Protein AF-A0A7S0B607-F1 (afdb_monomer_lite)

Structure (mmCIF, N/CA/C/O backbone):
data_AF-A0A7S0B607-F1
#
_entry.id   AF-A0A7S0B607-F1
#
loop_
_atom_site.group_PDB
_atom_site.id
_atom_site.type_symbol
_atom_site.label_atom_id
_atom_site.label_alt_id
_atom_site.label_comp_id
_atom_site.label_asym_id
_atom_site.label_entity_id
_atom_site.label_seq_id
_atom_site.pdbx_PDB_ins_code
_atom_site.Cartn_x
_atom_site.Cartn_y
_atom_site.Cartn_z
_atom_site.occupancy
_atom_site.B_iso_or_equiv
_atom_site.auth_seq_id
_atom_site.auth_comp_id
_atom_site.auth_asym_id
_atom_site.auth_atom_id
_atom_site.pdbx_PDB_model_num
ATOM 1 N N . GLN A 1 1 ? -46.469 -16.555 60.564 1.00 89.12 1 GLN A N 1
ATOM 2 C CA . GLN A 1 1 ? -46.049 -15.272 59.977 1.00 89.12 1 GLN A CA 1
ATOM 3 C C . GLN A 1 1 ? -46.563 -15.194 58.542 1.00 89.12 1 GLN A C 1
ATOM 5 O O . GLN A 1 1 ? -46.408 -16.164 57.812 1.00 89.12 1 GLN A O 1
ATOM 10 N N . THR A 1 2 ? -47.218 -14.109 58.145 1.00 89.12 2 THR A N 1
ATOM 11 C CA . THR A 1 2 ? -47.546 -13.812 56.740 1.00 89.12 2 THR A CA 1
ATOM 12 C C . THR A 1 2 ? -46.283 -13.383 55.985 1.00 89.12 2 THR A C 1
ATOM 14 O O . THR A 1 2 ? -45.281 -13.006 56.598 1.00 89.12 2 THR A O 1
ATOM 17 N N . PHE A 1 3 ? -46.299 -13.426 54.652 1.00 87.69 3 PHE A N 1
ATOM 18 C CA . PHE A 1 3 ? -45.130 -13.012 53.861 1.00 87.69 3 PHE A CA 1
ATOM 19 C C . PHE A 1 3 ? -44.873 -11.500 53.860 1.00 87.69 3 PHE A C 1
ATOM 21 O O . PHE A 1 3 ? -43.755 -11.085 53.578 1.00 87.69 3 PHE A O 1
ATOM 28 N N . ASP A 1 4 ? -45.856 -10.684 54.233 1.00 85.62 4 ASP A N 1
ATOM 29 C CA . ASP A 1 4 ? -45.731 -9.232 54.424 1.00 85.62 4 ASP A CA 1
ATOM 30 C C . ASP A 1 4 ? -45.381 -8.829 55.870 1.00 85.62 4 ASP A C 1
ATOM 32 O O . ASP A 1 4 ? -45.362 -7.650 56.200 1.00 85.62 4 ASP A O 1
ATOM 36 N N . GLY A 1 5 ? -45.040 -9.794 56.732 1.00 87.88 5 GLY A N 1
ATOM 37 C CA . GLY A 1 5 ? -44.368 -9.512 58.006 1.00 87.88 5 GLY A CA 1
ATOM 38 C C . GLY A 1 5 ? -45.253 -9.514 59.243 1.00 87.88 5 GLY A C 1
ATOM 39 O O . GLY A 1 5 ? -44.748 -9.285 60.341 1.00 87.88 5 GLY A O 1
ATOM 40 N N . PHE A 1 6 ? -46.534 -9.842 59.119 1.00 90.62 6 PHE A N 1
ATOM 41 C CA . PHE A 1 6 ? -47.418 -9.984 60.267 1.00 90.62 6 PHE A CA 1
ATOM 42 C C . PHE A 1 6 ? -47.255 -11.348 60.948 1.00 90.62 6 PHE A C 1
ATOM 44 O O . PHE A 1 6 ? -47.155 -12.402 60.316 1.00 90.62 6 PHE A O 1
ATOM 51 N N . VAL A 1 7 ? -47.255 -11.360 62.273 1.00 91.44 7 VAL A N 1
ATOM 52 C CA . VAL A 1 7 ? -47.179 -12.557 63.112 1.00 91.44 7 VAL A CA 1
ATOM 53 C C . VAL A 1 7 ? -48.533 -12.753 63.778 1.00 91.44 7 VAL A C 1
ATOM 55 O O . VAL A 1 7 ? -49.093 -11.823 64.350 1.00 91.44 7 VAL A O 1
ATOM 58 N N . LYS A 1 8 ? -49.074 -13.969 63.678 1.00 91.94 8 LYS A N 1
ATOM 59 C CA . LYS A 1 8 ? -50.283 -14.361 64.403 1.00 91.94 8 LYS A CA 1
ATOM 60 C C . LYS A 1 8 ? -49.882 -14.751 65.823 1.00 91.94 8 LYS A C 1
ATOM 62 O O . LYS A 1 8 ? -48.969 -15.563 65.978 1.00 91.94 8 LYS A O 1
ATOM 67 N N . LEU A 1 9 ? -50.558 -14.188 66.815 1.00 88.62 9 LEU A N 1
ATOM 68 C CA . LEU A 1 9 ? -50.354 -14.536 68.217 1.00 88.62 9 LEU A CA 1
ATOM 69 C C . LEU A 1 9 ? -51.003 -15.896 68.518 1.00 88.62 9 LEU A C 1
ATOM 71 O O . LEU A 1 9 ? -52.023 -16.257 67.923 1.00 88.62 9 LEU A O 1
ATOM 75 N N . LEU A 1 10 ? -50.366 -16.687 69.383 1.00 87.00 10 LEU A N 1
ATOM 76 C CA . LEU A 1 10 ? -50.916 -17.970 69.817 1.00 87.00 10 LEU A CA 1
ATOM 77 C C . LEU A 1 10 ? -52.103 -17.700 70.748 1.00 87.00 10 LEU A C 1
ATOM 79 O O . LEU A 1 10 ? -51.992 -16.859 71.629 1.00 87.00 10 LEU A O 1
ATOM 83 N N . ASP A 1 11 ? -53.224 -18.386 70.525 1.00 87.81 11 ASP A N 1
ATOM 84 C CA . ASP A 1 11 ? -54.460 -18.295 71.324 1.00 87.81 11 ASP A CA 1
ATOM 85 C C . ASP A 1 11 ? -55.116 -16.904 71.435 1.00 87.81 11 ASP A C 1
ATOM 87 O O . ASP A 1 11 ? -56.154 -16.757 72.080 1.00 87.81 11 ASP A O 1
ATOM 91 N N . GLU A 1 12 ? -54.592 -15.902 70.730 1.00 88.62 12 GLU A N 1
ATOM 92 C CA . GLU A 1 12 ? -55.145 -14.552 70.690 1.00 88.62 12 GLU A CA 1
ATOM 93 C C . GLU A 1 12 ? -55.676 -14.196 69.291 1.00 88.62 12 GLU A C 1
ATOM 95 O O . GLU A 1 12 ? -55.090 -14.568 68.263 1.00 88.62 12 GLU A O 1
ATOM 100 N N . PRO A 1 13 ? -56.802 -13.467 69.205 1.00 87.94 13 PRO A N 1
ATOM 101 C CA . PRO A 1 13 ? -57.267 -12.930 67.939 1.00 87.94 13 PRO A CA 1
ATOM 102 C C . PRO A 1 13 ? -56.349 -11.792 67.471 1.00 87.94 13 PRO A C 1
ATOM 104 O O . PRO A 1 13 ? -56.059 -10.864 68.219 1.00 87.94 13 PRO A O 1
ATOM 107 N N . GLY A 1 14 ? -55.962 -11.817 66.194 1.00 90.00 14 GLY A N 1
ATOM 108 C CA . GLY A 1 14 ? -55.271 -10.706 65.539 1.00 90.00 14 GLY A CA 1
ATOM 109 C C . GLY A 1 14 ? -53.873 -11.032 65.019 1.00 90.00 14 GLY A C 1
ATOM 110 O O . GLY A 1 14 ? -53.419 -12.178 65.012 1.00 90.00 14 GLY A O 1
ATOM 111 N N . PHE A 1 15 ? -53.224 -9.985 64.519 1.00 91.69 15 PHE A N 1
ATOM 112 C CA . PHE A 1 15 ? -51.904 -10.018 63.907 1.00 91.69 15 PHE A CA 1
ATOM 113 C C . PHE A 1 15 ? -51.100 -8.806 64.378 1.00 91.69 15 PHE A C 1
ATOM 115 O O . PHE A 1 15 ? -51.637 -7.704 64.459 1.00 91.69 15 PHE A O 1
ATOM 122 N N . ILE A 1 16 ? -49.811 -9.003 64.641 1.00 91.75 16 ILE A N 1
ATOM 123 C CA . ILE A 1 16 ? -48.869 -7.937 64.993 1.00 91.75 16 ILE A CA 1
ATOM 124 C C . ILE A 1 16 ? -47.771 -7.858 63.935 1.00 91.75 16 ILE A C 1
ATOM 126 O O . ILE A 1 16 ? -47.270 -8.882 63.471 1.00 91.75 16 ILE A O 1
ATOM 130 N N . LEU A 1 17 ? -47.412 -6.650 63.511 1.00 89.50 17 LEU A N 1
ATOM 131 C CA . LEU A 1 17 ? -46.334 -6.450 62.550 1.00 89.50 17 LEU A CA 1
ATOM 132 C C . LEU A 1 17 ? -44.997 -6.767 63.228 1.00 89.50 17 LEU A C 1
ATOM 134 O O . LEU A 1 17 ? -44.722 -6.240 64.299 1.00 89.50 17 LEU A O 1
ATOM 138 N N . ARG A 1 18 ? -44.182 -7.647 62.638 1.00 87.50 18 ARG A N 1
ATOM 139 C CA . ARG A 1 18 ? -42.880 -8.040 63.205 1.00 87.50 18 ARG A CA 1
ATOM 140 C C . ARG A 1 18 ? -41.867 -6.899 63.159 1.00 87.50 18 ARG A C 1
ATOM 142 O O . ARG A 1 18 ? -41.116 -6.697 64.110 1.00 87.50 18 ARG A O 1
ATOM 149 N N . ASP A 1 19 ? -41.839 -6.206 62.032 1.00 84.81 19 ASP A N 1
ATOM 150 C CA . ASP A 1 19 ? -40.890 -5.152 61.701 1.00 84.81 19 ASP A CA 1
ATOM 151 C C . ASP A 1 19 ? -41.634 -4.125 60.844 1.00 84.81 19 ASP A C 1
ATOM 153 O O . ASP A 1 19 ? -42.249 -4.512 59.845 1.00 84.81 19 ASP A O 1
ATOM 157 N N . ALA A 1 20 ? -41.652 -2.854 61.256 1.00 77.88 20 ALA A N 1
ATOM 158 C CA . ALA A 1 20 ? -42.339 -1.812 60.494 1.00 77.88 20 ALA A CA 1
ATOM 159 C C . ALA A 1 20 ? -41.527 -1.311 59.292 1.00 77.88 20 ALA A C 1
ATOM 161 O O . ALA A 1 20 ? -42.047 -0.521 58.503 1.00 77.88 20 ALA A O 1
ATOM 162 N N . GLY A 1 21 ? -40.311 -1.836 59.101 1.00 66.81 21 GLY A N 1
ATOM 163 C CA . GLY A 1 21 ? -39.573 -1.714 57.852 1.00 66.81 21 GLY A CA 1
ATOM 164 C C . GLY A 1 21 ? -39.115 -0.295 57.542 1.00 66.81 21 GLY A C 1
ATOM 165 O O . GLY A 1 21 ? -38.972 0.044 56.370 1.00 66.81 21 GLY A O 1
ATOM 166 N N . ASP A 1 22 ? -38.885 0.542 58.555 1.00 65.31 22 ASP A N 1
ATOM 167 C CA . ASP A 1 22 ? -38.118 1.759 58.326 1.00 65.31 22 ASP A CA 1
ATOM 168 C C . ASP A 1 22 ? -36.685 1.390 57.907 1.00 65.31 22 ASP A C 1
ATOM 170 O O . ASP A 1 22 ? -36.015 0.580 58.545 1.00 65.31 22 ASP A O 1
ATOM 174 N N . ASP A 1 23 ? -36.186 1.997 56.825 1.00 55.03 23 ASP A N 1
ATOM 175 C CA . ASP A 1 23 ? -34.826 1.762 56.298 1.00 55.03 23 ASP A CA 1
ATOM 176 C C . ASP A 1 23 ? -33.715 2.048 57.337 1.00 55.03 23 ASP A C 1
ATOM 178 O O . ASP A 1 23 ? -32.545 1.734 57.122 1.00 55.03 23 ASP A O 1
ATOM 182 N N . GLN A 1 24 ? -34.074 2.636 58.483 1.00 56.53 24 GLN A N 1
ATOM 183 C CA . GLN A 1 24 ? -33.192 2.916 59.615 1.00 56.53 24 GLN A CA 1
ATOM 184 C C . GLN A 1 24 ? -33.162 1.802 60.676 1.00 56.53 24 GLN A C 1
ATOM 186 O O . GLN A 1 24 ? -32.383 1.901 61.623 1.00 56.53 24 GLN A O 1
ATOM 191 N N . GLY A 1 25 ? -33.967 0.741 60.539 1.00 57.03 25 GLY A N 1
ATOM 192 C CA . GLY A 1 25 ? -33.982 -0.401 61.461 1.00 57.03 25 GLY A CA 1
ATOM 193 C C . GLY A 1 25 ? -34.466 -0.064 62.877 1.00 57.03 25 GLY A C 1
ATOM 194 O O . GLY A 1 25 ? -34.189 -0.818 63.812 1.00 57.03 25 GLY A O 1
ATOM 195 N N . LEU A 1 26 ? -35.163 1.064 63.044 1.00 55.94 26 LEU A N 1
ATOM 196 C CA . LEU A 1 26 ? -35.642 1.580 64.329 1.00 55.94 26 LEU A CA 1
ATOM 197 C C . LEU A 1 26 ? -37.030 1.039 64.706 1.00 55.94 26 LEU A C 1
ATOM 199 O O . LEU A 1 26 ? -37.508 1.304 65.808 1.00 55.94 26 LEU A O 1
ATOM 203 N N . SER A 1 27 ? -37.651 0.230 63.847 1.00 66.69 27 SER A N 1
ATOM 204 C CA . SER A 1 27 ? -39.016 -0.267 64.034 1.00 66.69 27 SER A CA 1
ATOM 205 C C . SER A 1 27 ? -39.149 -1.794 64.138 1.00 66.69 27 SER A C 1
ATOM 207 O O . SER A 1 27 ? -40.172 -2.368 63.757 1.00 66.69 27 SER A O 1
ATOM 209 N N . ARG A 1 28 ? -38.160 -2.481 64.729 1.00 81.31 28 ARG A N 1
ATOM 210 C CA . ARG A 1 28 ? -38.342 -3.880 65.158 1.00 81.31 28 ARG A CA 1
ATOM 211 C C . ARG A 1 28 ? -39.312 -3.941 66.335 1.00 81.31 28 ARG A C 1
ATOM 213 O O . ARG A 1 28 ? -38.964 -3.586 67.456 1.00 81.31 28 ARG A O 1
ATOM 220 N N . VAL A 1 29 ? -40.529 -4.409 66.075 1.00 85.94 29 VAL A N 1
ATOM 221 C CA . VAL A 1 29 ? -41.582 -4.568 67.091 1.00 85.94 29 VAL A CA 1
ATOM 222 C C . VAL A 1 29 ? -41.407 -5.883 67.849 1.00 85.94 29 VAL A C 1
ATOM 224 O O . VAL A 1 29 ? -41.672 -5.945 69.046 1.00 85.94 29 VAL A O 1
ATOM 227 N N . LEU A 1 30 ? -40.953 -6.936 67.158 1.00 88.06 30 LEU A N 1
ATOM 228 C CA . LEU A 1 30 ? -40.752 -8.267 67.727 1.00 88.06 30 LEU A CA 1
ATOM 229 C C . LEU A 1 30 ? -39.363 -8.819 67.407 1.00 88.06 30 LEU A C 1
ATOM 231 O O . LEU A 1 30 ? -38.953 -8.884 66.246 1.00 88.06 30 LEU A O 1
ATOM 235 N N . GLU A 1 31 ? -38.690 -9.323 68.437 1.00 86.25 31 GLU A N 1
ATOM 236 C CA . GLU A 1 31 ? -37.429 -10.048 68.325 1.00 86.25 31 GLU A CA 1
ATOM 237 C C . GLU A 1 31 ? -37.598 -11.472 68.882 1.00 86.25 31 GLU A C 1
ATOM 239 O O . GLU A 1 31 ? -38.230 -11.650 69.927 1.00 86.25 31 GLU A O 1
ATOM 244 N N . PRO A 1 32 ? -37.103 -12.512 68.186 1.00 85.81 32 PRO A N 1
ATOM 245 C CA . PRO A 1 32 ? -37.140 -13.866 68.716 1.00 85.81 32 PRO A CA 1
ATOM 246 C C . PRO A 1 32 ? -36.261 -13.968 69.963 1.00 85.81 32 PRO A C 1
ATOM 248 O O . PRO A 1 32 ? -35.116 -13.524 69.977 1.00 85.81 32 PRO A O 1
ATOM 251 N N . VAL A 1 33 ? -36.788 -14.605 71.005 1.00 88.12 33 VAL A N 1
ATOM 252 C CA . VAL A 1 33 ? -35.994 -14.960 72.180 1.00 88.12 33 VAL A CA 1
ATOM 253 C C . VAL A 1 33 ? -35.219 -16.237 71.856 1.00 88.12 33 VAL A C 1
ATOM 255 O O . VAL A 1 33 ? -35.805 -17.316 71.788 1.00 88.12 33 VAL A O 1
ATOM 258 N N . GLY A 1 34 ? -33.908 -16.107 71.641 1.00 88.31 34 GLY A N 1
ATOM 259 C CA . GLY A 1 34 ? -33.005 -17.215 71.311 1.00 88.31 34 GLY A CA 1
ATOM 260 C C . GLY A 1 34 ? -32.551 -17.220 69.850 1.00 88.31 34 GLY A C 1
ATOM 261 O O . GLY A 1 34 ? -32.613 -16.203 69.161 1.00 88.31 34 GLY A O 1
ATOM 262 N N . GLU A 1 35 ? -32.054 -18.367 69.383 1.00 82.56 35 GLU A N 1
ATOM 263 C CA . GLU A 1 35 ? -31.622 -18.514 67.993 1.00 82.56 35 GLU A CA 1
ATOM 264 C C . GLU A 1 35 ? -32.851 -18.491 67.065 1.00 82.56 35 GLU A C 1
ATOM 266 O O . GLU A 1 35 ? -33.778 -19.289 67.247 1.00 82.56 35 GLU A O 1
ATOM 271 N N . PRO A 1 36 ? -32.917 -17.564 66.092 1.00 81.88 36 PRO A N 1
ATOM 272 C CA . PRO A 1 36 ? -34.055 -17.473 65.193 1.00 81.88 36 PRO A CA 1
ATOM 273 C C . PRO A 1 36 ? -34.159 -18.745 64.353 1.00 81.88 36 PRO A C 1
ATOM 275 O O . PRO A 1 36 ? -33.242 -19.083 63.606 1.00 81.88 36 PRO A O 1
ATOM 278 N N . LEU A 1 37 ? -35.307 -19.421 64.428 1.00 80.69 37 LEU A N 1
ATOM 279 C CA . LEU A 1 37 ? -35.578 -20.560 63.559 1.00 80.69 37 LEU A CA 1
ATOM 280 C C . LEU A 1 37 ? -35.572 -20.109 62.089 1.00 80.69 37 LEU A C 1
ATOM 282 O O . LEU A 1 37 ? -36.158 -19.064 61.768 1.00 80.69 37 LEU A O 1
ATOM 286 N N . PRO A 1 38 ? -34.928 -20.872 61.188 1.00 76.94 38 PRO A N 1
ATOM 287 C CA . PRO A 1 38 ? -34.851 -20.518 59.783 1.00 76.94 38 PRO A CA 1
ATOM 288 C C . PRO A 1 38 ? -36.254 -20.530 59.178 1.00 76.94 38 PRO A C 1
ATOM 290 O O . PRO A 1 38 ? -36.921 -21.559 59.093 1.00 76.94 38 PRO A O 1
ATOM 293 N N . LEU A 1 39 ? -36.708 -19.354 58.754 1.00 85.88 39 LEU A N 1
ATOM 294 C CA . LEU A 1 39 ? -37.920 -19.230 57.963 1.00 85.88 39 LEU A CA 1
ATOM 295 C C . LEU A 1 39 ? -37.619 -19.609 56.521 1.00 85.88 39 LEU A C 1
ATOM 297 O O . LEU A 1 39 ? -36.578 -19.253 55.973 1.00 85.88 39 LEU A O 1
ATOM 301 N N . VAL A 1 40 ? -38.587 -20.265 55.896 1.00 85.19 40 VAL A N 1
ATOM 302 C CA . VAL A 1 40 ? -38.533 -20.650 54.483 1.00 85.19 40 VAL A CA 1
ATOM 303 C C . VAL A 1 40 ? -38.415 -19.403 53.614 1.00 85.19 40 VAL A C 1
ATOM 305 O O . VAL A 1 40 ? -37.626 -19.355 52.675 1.00 85.19 40 VAL A O 1
ATOM 308 N N . ILE A 1 41 ? -39.192 -18.378 53.963 1.00 86.94 41 ILE A N 1
ATOM 309 C CA . ILE A 1 41 ? -39.094 -17.038 53.407 1.00 86.94 41 ILE A CA 1
ATOM 310 C C . ILE A 1 41 ? -38.641 -16.099 54.521 1.00 86.94 41 ILE A C 1
ATOM 312 O O . ILE A 1 41 ? -39.428 -15.717 55.386 1.00 86.94 41 ILE A O 1
ATOM 316 N N . SER A 1 42 ? -37.363 -15.736 54.518 1.00 84.50 42 SER A N 1
ATOM 317 C CA . SER A 1 42 ? -36.801 -14.772 55.470 1.00 84.50 42 SER A CA 1
ATOM 318 C C . SER A 1 42 ? -37.041 -13.318 55.054 1.00 84.50 42 SER A C 1
ATOM 320 O O . SER A 1 42 ? -37.121 -12.443 55.914 1.00 84.50 42 SER A O 1
ATOM 322 N N . GLU A 1 43 ? -37.182 -13.051 53.753 1.00 85.69 43 GLU A N 1
ATOM 323 C CA . GLU A 1 43 ? -37.395 -11.706 53.221 1.00 85.69 43 GLU A CA 1
ATOM 324 C C . GLU A 1 43 ? -38.882 -11.359 53.115 1.00 85.69 43 GLU A C 1
ATOM 326 O O . GLU A 1 43 ? -39.670 -12.129 52.569 1.00 85.69 43 GLU A O 1
ATOM 331 N N . LEU A 1 44 ? -39.259 -10.164 53.574 1.00 85.81 44 LEU A N 1
ATOM 332 C CA . LEU A 1 44 ? -40.627 -9.666 53.439 1.00 85.81 44 LEU A CA 1
ATOM 333 C C . LEU A 1 44 ? -40.986 -9.442 51.967 1.00 85.81 44 LEU A C 1
ATOM 335 O O . LEU A 1 44 ? -40.208 -8.848 51.213 1.00 85.81 44 LEU A O 1
ATOM 339 N N . ALA A 1 45 ? -42.170 -9.895 51.564 1.00 85.38 45 ALA A N 1
ATOM 340 C CA . ALA A 1 45 ? -42.726 -9.629 50.249 1.00 85.38 45 ALA A CA 1
ATOM 341 C C . ALA A 1 45 ? -42.998 -8.127 50.072 1.00 85.38 45 ALA A C 1
ATOM 343 O O . ALA A 1 45 ? -43.464 -7.450 50.982 1.00 85.38 45 ALA A O 1
ATOM 344 N N . THR A 1 46 ? -42.735 -7.604 48.873 1.00 82.69 46 THR A N 1
ATOM 345 C CA . THR A 1 46 ? -42.993 -6.192 48.529 1.00 82.69 46 THR A CA 1
ATOM 346 C C . THR A 1 46 ? -44.468 -5.900 48.267 1.00 82.69 46 THR A C 1
ATOM 348 O O . THR A 1 46 ? -44.876 -4.743 48.238 1.00 82.69 46 THR A O 1
ATOM 351 N N . ARG A 1 47 ? -45.269 -6.944 48.037 1.00 84.19 47 ARG A N 1
ATOM 352 C CA . ARG A 1 47 ? -46.711 -6.862 47.812 1.00 84.19 47 ARG A CA 1
ATOM 353 C C . ARG A 1 47 ? -47.409 -7.741 48.834 1.00 84.19 47 ARG A C 1
ATOM 355 O O . ARG A 1 47 ? -47.055 -8.913 48.966 1.00 84.19 47 ARG A O 1
ATOM 362 N N . SER A 1 48 ? -48.406 -7.184 49.511 1.00 86.12 48 SER A N 1
ATOM 363 C CA . SER A 1 48 ? -49.300 -7.956 50.370 1.00 86.12 48 SER A CA 1
ATOM 364 C C . SER A 1 48 ? -50.060 -9.012 49.567 1.00 86.12 48 SER A C 1
ATOM 366 O O . SER A 1 48 ? -50.379 -8.812 48.392 1.00 86.12 48 SER A O 1
ATOM 368 N N . GLY A 1 49 ? -50.370 -10.123 50.233 1.00 89.75 49 GLY A N 1
ATOM 369 C CA . GLY A 1 49 ? -51.152 -11.224 49.677 1.00 89.75 49 GLY A CA 1
ATOM 370 C C . GLY A 1 49 ? -50.348 -12.496 49.371 1.00 89.75 49 GLY A C 1
ATOM 371 O O . GLY A 1 49 ? -49.155 -12.587 49.697 1.00 89.75 49 GLY A O 1
ATOM 372 N N . PRO A 1 50 ? -51.015 -13.500 48.770 1.00 92.62 50 PRO A N 1
ATOM 373 C CA . PRO A 1 50 ? -50.424 -14.807 48.526 1.00 92.62 50 PRO A CA 1
ATOM 374 C C . PRO A 1 50 ? -49.201 -14.745 47.601 1.00 92.62 50 PRO A C 1
ATOM 376 O O . PRO A 1 50 ? -49.220 -14.094 46.556 1.00 92.62 50 PRO A O 1
ATOM 379 N N . GLN A 1 51 ? -48.141 -15.471 47.954 1.00 94.25 51 GLN A N 1
ATOM 380 C CA . GLN A 1 51 ? -46.934 -15.617 47.143 1.00 94.25 51 GLN A CA 1
ATOM 381 C C . GLN A 1 51 ? -47.027 -16.859 46.263 1.00 94.25 51 GLN A C 1
ATOM 383 O O . GLN A 1 51 ? -47.506 -17.909 46.694 1.00 94.25 51 GLN A O 1
ATOM 388 N N . LYS A 1 52 ? -46.553 -16.740 45.022 1.00 94.81 52 LYS A N 1
ATOM 389 C CA . LYS A 1 52 ? -46.594 -17.815 44.031 1.00 94.81 52 LYS A CA 1
ATOM 390 C C . LYS A 1 52 ? -45.359 -18.709 44.143 1.00 94.81 52 LYS A C 1
ATOM 392 O O . LYS A 1 52 ? -44.226 -18.244 44.009 1.00 94.81 52 LYS A O 1
ATOM 397 N N . PHE A 1 53 ? -45.594 -20.003 44.300 1.00 95.88 53 PHE A N 1
ATOM 398 C CA . PHE A 1 53 ? -44.576 -21.045 44.307 1.00 95.88 53 PHE A CA 1
ATOM 399 C C . PHE A 1 53 ? -44.796 -22.027 43.158 1.00 95.88 53 PHE A C 1
ATOM 401 O O . PHE A 1 53 ? -45.912 -22.186 42.663 1.00 95.88 53 PHE A O 1
ATOM 408 N N . VAL A 1 54 ? -43.718 -22.697 42.758 1.00 95.81 54 VAL A N 1
ATOM 409 C CA . VAL A 1 54 ? -43.732 -23.832 41.830 1.00 95.81 54 VAL A CA 1
ATOM 410 C C . VAL A 1 54 ? -43.269 -25.069 42.574 1.00 95.81 54 VAL A C 1
ATOM 412 O O . VAL A 1 54 ? -42.275 -25.020 43.302 1.00 95.81 54 VAL A O 1
ATOM 415 N N . VAL A 1 55 ? -43.968 -26.177 42.363 1.00 95.50 55 VAL A N 1
ATOM 416 C CA . VAL A 1 55 ? -43.515 -27.491 42.817 1.00 95.50 55 VAL A CA 1
ATOM 417 C C . VAL A 1 55 ? -42.385 -27.961 41.901 1.00 95.50 55 VAL A C 1
ATOM 419 O O . VAL A 1 55 ? -42.598 -28.204 40.716 1.00 95.50 55 VAL A O 1
ATOM 422 N N . THR A 1 56 ? -41.162 -28.053 42.416 1.00 92.31 56 THR A N 1
ATOM 423 C CA . THR A 1 56 ? -39.960 -28.358 41.612 1.00 92.31 56 THR A CA 1
ATOM 424 C C . THR A 1 56 ? -39.710 -29.842 41.422 1.00 92.31 56 THR A C 1
ATOM 426 O O . THR A 1 56 ? -39.100 -30.256 40.436 1.00 92.31 56 THR A O 1
ATOM 429 N N . ARG A 1 57 ? -40.141 -30.653 42.384 1.00 83.12 57 ARG A N 1
ATOM 430 C CA . ARG A 1 57 ? -39.803 -32.073 42.443 1.00 83.12 57 ARG A CA 1
ATOM 431 C C . ARG A 1 57 ? -40.638 -32.877 41.447 1.00 83.12 57 ARG A C 1
ATOM 433 O O . ARG A 1 57 ? -41.842 -32.685 41.379 1.00 83.12 57 ARG A O 1
ATOM 440 N N . GLN A 1 58 ? -40.029 -33.876 40.797 1.00 75.88 58 GLN A N 1
ATOM 441 C CA . GLN A 1 58 ? -40.730 -34.916 40.013 1.00 75.88 58 GLN A CA 1
ATOM 442 C C . GLN A 1 58 ? -41.634 -35.846 40.862 1.00 75.88 58 GLN A C 1
ATOM 444 O O . GLN A 1 58 ? -42.301 -36.727 40.324 1.00 75.88 58 GLN A O 1
ATOM 449 N N . GLY A 1 59 ? -41.664 -35.652 42.185 1.00 70.81 59 GLY A N 1
ATOM 450 C CA . GLY A 1 59 ? -42.535 -36.339 43.139 1.00 70.81 59 GLY A CA 1
ATOM 451 C C . GLY A 1 59 ? -43.851 -35.595 43.388 1.00 70.81 59 GLY A C 1
ATOM 452 O O . GLY A 1 59 ? -44.145 -34.580 42.759 1.00 70.81 59 GLY A O 1
ATOM 453 N N . ARG A 1 60 ? -44.665 -36.114 44.314 1.00 85.94 60 ARG A N 1
ATOM 454 C CA . ARG A 1 60 ? -45.942 -35.497 44.705 1.00 85.94 60 ARG A CA 1
ATOM 455 C C . ARG A 1 60 ? -45.747 -34.647 45.957 1.00 85.94 60 ARG A C 1
ATOM 457 O O . ARG A 1 60 ? -45.452 -35.189 47.016 1.00 85.94 60 ARG A O 1
ATOM 464 N N . GLY A 1 61 ? -45.950 -33.338 45.847 1.00 92.69 61 GLY A N 1
ATOM 465 C CA . GLY A 1 61 ? -46.084 -32.466 47.010 1.00 92.69 61 GLY A CA 1
ATOM 466 C C . GLY A 1 61 ? -47.376 -32.792 47.757 1.00 92.69 61 GLY A C 1
ATOM 467 O O . GLY A 1 61 ? -48.427 -32.892 47.128 1.00 92.69 61 GLY A O 1
ATOM 468 N N . VAL A 1 62 ? -47.314 -32.985 49.074 1.00 95.56 62 VAL A N 1
ATOM 469 C CA . VAL A 1 62 ? -48.492 -33.326 49.886 1.00 95.56 62 VAL A CA 1
ATOM 470 C C . VAL A 1 62 ? -49.001 -32.079 50.595 1.00 95.56 62 VAL A C 1
ATOM 472 O O . VAL A 1 62 ? -48.284 -31.472 51.388 1.00 95.56 62 VAL A O 1
ATOM 475 N N . VAL A 1 63 ? -50.256 -31.723 50.333 1.00 96.75 63 VAL A N 1
ATOM 476 C CA . VAL A 1 63 ? -50.989 -30.707 51.092 1.00 96.75 63 VAL A CA 1
ATOM 477 C C . VAL A 1 63 ? -51.711 -31.421 52.226 1.00 96.75 63 VAL A C 1
ATOM 479 O O . VAL A 1 63 ? -52.430 -32.383 51.973 1.00 96.75 63 VAL A O 1
ATOM 482 N N . ARG A 1 64 ? -51.530 -30.981 53.469 1.00 97.44 64 ARG A N 1
ATOM 483 C CA . ARG A 1 64 ? -52.084 -31.596 54.683 1.00 97.44 64 ARG A CA 1
ATOM 484 C C . ARG A 1 64 ? -53.065 -30.676 55.395 1.00 97.44 64 ARG A C 1
ATOM 486 O O . ARG A 1 64 ? -53.039 -29.462 55.220 1.00 97.44 64 ARG A O 1
ATOM 493 N N . VAL A 1 65 ? -53.930 -31.255 56.222 1.00 96.69 65 VAL A N 1
ATOM 494 C CA . VAL A 1 65 ? -54.945 -30.494 56.976 1.00 96.69 65 VAL A CA 1
ATOM 495 C C . VAL A 1 65 ? -54.320 -29.626 58.082 1.00 96.69 65 VAL A C 1
ATOM 497 O O . VAL A 1 65 ? -54.789 -28.517 58.330 1.00 96.69 65 VAL A O 1
ATOM 500 N N . LEU A 1 66 ? -53.244 -30.098 58.719 1.00 95.88 66 LEU A N 1
ATOM 501 C CA . LEU A 1 66 ? -52.511 -29.412 59.793 1.00 95.88 66 LEU A CA 1
ATOM 502 C C . LEU A 1 66 ? -51.012 -29.317 59.441 1.00 95.88 66 LEU A C 1
ATOM 504 O O . LEU A 1 66 ? -50.550 -30.121 58.628 1.00 95.88 66 LEU A O 1
ATOM 508 N N . PRO A 1 67 ? -50.251 -28.366 60.026 1.00 95.56 67 PRO A N 1
ATOM 509 C CA . PRO A 1 67 ? -48.808 -28.216 59.804 1.00 95.56 67 PRO A CA 1
ATOM 510 C C . PRO A 1 67 ? -48.006 -29.268 60.593 1.00 95.56 67 PRO A C 1
ATOM 512 O O . PRO A 1 67 ? -47.198 -28.939 61.463 1.00 95.56 67 PRO A O 1
ATOM 515 N N . ASP A 1 68 ? -48.298 -30.535 60.310 1.00 94.94 68 ASP A N 1
ATOM 516 C CA . ASP A 1 68 ? -47.752 -31.727 60.954 1.00 94.94 68 ASP A CA 1
ATOM 517 C C . ASP A 1 68 ? -47.599 -32.837 59.899 1.00 94.94 68 ASP A C 1
ATOM 519 O O . ASP A 1 68 ? -48.501 -33.073 59.089 1.00 94.94 68 ASP A O 1
ATOM 523 N N . GLU A 1 69 ? -46.459 -33.527 59.895 1.00 92.69 69 GLU A N 1
ATOM 524 C CA . GLU A 1 69 ? -46.168 -34.619 58.960 1.00 92.69 69 GLU A CA 1
ATOM 525 C C . GLU A 1 69 ? -47.117 -35.807 59.149 1.00 92.69 69 GLU A C 1
ATOM 527 O O . GLU A 1 69 ? -47.428 -36.506 58.182 1.00 92.69 69 GLU A O 1
ATOM 532 N N . ALA A 1 70 ? -47.634 -36.007 60.365 1.00 95.38 70 ALA A N 1
ATOM 533 C CA . ALA A 1 70 ? -48.599 -37.060 60.671 1.00 95.38 70 ALA A CA 1
ATOM 534 C C . ALA A 1 70 ? -50.041 -36.708 60.253 1.00 95.38 70 ALA A C 1
ATOM 536 O O . ALA A 1 70 ? -50.911 -37.582 60.237 1.00 95.38 70 ALA A O 1
ATOM 537 N N . ALA A 1 71 ? -50.325 -35.448 59.905 1.00 96.56 71 ALA A N 1
ATOM 538 C CA . ALA A 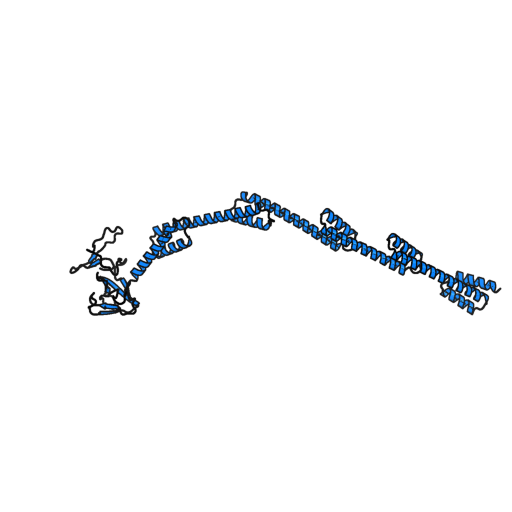1 71 ? -51.677 -35.017 59.562 1.00 96.56 71 ALA A CA 1
ATOM 539 C C . ALA A 1 71 ? -52.170 -35.626 58.241 1.00 96.56 71 ALA A C 1
ATOM 541 O O . ALA A 1 71 ? -51.395 -35.853 57.309 1.00 96.56 71 ALA A O 1
ATOM 542 N N . ALA A 1 72 ? -53.484 -35.837 58.126 1.00 96.69 72 ALA A N 1
ATOM 543 C CA . ALA A 1 72 ? -54.098 -36.381 56.917 1.00 96.69 72 ALA A CA 1
ATOM 544 C C . ALA A 1 72 ? -53.776 -35.535 55.669 1.00 96.69 72 ALA A C 1
ATOM 546 O O . ALA A 1 72 ? -53.798 -34.300 55.713 1.00 96.69 72 ALA A O 1
ATOM 547 N N . ALA A 1 73 ? -53.499 -36.214 54.551 1.00 96.56 73 ALA A N 1
ATOM 548 C CA . ALA A 1 73 ? -53.316 -35.580 53.251 1.00 96.56 73 ALA A CA 1
ATOM 549 C C . ALA A 1 73 ? -54.665 -35.074 52.713 1.00 96.56 73 ALA A C 1
ATOM 551 O O . ALA A 1 73 ? -55.631 -35.828 52.627 1.00 96.56 73 ALA A O 1
ATOM 552 N N . LEU A 1 74 ? -54.708 -33.795 52.353 1.00 96.44 74 LEU A N 1
ATOM 553 C CA . LEU A 1 74 ? -55.839 -33.099 51.749 1.00 96.44 74 LEU A CA 1
ATOM 554 C C . LEU A 1 74 ? -55.786 -33.170 50.217 1.00 96.44 74 LEU A C 1
ATOM 556 O O . LEU A 1 74 ? -56.791 -33.454 49.574 1.00 96.44 74 LEU A O 1
ATOM 560 N N . ALA A 1 75 ? -54.610 -32.924 49.635 1.00 96.25 75 ALA A N 1
ATOM 561 C CA . ALA A 1 75 ? -54.396 -32.920 48.190 1.00 96.25 75 ALA A CA 1
ATOM 562 C C . ALA A 1 75 ? -52.946 -33.281 47.837 1.00 96.25 75 ALA A C 1
ATOM 564 O O . ALA A 1 75 ? -52.049 -33.223 48.680 1.00 96.25 75 ALA A O 1
ATOM 565 N N . PHE A 1 76 ? -52.715 -33.623 46.569 1.00 95.12 76 PHE A N 1
ATOM 566 C CA . PHE A 1 76 ? -51.381 -33.835 46.011 1.00 95.12 76 PHE A CA 1
ATOM 567 C C . PHE A 1 76 ? -51.130 -32.833 44.885 1.00 95.12 76 PHE A C 1
ATOM 569 O O . PHE A 1 76 ? -52.022 -32.577 44.078 1.00 95.12 76 PHE A O 1
ATOM 576 N N . LYS A 1 77 ? -49.917 -32.287 44.827 1.00 95.62 77 LYS A N 1
ATOM 577 C CA . LYS A 1 77 ? -49.450 -31.376 43.779 1.00 95.62 77 LYS A CA 1
ATOM 578 C C . LYS A 1 77 ? -48.318 -32.020 42.994 1.00 95.62 77 LYS A C 1
ATOM 580 O O . LYS A 1 77 ? -47.473 -32.710 43.567 1.00 95.62 77 LYS A O 1
ATOM 585 N N . HIS A 1 78 ? -48.313 -31.811 41.690 1.00 94.75 78 HIS A N 1
ATOM 586 C CA . HIS A 1 78 ? -47.347 -32.384 40.766 1.00 94.75 78 HIS A CA 1
ATOM 587 C C . HIS A 1 78 ? -46.249 -31.384 40.403 1.00 94.75 78 HIS A C 1
ATOM 589 O O . HIS A 1 78 ? -46.409 -30.176 40.558 1.00 94.75 78 HIS A O 1
ATOM 595 N N . ALA A 1 79 ? -45.127 -31.897 39.898 1.00 95.19 79 ALA A N 1
ATOM 596 C CA . ALA A 1 79 ? -44.045 -31.084 39.354 1.00 95.19 79 ALA A CA 1
ATOM 597 C C . ALA A 1 79 ? -44.572 -30.070 38.325 1.00 95.19 79 ALA A C 1
ATOM 599 O O . ALA A 1 79 ? -45.273 -30.444 37.387 1.00 95.19 79 ALA A O 1
ATOM 600 N N . GLY A 1 80 ? -44.198 -28.802 38.477 1.00 94.69 80 GLY A N 1
ATOM 601 C CA . GLY A 1 80 ? -44.643 -27.706 37.617 1.00 94.69 80 GLY A CA 1
ATOM 602 C C . GLY A 1 80 ? -45.967 -27.064 38.036 1.00 94.69 80 GLY A C 1
ATOM 603 O O . GLY A 1 80 ? -46.291 -25.995 37.515 1.00 94.69 80 GLY A O 1
ATOM 604 N N . ASP A 1 81 ? -46.698 -27.642 38.997 1.00 95.81 81 ASP A N 1
ATOM 605 C CA . ASP A 1 81 ? -47.899 -27.007 39.533 1.00 95.81 81 ASP A CA 1
ATOM 606 C C . ASP A 1 81 ? -47.542 -25.697 40.235 1.00 95.81 81 ASP A C 1
ATOM 608 O O . ASP A 1 81 ? -46.558 -25.592 40.977 1.00 95.81 81 ASP A O 1
ATOM 612 N N . HIS A 1 82 ? -48.394 -24.700 40.019 1.00 95.81 82 HIS A N 1
ATOM 613 C CA . HIS A 1 82 ? -48.341 -23.442 40.739 1.00 95.81 82 HIS A CA 1
ATOM 614 C C . HIS A 1 82 ? -49.220 -23.525 41.980 1.00 95.81 82 HIS A C 1
ATOM 616 O O . HIS A 1 82 ? -50.375 -23.942 41.898 1.00 95.81 82 HIS A O 1
ATOM 622 N N . VAL A 1 83 ? -48.683 -23.087 43.114 1.00 95.88 83 VAL A N 1
ATOM 623 C CA . VAL A 1 83 ? -49.421 -22.989 44.374 1.00 95.88 83 VAL A CA 1
ATOM 624 C C . VAL A 1 83 ? -49.231 -21.607 44.974 1.00 95.88 83 VAL A C 1
ATOM 626 O O . VAL A 1 83 ? -48.136 -21.041 44.934 1.00 95.88 83 VAL A O 1
ATOM 629 N N . TYR A 1 84 ? -50.309 -21.049 45.510 1.00 95.62 84 TYR A N 1
ATOM 630 C CA . TYR A 1 84 ? -50.293 -19.753 46.176 1.00 95.62 84 TYR A CA 1
ATOM 631 C C . TYR A 1 84 ? -50.285 -19.979 47.678 1.00 95.62 84 TYR A C 1
ATOM 633 O O . TYR A 1 84 ? -51.120 -20.715 48.194 1.00 95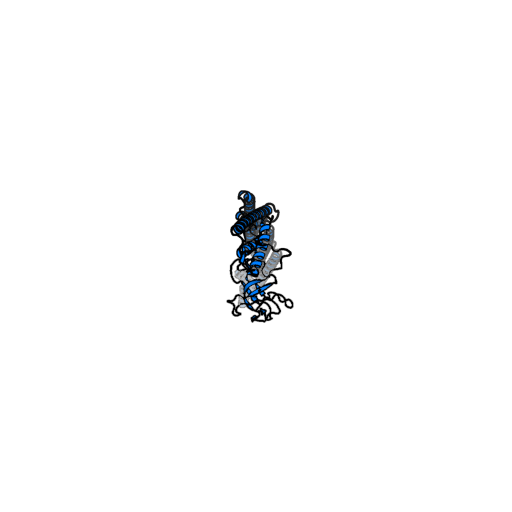.62 84 TYR A O 1
ATOM 641 N N . MET A 1 85 ? -49.333 -19.372 48.375 1.00 96.00 85 MET A N 1
ATOM 642 C CA . MET A 1 85 ? -49.162 -19.532 49.816 1.00 96.00 85 MET A CA 1
ATOM 643 C C . MET A 1 85 ? -49.384 -18.191 50.504 1.00 96.00 85 MET A C 1
ATOM 645 O O . MET A 1 85 ? -48.950 -17.167 49.988 1.00 96.00 85 MET A O 1
ATOM 649 N N . GLU A 1 86 ? -49.966 -18.176 51.698 1.00 93.94 86 GLU A N 1
ATOM 650 C CA . GLU A 1 86 ? -50.259 -16.925 52.426 1.00 93.94 86 GLU A CA 1
ATOM 651 C C . GLU A 1 86 ? -49.393 -16.715 53.663 1.00 93.94 86 GLU A C 1
ATOM 653 O O . GLU A 1 86 ? -48.931 -15.609 53.952 1.00 93.94 86 GLU A O 1
ATOM 658 N N . THR A 1 87 ? -49.189 -17.790 54.419 1.00 94.06 87 THR A N 1
ATOM 659 C CA . THR A 1 87 ? -48.504 -17.744 55.709 1.00 94.06 87 THR A CA 1
ATOM 660 C C . THR A 1 87 ? -47.527 -18.888 55.839 1.00 94.06 87 THR A C 1
ATOM 662 O O . THR A 1 87 ? -47.759 -19.963 55.301 1.00 94.06 87 THR A O 1
ATOM 665 N N . GLN A 1 88 ? -46.493 -18.688 56.639 1.00 95.00 88 GLN A N 1
ATOM 666 C CA . GLN A 1 88 ? -45.578 -19.727 57.081 1.00 95.00 88 GLN A CA 1
ATOM 667 C C . GLN A 1 88 ? -45.585 -19.866 58.605 1.00 95.00 88 GLN A C 1
ATOM 669 O O . GLN A 1 88 ? -45.844 -18.900 59.332 1.00 95.00 88 GLN A O 1
ATOM 674 N N . THR A 1 89 ? -45.282 -21.052 59.106 1.00 93.06 89 THR A N 1
ATOM 675 C CA . THR A 1 89 ? -45.008 -21.309 60.525 1.00 93.06 89 THR A CA 1
ATOM 676 C C . THR A 1 89 ? -43.500 -21.291 60.796 1.00 93.06 89 THR A C 1
ATOM 678 O O . THR A 1 89 ? -42.687 -21.389 59.879 1.00 93.06 89 THR A O 1
ATOM 681 N N . TYR A 1 90 ? -43.105 -21.183 62.068 1.00 88.44 90 TYR A N 1
ATOM 682 C CA . TYR A 1 90 ? -41.689 -21.227 62.467 1.00 88.44 90 TYR A CA 1
ATOM 683 C C . TYR A 1 90 ? -41.067 -22.628 62.366 1.00 88.44 90 TYR A C 1
ATOM 685 O O . TYR A 1 90 ? -39.849 -22.743 62.333 1.00 88.44 90 TYR A O 1
ATOM 693 N N . ASN A 1 91 ? -41.888 -23.681 62.263 1.00 88.56 91 ASN A N 1
ATOM 694 C CA . ASN A 1 91 ? -41.447 -25.038 61.922 1.00 88.56 91 ASN A CA 1
ATOM 695 C C . ASN A 1 91 ? -41.422 -25.294 60.400 1.00 88.56 91 ASN A C 1
ATOM 697 O O . ASN A 1 91 ? -41.372 -26.442 59.975 1.00 88.56 91 ASN A O 1
ATOM 701 N N . GLY A 1 92 ? -41.489 -24.242 59.575 1.00 91.94 92 GLY A N 1
ATOM 702 C CA . GLY A 1 92 ? -41.233 -24.323 58.136 1.00 91.94 92 GLY A CA 1
ATOM 703 C C . GLY A 1 92 ? -42.412 -24.747 57.257 1.00 91.94 92 GLY A C 1
ATOM 704 O O . GLY A 1 92 ? -42.216 -24.937 56.061 1.00 91.94 92 GLY A O 1
ATOM 705 N N . TRP A 1 93 ? -43.633 -24.864 57.784 1.00 95.44 93 TRP A N 1
ATOM 706 C CA . TRP A 1 93 ? -44.809 -25.183 56.968 1.00 95.44 93 TRP A CA 1
ATOM 707 C C . TRP A 1 93 ? -45.365 -23.942 56.289 1.00 95.44 93 TRP A C 1
ATOM 709 O O . TRP A 1 93 ? -45.461 -22.881 56.903 1.00 95.44 93 TRP A O 1
ATOM 719 N N . LEU A 1 94 ? -45.795 -24.090 55.038 1.00 96.56 94 LEU A N 1
ATOM 720 C CA . LEU A 1 94 ? -46.455 -23.046 54.262 1.00 96.56 94 LEU A CA 1
ATOM 721 C C . LEU A 1 94 ? -47.945 -23.349 54.137 1.00 96.56 94 LEU A C 1
ATOM 723 O O . LEU A 1 94 ? -48.332 -24.470 53.820 1.00 96.56 94 LEU A O 1
ATOM 727 N N . ARG A 1 95 ? -48.790 -22.350 54.375 1.00 96.69 95 ARG A N 1
ATOM 728 C CA . ARG A 1 95 ? -50.238 -22.461 54.228 1.00 96.69 95 ARG A CA 1
ATOM 729 C C . ARG A 1 95 ? -50.640 -22.121 52.804 1.00 96.69 95 ARG A C 1
ATOM 731 O O . ARG A 1 95 ? -50.406 -20.992 52.369 1.00 96.69 95 ARG A O 1
ATOM 738 N N . VAL A 1 96 ? -51.289 -23.067 52.135 1.00 96.81 96 VAL A N 1
ATOM 739 C CA . VAL A 1 96 ? -51.896 -22.864 50.818 1.00 96.81 96 VAL A CA 1
ATOM 740 C C . VAL A 1 96 ? -53.069 -21.888 50.966 1.00 96.81 96 VAL A C 1
ATOM 742 O O . VAL A 1 96 ? -53.829 -21.972 51.934 1.00 96.81 96 VAL A O 1
ATOM 745 N N . SER A 1 97 ? -53.198 -20.946 50.034 1.00 96.00 97 SER A N 1
ATOM 746 C CA . SER A 1 97 ? -54.303 -19.986 49.985 1.00 96.00 97 SER A CA 1
ATOM 747 C C . SER A 1 97 ? -55.644 -20.726 49.848 1.00 96.00 97 SER A C 1
ATOM 749 O O . SER A 1 97 ? -55.708 -21.729 49.131 1.00 96.00 97 SER A O 1
ATOM 751 N N . PRO A 1 98 ? -56.721 -20.276 50.517 1.00 93.88 98 PRO A N 1
ATOM 752 C CA . PRO A 1 98 ? -58.045 -20.874 50.365 1.00 93.88 98 PRO A CA 1
ATOM 753 C C . PRO A 1 98 ? -58.584 -20.757 48.933 1.00 93.88 98 PRO A C 1
ATOM 755 O O . PRO A 1 98 ? -59.407 -21.576 48.541 1.00 93.88 98 PRO A O 1
ATOM 758 N N . ASP 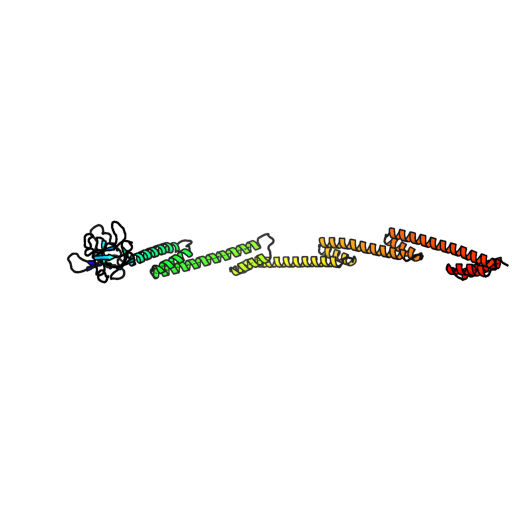A 1 99 ? -58.084 -19.799 48.147 1.00 92.50 99 ASP A N 1
ATOM 759 C CA . ASP A 1 99 ? -58.462 -19.614 46.742 1.00 92.50 99 ASP A CA 1
ATOM 760 C C . ASP A 1 99 ? -57.788 -20.633 45.796 1.00 92.50 99 ASP A C 1
ATOM 762 O O . ASP A 1 99 ? -58.138 -20.723 44.617 1.00 92.50 99 ASP A O 1
ATOM 766 N N . ASP A 1 100 ? -56.817 -21.418 46.283 1.00 92.12 100 ASP A N 1
ATOM 767 C CA . ASP A 1 100 ? -56.251 -22.540 45.528 1.00 92.12 100 ASP A CA 1
ATOM 768 C C . ASP A 1 100 ? -57.286 -23.679 45.414 1.00 92.12 100 ASP A C 1
ATOM 770 O O . ASP A 1 100 ? -58.007 -23.940 46.377 1.00 92.12 100 ASP A O 1
ATOM 774 N N . PRO A 1 101 ? -57.329 -24.447 44.305 1.00 88.81 101 PRO A N 1
ATOM 775 C CA . PRO A 1 101 ? -58.246 -25.584 44.151 1.00 88.81 101 PRO A CA 1
ATOM 776 C C . PRO A 1 101 ? -58.187 -26.637 45.271 1.00 88.81 101 PRO A C 1
ATOM 778 O O . PRO A 1 101 ? -59.121 -27.420 45.427 1.00 88.81 101 PRO A O 1
ATOM 781 N N . SER A 1 102 ? -57.102 -26.668 46.052 1.00 86.50 102 SER A N 1
ATOM 782 C CA . SER A 1 102 ? -56.956 -27.535 47.232 1.00 86.50 102 SER A CA 1
ATOM 783 C C . SER A 1 102 ? -57.760 -27.055 48.448 1.00 86.50 102 SER A C 1
ATOM 785 O O . SER A 1 102 ? -57.811 -27.766 49.447 1.00 86.50 102 SER A O 1
ATOM 787 N N . ASN A 1 103 ? -58.381 -25.871 48.372 1.00 88.62 103 ASN A N 1
ATOM 788 C CA . ASN A 1 103 ? -59.153 -25.225 49.433 1.00 88.62 103 ASN A CA 1
ATOM 789 C C . ASN A 1 103 ? -58.343 -25.038 50.733 1.00 88.62 103 ASN A C 1
ATOM 791 O O . ASN A 1 103 ? -58.802 -25.327 51.841 1.00 88.62 103 ASN A O 1
ATOM 795 N N . GLY A 1 104 ? -57.098 -24.577 50.588 1.00 93.50 104 GLY A N 1
ATOM 796 C CA . GLY A 1 104 ? -56.159 -24.369 51.686 1.00 93.50 104 GLY A CA 1
ATOM 797 C C . GLY A 1 104 ? -55.332 -25.603 52.067 1.00 93.50 104 GLY A C 1
ATOM 798 O O . GLY A 1 104 ? -54.994 -26.434 51.227 1.00 93.50 104 GLY A O 1
ATOM 799 N N . GLY A 1 105 ? -54.942 -25.678 53.343 1.00 96.50 105 GLY A N 1
ATOM 800 C CA . GLY A 1 105 ? -54.050 -26.707 53.890 1.00 96.50 105 GLY A CA 1
ATOM 801 C C . GLY A 1 105 ? -52.610 -26.228 54.093 1.00 96.50 105 GLY A C 1
ATOM 802 O O . GLY A 1 105 ? -52.313 -25.037 53.993 1.00 96.50 105 GLY A O 1
ATOM 803 N N . TRP A 1 106 ? -51.721 -27.163 54.416 1.00 97.38 106 TRP A N 1
ATOM 804 C CA . TRP A 1 106 ? -50.328 -26.921 54.787 1.00 97.38 106 TRP A CA 1
ATOM 805 C C . TRP A 1 106 ? -49.384 -27.804 53.983 1.00 97.38 106 TRP A C 1
ATOM 807 O O . TRP A 1 106 ? -49.653 -28.984 53.784 1.00 97.38 106 TRP A O 1
ATOM 817 N N . MET A 1 107 ? -48.266 -27.250 53.537 1.00 96.50 107 MET A N 1
ATOM 818 C CA . MET A 1 107 ? -47.288 -27.953 52.719 1.00 96.50 107 MET A CA 1
ATOM 819 C C . MET A 1 107 ? -45.870 -27.626 53.183 1.00 96.50 107 MET A C 1
ATOM 821 O O . MET A 1 107 ? -45.560 -26.473 53.490 1.00 96.50 107 MET A O 1
ATOM 825 N N . LEU A 1 108 ? -45.005 -28.639 53.219 1.00 95.00 108 LEU A N 1
ATOM 826 C CA . LEU A 1 108 ? -43.582 -28.448 53.475 1.00 95.00 108 LEU A CA 1
ATOM 827 C C . LEU A 1 108 ? -42.866 -27.997 52.189 1.00 95.00 108 LEU A C 1
ATOM 829 O O . LEU A 1 108 ? -43.093 -28.567 51.120 1.00 95.00 108 LEU A O 1
ATOM 833 N N . PRO A 1 109 ? -41.994 -26.984 52.264 1.00 94.19 109 PRO A N 1
ATOM 834 C CA . PRO A 1 109 ? -41.207 -26.518 51.128 1.00 94.19 109 PRO A CA 1
ATOM 835 C C . PRO A 1 109 ? -39.953 -27.351 50.892 1.00 94.19 109 PRO A C 1
ATOM 837 O O . PRO A 1 109 ? -39.395 -27.292 49.798 1.00 94.19 109 PRO A O 1
ATOM 840 N N . HIS A 1 110 ? -39.524 -28.114 51.895 1.00 92.06 110 HIS A N 1
ATOM 841 C CA . HIS A 1 110 ? -38.436 -29.074 51.817 1.00 92.06 110 HIS A CA 1
ATOM 842 C C . HIS A 1 110 ? -38.928 -30.403 52.370 1.00 92.06 110 HIS A C 1
ATOM 844 O O . HIS A 1 110 ? -39.524 -30.450 53.442 1.00 92.06 110 HIS A O 1
ATOM 850 N N . ASP A 1 111 ? -38.684 -31.456 51.613 1.00 88.81 111 ASP A N 1
ATOM 851 C CA . ASP A 1 111 ? -38.832 -32.828 52.051 1.00 88.81 111 ASP A CA 1
ATOM 852 C C . ASP A 1 111 ? -37.521 -33.266 52.725 1.00 88.81 111 ASP A C 1
ATOM 854 O O . ASP A 1 111 ? -36.450 -33.010 52.161 1.00 88.81 111 ASP A O 1
ATOM 858 N N . PRO A 1 112 ? -37.560 -33.889 53.913 1.00 84.81 112 PRO A N 1
ATOM 859 C CA . PRO A 1 112 ? -36.348 -34.342 54.588 1.00 84.81 112 PRO A CA 1
ATOM 860 C C . PRO A 1 112 ? -35.597 -35.439 53.818 1.00 84.81 112 PRO A C 1
ATOM 862 O O . PRO A 1 112 ? -34.374 -35.511 53.930 1.00 84.81 112 PRO A O 1
ATOM 865 N N . GLU A 1 113 ? -36.287 -36.267 53.028 1.00 88.00 113 GLU A N 1
ATOM 866 C CA . GLU A 1 113 ? -35.662 -37.333 52.236 1.00 88.00 113 GLU A CA 1
ATOM 867 C C . GLU A 1 113 ? -35.223 -36.825 50.858 1.00 88.00 113 GLU A C 1
ATOM 869 O O . GLU A 1 113 ? -34.170 -37.210 50.348 1.00 88.00 113 GLU A O 1
ATOM 874 N N . ASP A 1 114 ? -36.011 -35.929 50.261 1.00 83.56 114 ASP A N 1
ATOM 875 C CA . ASP A 1 114 ? -35.894 -35.601 48.837 1.00 83.56 114 ASP A CA 1
ATOM 876 C C . ASP A 1 114 ? -35.491 -34.152 48.513 1.00 83.56 114 ASP A C 1
ATOM 878 O O . ASP A 1 114 ? -35.355 -33.789 47.341 1.00 83.56 114 ASP A O 1
ATOM 882 N N . GLY A 1 115 ? -35.286 -33.304 49.521 1.00 89.75 115 GLY A N 1
ATOM 883 C CA . GLY A 1 115 ? -34.798 -31.935 49.349 1.00 89.75 115 GLY A CA 1
ATOM 884 C C . GLY A 1 115 ? -35.882 -30.920 48.963 1.00 89.75 115 GLY A C 1
ATOM 885 O O . GLY A 1 115 ? -37.018 -30.980 49.425 1.00 89.75 115 GLY A O 1
ATOM 886 N N . GLN A 1 116 ? -35.530 -29.908 48.163 1.00 92.19 116 GLN A N 1
ATOM 887 C CA . GLN A 1 116 ? -36.405 -28.756 47.901 1.00 92.19 116 GLN A CA 1
ATOM 888 C C . GLN A 1 116 ? -37.644 -29.129 47.060 1.00 92.19 116 GLN A C 1
ATOM 890 O O . GLN A 1 116 ? -37.541 -29.464 45.876 1.00 92.19 116 GLN A O 1
ATOM 895 N N . LEU A 1 117 ? -38.830 -29.011 47.665 1.00 93.94 117 LEU A N 1
ATOM 896 C CA . LEU A 1 117 ? -40.135 -29.261 47.040 1.00 93.94 117 LEU A CA 1
ATOM 897 C C . LEU A 1 117 ? -40.735 -28.017 46.393 1.00 93.94 117 LEU A C 1
ATOM 899 O O . LEU A 1 117 ? -41.402 -28.125 45.363 1.00 93.94 117 LEU A O 1
ATOM 903 N N . LEU A 1 118 ? -40.551 -26.859 47.028 1.00 94.38 118 LEU A N 1
ATOM 904 C CA . LEU A 1 118 ? -41.174 -25.606 46.624 1.00 94.38 118 LEU A CA 1
ATOM 905 C C . LEU A 1 118 ? -40.131 -24.541 46.321 1.00 94.38 118 LEU A C 1
ATOM 907 O O . LEU A 1 118 ? -39.188 -24.306 47.080 1.00 94.38 118 LEU A O 1
ATOM 911 N N . ARG A 1 119 ? -40.375 -23.832 45.223 1.00 94.19 119 ARG A N 1
ATOM 912 C CA . ARG A 1 119 ? -39.547 -22.725 44.761 1.00 94.19 119 ARG A CA 1
ATOM 913 C C . ARG A 1 119 ? -40.387 -21.470 44.628 1.00 94.19 119 ARG A C 1
ATOM 915 O O . ARG A 1 119 ? -41.362 -21.449 43.877 1.00 94.19 119 ARG A O 1
ATOM 922 N N . CYS A 1 120 ? -40.040 -20.440 45.389 1.00 93.50 120 CYS A N 1
ATOM 923 C CA . CYS A 1 120 ? -40.744 -19.163 45.348 1.00 93.50 120 CYS A CA 1
ATOM 924 C C . CYS A 1 120 ? -40.198 -18.318 44.197 1.00 93.50 120 CYS A C 1
ATOM 926 O O . CYS A 1 120 ? -39.091 -17.795 44.301 1.00 93.50 120 CYS A O 1
ATOM 928 N N . ILE A 1 121 ? -40.981 -18.155 43.126 1.00 91.00 121 ILE A N 1
ATOM 929 C CA . ILE A 1 121 ? -40.552 -17.404 41.932 1.00 91.00 121 ILE A CA 1
ATOM 930 C C . ILE A 1 121 ? -40.159 -15.970 42.317 1.00 91.00 121 ILE A C 1
ATOM 932 O O . ILE A 1 121 ? -39.104 -15.486 41.925 1.00 91.00 121 ILE A O 1
ATOM 936 N N . VAL A 1 122 ? -40.977 -15.318 43.147 1.00 88.94 122 VAL A N 1
ATOM 937 C CA . VAL A 1 122 ? -40.789 -13.911 43.537 1.00 88.94 122 VAL A CA 1
ATOM 938 C C . VAL A 1 122 ? -39.488 -13.707 44.320 1.00 88.94 122 VAL A C 1
ATOM 940 O O . VAL A 1 122 ? -38.793 -12.709 44.132 1.00 88.94 122 VAL A O 1
ATOM 943 N N . LEU A 1 123 ? -39.135 -14.647 45.203 1.00 87.19 123 LEU A N 1
ATOM 944 C CA . LEU A 1 123 ? -37.886 -14.559 45.959 1.00 87.19 123 LEU A CA 1
ATOM 945 C C . LEU A 1 123 ? -36.668 -14.836 45.093 1.00 87.19 123 LEU A C 1
ATOM 947 O O . LEU A 1 123 ? -35.658 -14.164 45.271 1.00 87.19 123 LEU A O 1
ATOM 951 N N . GLU A 1 124 ? -36.749 -15.796 44.175 1.00 89.94 124 GLU A N 1
ATOM 952 C CA . GLU A 1 124 ? -35.647 -16.078 43.256 1.00 89.94 124 GLU A CA 1
ATOM 953 C C . GLU A 1 124 ? -35.368 -14.893 42.340 1.00 89.94 124 GLU A C 1
ATOM 955 O O . GLU A 1 124 ? -34.220 -14.472 42.242 1.00 89.94 124 GLU A O 1
ATOM 960 N N . GLU A 1 125 ? -36.409 -14.297 41.751 1.00 90.81 125 GLU A N 1
ATOM 961 C CA . GLU A 1 125 ? -36.286 -13.077 40.948 1.00 90.81 125 GLU A CA 1
ATOM 962 C C . GLU A 1 125 ? -35.625 -11.954 41.757 1.00 90.81 125 GLU A C 1
ATOM 964 O O . GLU A 1 125 ? -34.711 -11.288 41.269 1.00 90.81 125 GLU A O 1
ATOM 969 N N . ARG A 1 126 ? -36.009 -11.785 43.030 1.00 88.50 126 ARG A N 1
ATOM 970 C CA . ARG A 1 126 ? -35.410 -10.781 43.920 1.00 88.50 126 ARG A CA 1
ATOM 971 C C . ARG A 1 126 ? -33.961 -11.099 44.293 1.00 88.50 126 ARG A C 1
ATOM 973 O O . ARG A 1 126 ? -33.133 -10.189 44.345 1.00 88.50 126 ARG A O 1
ATOM 980 N N . GLN A 1 127 ? -33.630 -12.356 44.578 1.00 88.88 127 GLN A N 1
ATOM 981 C CA . GLN A 1 127 ? -32.258 -12.778 44.879 1.00 88.88 127 GLN A CA 1
ATOM 982 C C . GLN A 1 127 ? -31.357 -12.627 43.654 1.00 88.88 127 GLN A C 1
ATOM 984 O O . GLN A 1 127 ? -30.234 -12.131 43.771 1.00 88.88 127 GLN A O 1
ATOM 989 N N . GLU A 1 128 ? -31.858 -12.992 42.476 1.00 91.00 128 GLU A N 1
ATOM 990 C CA . GLU A 1 128 ? -31.175 -12.773 41.211 1.00 91.00 128 GLU A CA 1
ATOM 991 C C . GLU A 1 128 ? -30.970 -11.278 40.965 1.00 91.00 128 GLU A C 1
ATOM 993 O O . GLU A 1 128 ? -29.852 -10.863 40.672 1.00 91.00 128 GLU A O 1
ATOM 998 N N . GLN A 1 129 ? -31.992 -10.449 41.187 1.00 92.06 129 GLN A N 1
ATOM 999 C CA . GLN A 1 129 ? -31.892 -8.994 41.102 1.00 92.06 129 GLN A CA 1
ATOM 1000 C C . GLN A 1 129 ? -30.827 -8.437 42.059 1.00 92.06 129 GLN A C 1
ATOM 1002 O O . GLN A 1 129 ? -29.958 -7.678 41.633 1.00 92.06 129 GLN A O 1
ATOM 1007 N N . LYS A 1 130 ? -30.810 -8.859 43.331 1.00 90.81 130 LYS A N 1
ATOM 1008 C CA . LYS A 1 130 ? -29.771 -8.464 44.303 1.00 90.81 130 LYS A CA 1
ATOM 1009 C C . LYS A 1 130 ? -28.375 -8.903 43.865 1.00 90.81 130 LYS A C 1
ATOM 1011 O O . LYS A 1 130 ? -27.423 -8.136 43.998 1.00 90.81 130 LYS A O 1
ATOM 1016 N N . ARG A 1 131 ? -28.235 -10.118 43.329 1.00 92.88 131 ARG A N 1
ATOM 1017 C CA . ARG A 1 131 ? -26.961 -10.632 42.807 1.00 92.88 131 ARG A CA 1
ATOM 1018 C C . ARG A 1 131 ? -26.497 -9.829 41.591 1.00 92.88 131 ARG A C 1
ATOM 1020 O O . ARG A 1 131 ? -25.322 -9.475 41.530 1.00 92.88 131 ARG A O 1
ATOM 1027 N N . LYS A 1 132 ? -27.402 -9.522 40.657 1.00 93.56 132 LYS A N 1
ATOM 1028 C CA . LYS A 1 132 ? -27.141 -8.668 39.489 1.00 93.56 132 LYS A CA 1
ATOM 1029 C C . LYS A 1 132 ? -26.715 -7.264 39.925 1.00 93.56 132 LYS A C 1
ATOM 1031 O O . LYS A 1 132 ? -25.702 -6.777 39.436 1.00 93.56 132 LYS A O 1
ATOM 1036 N N . LEU A 1 133 ? -27.413 -6.661 40.892 1.00 94.31 133 LEU A N 1
ATOM 1037 C CA . LEU A 1 133 ? -27.054 -5.361 41.471 1.00 94.31 133 LEU A CA 1
ATOM 1038 C C . LEU A 1 133 ? -25.680 -5.379 42.134 1.00 94.31 133 LEU A C 1
ATOM 1040 O O . LEU A 1 133 ? -24.884 -4.480 41.886 1.00 94.31 133 LEU A O 1
ATOM 1044 N N . ARG A 1 134 ? -25.382 -6.394 42.953 1.00 94.94 134 ARG A N 1
ATOM 1045 C CA . ARG A 1 134 ? -24.074 -6.527 43.604 1.00 94.94 134 ARG A CA 1
ATOM 1046 C C . ARG A 1 134 ? -22.957 -6.631 42.571 1.00 94.94 134 ARG A C 1
ATOM 1048 O O . ARG A 1 134 ? -22.009 -5.865 42.634 1.00 94.94 134 ARG A O 1
ATOM 1055 N N . LEU A 1 135 ? -23.115 -7.507 41.579 1.00 94.75 135 LEU A N 1
ATOM 1056 C CA . LEU A 1 135 ? -22.133 -7.660 40.509 1.00 94.75 135 LEU A CA 1
ATOM 1057 C C . LEU A 1 135 ? -21.965 -6.369 39.697 1.00 94.75 135 LEU A C 1
ATOM 1059 O O . LEU A 1 135 ? -20.844 -5.999 39.363 1.00 94.75 135 LEU A O 1
ATOM 1063 N N . ALA A 1 136 ? -23.059 -5.664 39.400 1.00 95.19 136 ALA A N 1
ATOM 1064 C CA . ALA A 1 136 ? -22.987 -4.380 38.719 1.00 95.19 136 ALA A CA 1
ATOM 1065 C C . ALA A 1 136 ? -22.241 -3.333 39.561 1.00 95.19 136 ALA A C 1
ATOM 1067 O O . ALA A 1 136 ? -21.361 -2.664 39.029 1.00 95.19 136 ALA A O 1
ATOM 1068 N N . ARG A 1 137 ? -22.526 -3.229 40.866 1.00 95.69 137 ARG A N 1
ATOM 1069 C CA . ARG A 1 137 ? -21.835 -2.315 41.790 1.00 95.69 137 ARG A CA 1
ATOM 1070 C C . ARG A 1 137 ? -20.346 -2.612 41.899 1.00 95.69 137 ARG A C 1
ATOM 1072 O O . ARG A 1 137 ? -19.559 -1.686 41.750 1.00 95.69 137 ARG A O 1
ATOM 1079 N N . ASP A 1 138 ? -19.969 -3.879 42.052 1.00 94.69 138 ASP A N 1
ATOM 1080 C CA . ASP A 1 138 ? -18.562 -4.290 42.132 1.00 94.69 138 ASP A CA 1
ATOM 1081 C C . ASP A 1 138 ? -17.790 -3.862 40.865 1.00 94.69 138 ASP A C 1
ATOM 1083 O O . ASP A 1 138 ? -16.660 -3.384 40.943 1.00 94.69 138 ASP A O 1
ATOM 1087 N N . VAL A 1 139 ? -18.402 -3.973 39.675 1.00 95.19 139 VAL A N 1
ATOM 1088 C CA . VAL A 1 139 ? -17.783 -3.485 38.429 1.00 95.19 139 VAL A CA 1
ATOM 1089 C C . VAL A 1 139 ? -17.793 -1.959 38.348 1.00 95.19 139 VAL A C 1
ATOM 1091 O O . VAL A 1 139 ? -16.804 -1.375 37.910 1.00 95.19 139 VAL A O 1
ATOM 1094 N N . LEU A 1 140 ? -18.866 -1.287 38.764 1.00 93.69 140 LEU A N 1
ATOM 1095 C CA . LEU A 1 140 ? -18.935 0.177 38.744 1.00 93.69 140 LEU A CA 1
ATOM 1096 C C . LEU A 1 140 ? -17.954 0.819 39.730 1.00 93.69 140 LEU A C 1
ATOM 1098 O O . LEU A 1 140 ? -17.433 1.887 39.436 1.00 93.69 140 LEU A O 1
ATOM 1102 N N . GLU A 1 141 ? -17.612 0.161 40.835 1.00 94.50 141 GLU A N 1
ATOM 1103 C CA . GLU A 1 141 ? -16.564 0.621 41.752 1.00 94.50 141 GLU A CA 1
ATOM 1104 C C . GLU A 1 141 ? -15.190 0.693 41.055 1.00 94.50 141 GLU A C 1
ATOM 1106 O O . GLU A 1 141 ? -14.389 1.594 41.317 1.00 94.50 141 GLU A O 1
ATOM 1111 N N . THR A 1 142 ? -14.950 -0.166 40.053 1.00 93.25 142 THR A N 1
ATOM 1112 C CA . THR A 1 142 ? -13.720 -0.123 39.241 1.00 93.25 142 THR A CA 1
ATOM 1113 C C . THR A 1 142 ? -13.606 1.114 38.344 1.00 93.25 142 THR A C 1
ATOM 1115 O O . THR A 1 142 ? -12.508 1.393 37.859 1.00 93.25 142 THR A O 1
ATOM 1118 N N . LEU A 1 143 ? -14.678 1.907 38.167 1.00 91.12 143 LEU A N 1
ATOM 1119 C CA . LEU A 1 143 ? -14.635 3.191 37.447 1.00 91.12 143 LEU A CA 1
ATOM 1120 C C . LEU A 1 143 ? -13.633 4.178 38.051 1.00 91.12 143 LEU A C 1
ATOM 1122 O O . LEU A 1 143 ? -13.120 5.038 37.340 1.00 91.12 143 LEU A O 1
ATOM 1126 N N . GLN A 1 144 ? -13.341 4.056 39.347 1.00 90.75 144 GLN A N 1
ATOM 1127 C CA . GLN A 1 144 ? -12.357 4.897 40.031 1.00 90.75 144 GLN A CA 1
ATOM 1128 C C . GLN A 1 144 ? -10.904 4.461 39.755 1.00 90.75 144 GLN A C 1
ATOM 1130 O O . GLN A 1 144 ? -9.957 5.146 40.146 1.00 90.75 144 GLN A O 1
ATOM 1135 N N . GLY A 1 145 ? -10.705 3.324 39.079 1.00 92.38 145 GLY A N 1
ATOM 1136 C CA . GLY A 1 145 ? -9.395 2.800 38.704 1.00 92.38 145 GLY A CA 1
ATOM 1137 C C . GLY A 1 145 ? -8.694 3.612 37.607 1.00 92.38 145 GLY A C 1
ATOM 1138 O O . GLY A 1 145 ? -9.300 4.389 36.876 1.00 92.38 145 GLY A O 1
ATOM 1139 N N . ARG A 1 146 ? -7.375 3.411 37.457 1.00 89.94 146 ARG A N 1
ATOM 1140 C CA . ARG A 1 146 ? -6.547 4.151 36.478 1.00 89.94 146 ARG A CA 1
ATOM 1141 C C . ARG A 1 146 ? -6.861 3.834 35.014 1.00 89.94 146 ARG A C 1
ATOM 1143 O O . ARG A 1 146 ? -6.545 4.663 34.167 1.00 89.94 146 ARG A O 1
ATOM 1150 N N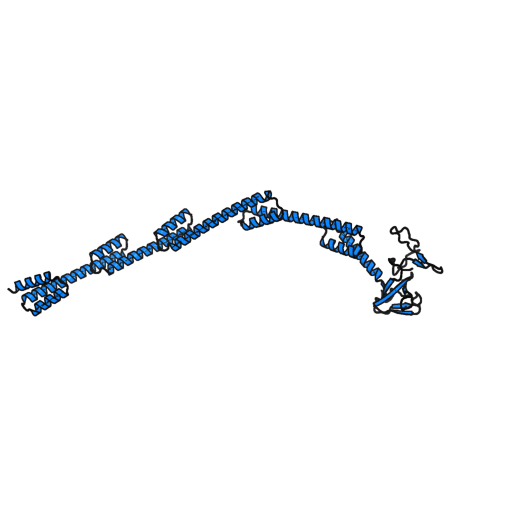 . ASN A 1 147 ? -7.413 2.656 34.726 1.00 92.00 147 ASN A N 1
ATOM 1151 C CA . ASN A 1 147 ? -7.749 2.234 33.368 1.00 92.00 147 ASN A CA 1
ATOM 1152 C C . ASN A 1 147 ? -8.912 1.220 33.389 1.00 92.00 147 ASN A C 1
ATOM 1154 O O . ASN A 1 147 ? -8.675 0.011 33.312 1.00 92.00 147 ASN A O 1
ATOM 1158 N N . PRO A 1 148 ? -10.152 1.679 33.625 1.00 93.62 148 PRO A N 1
ATOM 1159 C CA . PRO A 1 148 ? -11.318 0.809 33.663 1.00 93.62 148 PRO A CA 1
ATOM 1160 C C . PRO A 1 148 ? -11.625 0.271 32.264 1.00 93.62 148 PRO A C 1
ATOM 1162 O O . PRO A 1 148 ? -11.568 0.999 31.281 1.00 93.62 148 PRO A O 1
ATOM 1165 N N . ASP A 1 149 ? -12.006 -0.999 32.171 1.00 95.75 149 ASP A N 1
ATOM 1166 C CA . ASP A 1 149 ? -12.445 -1.600 30.910 1.00 95.75 149 ASP A CA 1
ATOM 1167 C C . ASP A 1 149 ? -13.834 -1.055 30.531 1.00 95.75 149 ASP A C 1
ATOM 1169 O O . ASP A 1 149 ? -14.854 -1.449 31.111 1.00 95.75 149 ASP A O 1
ATOM 1173 N N . THR A 1 150 ? -13.888 -0.141 29.555 1.00 95.25 150 THR A N 1
ATOM 1174 C CA . THR A 1 150 ? -15.136 0.510 29.121 1.00 95.25 150 THR A CA 1
ATOM 1175 C C . THR A 1 150 ? -16.184 -0.466 28.591 1.00 95.25 150 THR A C 1
ATOM 1177 O O . THR A 1 150 ? -17.385 -0.192 28.700 1.00 95.25 150 THR A O 1
ATOM 1180 N N . GLY A 1 151 ? -15.770 -1.627 28.075 1.00 96.00 151 GLY A N 1
ATOM 1181 C CA . GLY A 1 151 ? -16.677 -2.697 27.670 1.00 96.00 151 GLY A CA 1
ATOM 1182 C C . GLY A 1 151 ? -17.390 -3.317 28.870 1.00 96.00 151 GLY A C 1
ATOM 1183 O O . GLY A 1 151 ? -18.620 -3.418 28.877 1.00 96.00 151 GLY A O 1
ATOM 1184 N N . LYS A 1 152 ? -16.638 -3.667 29.921 1.00 96.06 152 LYS A N 1
ATOM 1185 C CA . LYS A 1 152 ? -17.200 -4.237 31.160 1.00 96.06 152 LYS A CA 1
ATOM 1186 C C . LYS A 1 152 ? -18.105 -3.254 31.890 1.00 96.06 152 LYS A C 1
ATOM 1188 O O . LYS A 1 152 ? -19.184 -3.642 32.332 1.00 96.06 152 LYS A O 1
ATOM 1193 N N . VAL A 1 153 ? -17.707 -1.985 31.964 1.00 96.25 153 VAL A N 1
ATOM 1194 C CA . VAL A 1 153 ? -18.517 -0.935 32.597 1.00 96.25 153 VAL A CA 1
ATOM 1195 C C . VAL A 1 153 ? -19.852 -0.756 31.871 1.00 96.25 153 VAL A C 1
ATOM 1197 O O . VAL A 1 153 ? -20.894 -0.662 32.517 1.00 96.25 153 VAL A O 1
ATOM 1200 N N . ARG A 1 154 ? -19.861 -0.780 30.531 1.00 97.44 154 ARG A N 1
ATOM 1201 C CA . ARG A 1 154 ? -21.102 -0.687 29.746 1.00 97.44 154 ARG A CA 1
ATOM 1202 C C . ARG A 1 154 ? -22.062 -1.842 30.044 1.00 97.44 154 ARG A C 1
ATOM 1204 O O . ARG A 1 154 ? -23.260 -1.612 30.196 1.00 97.44 154 ARG A O 1
ATOM 1211 N N . VAL A 1 155 ? -21.544 -3.069 30.136 1.00 97.06 155 VAL A N 1
ATOM 1212 C CA . VAL A 1 155 ? -22.344 -4.251 30.499 1.00 97.06 155 VAL A CA 1
ATOM 1213 C C . VAL A 1 155 ? -22.876 -4.126 31.928 1.00 97.06 155 VAL A C 1
ATOM 1215 O O . VAL A 1 155 ? -24.052 -4.397 32.164 1.00 97.06 155 VAL A O 1
ATOM 1218 N N . ALA A 1 156 ? -22.052 -3.656 32.867 1.00 96.81 156 ALA A N 1
ATOM 1219 C CA . ALA A 1 156 ? -22.461 -3.437 34.251 1.00 96.81 156 ALA A CA 1
ATOM 1220 C C . ALA A 1 156 ? -23.560 -2.371 34.387 1.00 96.81 156 ALA A C 1
ATOM 1222 O O . ALA A 1 156 ? -24.514 -2.595 35.124 1.00 96.81 156 ALA A O 1
ATOM 1223 N N . LEU A 1 157 ? -23.494 -1.264 33.637 1.00 96.81 157 LEU A N 1
ATOM 1224 C CA . LEU A 1 157 ? -24.558 -0.249 33.599 1.00 96.81 157 LEU A CA 1
ATOM 1225 C C . LEU A 1 157 ? -25.885 -0.819 33.079 1.00 96.81 157 LEU A C 1
ATOM 1227 O O . LEU A 1 157 ? -26.945 -0.547 33.642 1.00 96.81 157 LEU A O 1
ATOM 1231 N N . ALA A 1 158 ? -25.840 -1.639 32.024 1.00 97.00 158 ALA A N 1
ATOM 1232 C CA . ALA A 1 158 ? -27.036 -2.297 31.502 1.00 97.00 158 ALA A CA 1
ATOM 1233 C C . ALA A 1 158 ? -27.639 -3.264 32.536 1.00 97.00 158 ALA A C 1
ATOM 1235 O O . ALA A 1 158 ? -28.848 -3.242 32.769 1.00 97.00 158 ALA A O 1
ATOM 1236 N N . LEU A 1 159 ? -26.785 -4.048 33.204 1.00 95.31 159 LEU A N 1
ATOM 1237 C CA . LEU A 1 159 ? -27.188 -4.981 34.254 1.00 95.31 159 LEU A CA 1
ATOM 1238 C C . LEU A 1 159 ? -27.772 -4.260 35.478 1.00 95.31 159 LEU A C 1
ATOM 1240 O O . LEU A 1 159 ? -28.792 -4.688 36.009 1.00 95.31 159 LEU A O 1
ATOM 1244 N N . ALA A 1 160 ? -27.164 -3.149 35.900 1.00 95.81 160 ALA A N 1
ATOM 1245 C CA . ALA A 1 160 ? -27.665 -2.291 36.972 1.00 95.81 160 ALA A CA 1
ATOM 1246 C C . ALA A 1 160 ? -29.071 -1.761 36.665 1.00 95.81 160 ALA A C 1
ATOM 1248 O O . ALA A 1 160 ? -29.952 -1.787 37.524 1.00 95.81 160 ALA A O 1
ATOM 1249 N N . LYS A 1 161 ? -29.291 -1.313 35.424 1.00 96.56 161 LYS A N 1
ATOM 1250 C CA . LYS A 1 161 ? -30.584 -0.804 34.965 1.00 96.56 161 LYS A CA 1
ATOM 1251 C C . LYS A 1 161 ? -31.659 -1.891 34.948 1.00 96.56 161 LYS A C 1
ATOM 1253 O O . LYS A 1 161 ? -32.764 -1.647 35.423 1.00 96.56 161 LYS A O 1
ATOM 1258 N N . GLU A 1 162 ? -31.341 -3.080 34.433 1.00 95.00 162 GLU A N 1
ATOM 1259 C CA . GLU A 1 162 ? -32.251 -4.238 34.446 1.00 95.00 162 GLU A CA 1
ATOM 1260 C C . GLU A 1 162 ? -32.586 -4.665 35.879 1.00 95.00 162 GLU A C 1
ATOM 1262 O O . GLU A 1 162 ? -33.737 -4.953 36.198 1.00 95.00 162 GLU A O 1
ATOM 1267 N N . ALA A 1 163 ? -31.589 -4.643 36.762 1.00 94.38 163 ALA A N 1
ATOM 1268 C CA . ALA A 1 163 ? -31.744 -5.035 38.150 1.00 94.38 163 ALA A CA 1
ATOM 1269 C C . ALA A 1 163 ? -32.355 -3.934 39.040 1.00 94.38 163 ALA A C 1
ATOM 1271 O O . ALA A 1 163 ? -32.406 -4.092 40.257 1.00 94.38 163 ALA A O 1
ATOM 1272 N N . GLY A 1 164 ? -32.849 -2.833 38.465 1.00 94.31 164 GLY A N 1
ATOM 1273 C CA . GLY A 1 164 ? -33.576 -1.795 39.197 1.00 94.31 164 GLY A CA 1
ATOM 1274 C C . GLY A 1 164 ? -32.716 -0.995 40.175 1.00 94.31 164 GLY A C 1
ATOM 1275 O O . GLY A 1 164 ? -33.182 -0.682 41.268 1.00 94.31 164 GLY A O 1
ATOM 1276 N N . MET A 1 165 ? -31.467 -0.688 39.805 1.00 94.75 165 MET A N 1
ATOM 1277 C CA . MET A 1 165 ? -30.607 0.225 40.567 1.00 94.75 165 MET A CA 1
ATOM 1278 C C . MET A 1 165 ? -31.302 1.575 40.781 1.00 94.75 165 MET A C 1
ATOM 1280 O O . MET A 1 165 ? -32.081 2.028 39.936 1.00 94.75 165 MET A O 1
ATOM 1284 N N . GLU A 1 166 ? -31.014 2.225 41.911 1.00 95.06 166 GLU A N 1
ATOM 1285 C CA . GLU A 1 166 ? -31.583 3.530 42.230 1.00 95.06 166 GLU A CA 1
ATOM 1286 C C . GLU A 1 166 ? -31.259 4.552 41.130 1.00 95.06 166 GLU A C 1
ATOM 1288 O O . GLU A 1 166 ? -30.155 4.589 40.582 1.00 95.06 166 GLU A O 1
ATOM 1293 N N . ARG A 1 167 ? -32.237 5.398 40.788 1.00 96.25 167 ARG A N 1
ATOM 1294 C CA . ARG A 1 167 ? -32.134 6.319 39.650 1.00 96.25 167 ARG A CA 1
ATOM 1295 C C . ARG A 1 167 ? -30.973 7.305 39.790 1.00 96.25 167 ARG A C 1
ATOM 1297 O O . ARG A 1 167 ? -30.374 7.652 38.775 1.00 96.25 167 ARG A O 1
ATOM 1304 N N . ASP A 1 168 ? -30.682 7.768 41.001 1.00 96.38 168 ASP A N 1
ATOM 1305 C CA . ASP A 1 168 ? -29.614 8.742 41.234 1.00 96.38 168 ASP A CA 1
ATOM 1306 C C . ASP A 1 168 ? -28.227 8.076 41.221 1.00 96.38 168 ASP A C 1
ATOM 1308 O O . ASP A 1 168 ? -27.309 8.614 40.599 1.00 96.38 168 ASP A O 1
ATOM 1312 N N . GLU A 1 169 ? -28.103 6.861 41.770 1.00 95.50 169 GLU A N 1
ATOM 1313 C CA . GLU A 1 169 ? -26.898 6.020 41.656 1.00 95.50 169 GLU A CA 1
ATOM 1314 C C . GLU A 1 169 ? -26.578 5.711 40.184 1.00 95.50 169 GLU A C 1
ATOM 1316 O O . GLU A 1 169 ? -25.450 5.912 39.728 1.00 95.50 169 GLU A O 1
ATOM 1321 N N . LEU A 1 170 ? -27.591 5.313 39.404 1.00 96.12 170 LEU A N 1
ATOM 1322 C CA . LEU A 1 170 ? -27.433 5.019 37.980 1.00 96.12 170 LEU A CA 1
ATOM 1323 C C . LEU A 1 170 ? -26.988 6.256 37.185 1.00 96.12 170 LEU A C 1
ATOM 1325 O O . LEU A 1 170 ? -26.068 6.157 36.377 1.00 96.12 170 LEU A O 1
ATOM 1329 N N . ARG A 1 171 ? -27.585 7.432 37.435 1.00 97.12 171 ARG A N 1
ATOM 1330 C CA . ARG A 1 171 ? -27.174 8.685 36.770 1.00 97.12 171 ARG A CA 1
ATOM 1331 C C . ARG A 1 171 ? -25.735 9.070 37.098 1.00 97.12 171 ARG A C 1
ATOM 1333 O O . ARG A 1 171 ? -25.020 9.532 36.211 1.00 97.12 171 ARG A O 1
ATOM 1340 N N . ALA A 1 172 ? -25.313 8.905 38.352 1.00 96.31 172 ALA A N 1
ATOM 1341 C CA . ALA A 1 172 ? -23.937 9.180 38.752 1.00 96.31 172 ALA A CA 1
ATOM 1342 C C . ALA A 1 172 ? -22.958 8.253 38.013 1.00 96.31 172 ALA A C 1
ATOM 1344 O O . ALA A 1 172 ? -21.974 8.725 37.443 1.00 96.31 172 ALA A O 1
ATOM 1345 N N . ALA A 1 173 ? -23.274 6.956 37.940 1.00 95.19 173 ALA A N 1
ATOM 1346 C CA . ALA A 1 173 ? -22.469 5.974 37.222 1.00 95.19 173 ALA A CA 1
ATOM 1347 C C . ALA A 1 173 ? -22.411 6.243 35.704 1.00 95.19 173 ALA A C 1
ATOM 1349 O O . ALA A 1 173 ? -21.336 6.168 35.106 1.00 95.19 173 ALA A O 1
ATOM 1350 N N . GLU A 1 174 ? -23.535 6.613 35.081 1.00 96.75 174 GLU A N 1
ATOM 1351 C CA . GLU A 1 174 ? -23.599 7.007 33.666 1.00 96.75 174 GLU A CA 1
ATOM 1352 C C . GLU A 1 174 ? -22.741 8.251 33.381 1.00 96.75 174 GLU A C 1
ATOM 1354 O O . GLU A 1 174 ? -21.976 8.261 32.415 1.00 96.75 174 GLU A O 1
ATOM 1359 N N . ALA A 1 175 ? -22.800 9.271 34.245 1.00 97.25 175 ALA A N 1
ATOM 1360 C CA . ALA A 1 175 ? -21.988 10.480 34.106 1.00 97.25 175 ALA A CA 1
ATOM 1361 C C . ALA A 1 175 ? -20.482 10.189 34.243 1.00 97.25 175 ALA A C 1
ATOM 1363 O O . ALA A 1 175 ? -19.677 10.694 33.456 1.00 97.25 175 ALA A O 1
ATOM 1364 N N . SER A 1 176 ? -20.087 9.347 35.205 1.00 95.62 176 SER A N 1
ATOM 1365 C CA . SER A 1 176 ? -18.694 8.904 35.357 1.00 95.62 176 SER A CA 1
ATOM 1366 C C . SER A 1 176 ? -18.211 8.096 34.151 1.00 95.62 176 SER A C 1
ATOM 1368 O O . SER A 1 176 ? -17.093 8.306 33.677 1.00 95.62 176 SER A O 1
ATOM 1370 N N . PHE A 1 177 ? -19.053 7.215 33.604 1.00 96.56 177 PHE A N 1
ATOM 1371 C CA . PHE A 1 177 ? -18.731 6.469 32.389 1.00 96.56 177 PHE A CA 1
ATOM 1372 C C . PHE A 1 177 ? -18.570 7.388 31.172 1.00 96.56 177 PHE A C 1
ATOM 1374 O O . PHE A 1 177 ? -17.626 7.224 30.400 1.00 96.56 177 PHE A O 1
ATOM 1381 N N . GLU A 1 178 ? -19.427 8.399 31.015 1.00 96.75 178 GLU A N 1
ATOM 1382 C CA . GLU A 1 178 ? -19.293 9.376 29.933 1.00 96.75 178 GLU A CA 1
ATOM 1383 C C . GLU A 1 178 ? -17.976 10.166 30.036 1.00 96.75 178 GLU A C 1
ATOM 1385 O O . GLU A 1 178 ? -17.283 10.360 29.033 1.00 96.75 178 GLU A O 1
ATOM 1390 N N . GLN A 1 179 ? -17.588 10.589 31.244 1.00 96.19 179 GLN A N 1
ATOM 1391 C CA . GLN A 1 179 ? -16.296 11.242 31.476 1.00 96.19 179 GLN A CA 1
ATOM 1392 C C . GLN A 1 179 ? -15.117 10.334 31.109 1.00 96.19 179 GLN A C 1
ATOM 1394 O O . GLN A 1 179 ? -14.165 10.803 30.480 1.00 96.19 179 GLN A O 1
ATOM 1399 N N . LEU A 1 180 ? -15.193 9.046 31.454 1.00 94.56 180 LEU A N 1
ATOM 1400 C CA . LEU A 1 180 ? -14.174 8.061 31.100 1.00 94.56 180 LEU A CA 1
ATOM 1401 C C . LEU A 1 180 ? -14.048 7.900 29.580 1.00 94.56 180 LEU A C 1
ATOM 1403 O O . LEU A 1 180 ? -12.947 8.011 29.048 1.00 94.56 180 LEU A O 1
ATOM 1407 N N . VAL A 1 181 ? -15.166 7.731 28.868 1.00 95.88 181 VAL A N 1
ATOM 1408 C CA . VAL A 1 181 ? -15.175 7.611 27.398 1.00 95.88 181 VAL A CA 1
ATOM 1409 C C . VAL A 1 181 ? -14.593 8.863 26.736 1.00 95.88 181 VAL A C 1
ATOM 1411 O O . VAL A 1 181 ? -13.803 8.762 25.799 1.00 95.88 181 VAL A O 1
ATOM 1414 N N . ARG A 1 182 ? -14.928 10.060 27.237 1.00 96.50 182 ARG A N 1
ATOM 1415 C CA . ARG A 1 182 ? -14.341 11.319 26.744 1.00 96.50 182 ARG A CA 1
ATOM 1416 C C . ARG A 1 182 ? -12.834 11.384 26.988 1.00 96.50 182 ARG A C 1
ATOM 1418 O O . ARG A 1 182 ? -12.109 11.907 26.144 1.00 96.50 182 ARG A O 1
ATOM 1425 N N . ARG A 1 183 ? -12.357 10.885 28.130 1.00 94.50 183 ARG A N 1
ATOM 1426 C CA . ARG A 1 183 ? -10.928 10.826 28.447 1.00 94.50 183 ARG A CA 1
ATOM 1427 C C . ARG A 1 183 ? -10.190 9.856 27.524 1.00 94.50 183 ARG A C 1
ATOM 1429 O O . ARG A 1 183 ? -9.195 10.266 26.938 1.00 94.50 183 ARG A O 1
ATOM 1436 N N . GLU A 1 184 ? -10.695 8.637 27.342 1.00 94.00 184 GLU A N 1
ATOM 1437 C CA . GLU A 1 184 ? -10.108 7.658 26.414 1.00 94.00 184 GLU A CA 1
ATOM 1438 C C . GLU A 1 184 ? -10.060 8.198 24.982 1.00 94.00 184 GLU A C 1
ATOM 1440 O O . GLU A 1 184 ? -9.042 8.068 24.310 1.00 94.00 184 GLU A O 1
ATOM 1445 N N . ALA A 1 185 ? -11.128 8.860 24.524 1.00 94.62 185 ALA A N 1
ATOM 1446 C CA . ALA A 1 185 ? -11.160 9.473 23.200 1.00 94.62 185 ALA A CA 1
ATOM 1447 C C . ALA A 1 185 ? -10.063 10.539 23.030 1.00 94.62 185 ALA A C 1
ATOM 1449 O O . ALA A 1 185 ? -9.362 10.532 22.020 1.00 94.62 185 ALA A O 1
ATOM 1450 N N . ARG A 1 186 ? -9.861 11.408 24.034 1.00 95.69 186 ARG A N 1
ATOM 1451 C CA . ARG A 1 186 ? -8.775 12.406 24.030 1.00 95.69 186 ARG A CA 1
ATOM 1452 C C . ARG A 1 186 ? -7.393 11.758 24.059 1.00 95.69 186 ARG A C 1
ATOM 1454 O O . ARG A 1 186 ? -6.502 12.200 23.346 1.00 95.69 186 ARG A O 1
ATOM 1461 N N . GLU A 1 187 ? -7.197 10.725 24.876 1.00 94.56 187 GLU A N 1
ATOM 1462 C CA . GLU A 1 187 ? -5.922 10.001 24.945 1.00 94.56 187 GLU A CA 1
ATOM 1463 C C . GLU A 1 187 ? -5.605 9.310 23.606 1.00 94.56 187 GLU A C 1
ATOM 1465 O O . GLU A 1 187 ? -4.477 9.403 23.122 1.00 94.56 187 GLU A O 1
ATOM 1470 N N . GLN A 1 188 ? -6.601 8.703 22.951 1.00 94.19 188 GLN A N 1
ATOM 1471 C CA . GLN A 1 188 ? -6.458 8.120 21.612 1.00 94.19 188 GLN A CA 1
ATOM 1472 C C . GLN A 1 188 ? -6.170 9.175 20.538 1.00 94.19 188 GLN A C 1
ATOM 1474 O O . GLN A 1 188 ? -5.355 8.935 19.648 1.00 94.19 188 GLN A O 1
ATOM 1479 N N . GLU A 1 189 ? -6.821 10.336 20.602 1.00 94.62 189 GLU A N 1
ATOM 1480 C CA . GLU A 1 189 ? -6.570 11.459 19.696 1.00 94.62 189 GLU A CA 1
ATOM 1481 C C . GLU A 1 189 ? -5.134 11.977 19.841 1.00 94.62 189 GLU A C 1
ATOM 1483 O O . GLU A 1 189 ? -4.410 12.063 18.849 1.00 94.62 189 GLU A O 1
ATOM 1488 N N . LEU A 1 190 ? -4.672 12.199 21.076 1.00 95.88 190 LEU A N 1
ATOM 1489 C CA . LEU A 1 190 ? -3.286 12.578 21.367 1.00 95.88 190 LEU A CA 1
ATOM 1490 C C . LEU A 1 190 ? -2.286 11.514 20.900 1.00 95.88 190 LEU A C 1
ATOM 1492 O O . LEU A 1 190 ? -1.234 11.849 20.358 1.00 95.88 190 LEU A O 1
ATOM 1496 N N . GLN A 1 191 ? -2.603 10.229 21.077 1.00 95.62 191 GLN A N 1
ATOM 1497 C CA . GLN A 1 191 ? -1.752 9.139 20.604 1.00 95.62 191 GLN A CA 1
ATOM 1498 C C . GLN A 1 191 ? -1.661 9.115 19.073 1.00 95.62 191 GLN A C 1
ATOM 1500 O O . GLN A 1 191 ? -0.567 8.938 18.538 1.00 95.62 191 GLN A O 1
ATOM 1505 N N . ARG A 1 192 ? -2.778 9.326 18.364 1.00 94.75 192 ARG A N 1
ATOM 1506 C CA . ARG A 1 192 ? -2.797 9.437 16.895 1.00 94.75 192 ARG A CA 1
ATOM 1507 C C . ARG A 1 192 ? -1.987 10.632 16.409 1.00 94.75 192 ARG A C 1
ATOM 1509 O O . ARG A 1 192 ? -1.213 10.483 15.468 1.00 94.75 192 ARG A O 1
ATOM 1516 N N . LEU A 1 193 ? -2.131 11.782 17.066 1.00 95.69 193 LEU A N 1
ATOM 1517 C CA . LEU A 1 193 ? -1.359 12.987 16.769 1.00 95.69 193 LEU A CA 1
ATOM 1518 C C . LEU A 1 193 ? 0.142 12.729 16.948 1.00 95.69 193 LEU A C 1
ATOM 1520 O O . LEU A 1 193 ? 0.921 12.985 16.032 1.00 95.69 193 LEU A O 1
ATOM 1524 N N . ARG A 1 194 ? 0.541 12.120 18.070 1.00 95.50 194 ARG A N 1
ATOM 1525 C CA . ARG A 1 194 ? 1.942 11.775 18.346 1.00 95.50 194 ARG A CA 1
ATOM 1526 C C . ARG A 1 194 ? 2.518 10.786 17.331 1.00 95.50 194 ARG A C 1
ATOM 1528 O O . ARG A 1 194 ? 3.623 10.994 16.845 1.00 95.50 194 ARG A O 1
ATOM 1535 N N . GLN A 1 195 ? 1.776 9.734 16.985 1.00 95.88 195 GLN A N 1
ATOM 1536 C CA . GLN A 1 195 ? 2.204 8.767 15.967 1.00 95.88 195 GLN A CA 1
ATOM 1537 C C . GLN A 1 195 ? 2.384 9.428 14.598 1.00 95.88 195 GLN A C 1
ATOM 1539 O O . GLN A 1 195 ? 3.358 9.146 13.907 1.00 95.88 195 GLN A O 1
ATOM 1544 N N . ALA A 1 196 ? 1.477 10.331 14.216 1.00 94.69 196 ALA A N 1
ATOM 1545 C CA . ALA A 1 196 ? 1.588 11.054 12.957 1.00 94.69 196 ALA A CA 1
ATOM 1546 C C . ALA A 1 196 ? 2.788 12.020 12.941 1.00 94.69 196 ALA A C 1
ATOM 1548 O O . ALA A 1 196 ? 3.476 12.117 11.925 1.00 94.69 196 ALA A O 1
ATOM 1549 N N . GLN A 1 197 ? 3.080 12.689 14.063 1.00 94.12 197 GLN A N 1
ATOM 1550 C CA . GLN A 1 197 ? 4.282 13.517 14.219 1.00 94.12 197 GLN A CA 1
ATOM 1551 C C . GLN A 1 197 ? 5.568 12.684 14.127 1.00 94.12 197 GLN A C 1
ATOM 1553 O O . GLN A 1 197 ? 6.482 13.056 13.395 1.00 94.12 197 GLN A O 1
ATOM 1558 N N . GLU A 1 198 ? 5.643 11.551 14.834 1.00 94.81 198 GLU A N 1
ATOM 1559 C CA . GLU A 1 198 ? 6.805 10.650 14.803 1.00 94.81 198 GLU A CA 1
ATOM 1560 C C . GLU A 1 198 ? 7.027 10.063 13.397 1.00 94.81 198 GLU A C 1
ATOM 1562 O O . GLU A 1 198 ? 8.166 10.003 12.934 1.00 94.81 198 GLU A O 1
ATOM 1567 N N . GLU A 1 199 ? 5.955 9.709 12.678 1.00 94.56 199 GLU A N 1
ATOM 1568 C CA . GLU A 1 199 ? 6.024 9.236 11.290 1.00 94.56 199 GLU A CA 1
ATOM 1569 C C . GLU A 1 199 ? 6.570 10.314 10.339 1.00 94.56 199 GLU A C 1
ATOM 1571 O O . GLU A 1 199 ? 7.486 10.043 9.560 1.00 94.56 199 GLU A O 1
ATOM 1576 N N . VAL A 1 200 ? 6.044 11.543 10.408 1.00 94.50 200 VAL A N 1
ATOM 1577 C CA . VAL A 1 200 ? 6.540 12.658 9.583 1.00 94.50 200 VAL A CA 1
ATOM 1578 C C . VAL A 1 200 ? 7.992 12.973 9.925 1.00 94.50 200 VAL A C 1
ATOM 1580 O O . VAL A 1 200 ? 8.804 13.128 9.018 1.00 94.50 200 VAL A O 1
ATOM 1583 N N . LYS A 1 201 ? 8.347 13.005 11.214 1.00 95.06 201 LYS A N 1
ATOM 1584 C CA . LYS A 1 201 ? 9.719 13.256 11.663 1.00 95.06 201 LYS A CA 1
ATOM 1585 C C . LYS A 1 201 ? 10.690 12.198 11.139 1.00 95.06 201 LYS A C 1
ATOM 1587 O O . LYS A 1 201 ? 11.721 12.553 10.574 1.00 95.06 201 LYS A O 1
ATOM 1592 N N . ALA A 1 202 ? 10.340 10.915 11.236 1.00 94.12 202 ALA A N 1
ATOM 1593 C CA . ALA A 1 202 ? 11.153 9.826 10.694 1.00 94.12 202 ALA A CA 1
ATOM 1594 C C . ALA A 1 202 ? 11.336 9.938 9.168 1.00 94.12 202 ALA A C 1
ATOM 1596 O O . ALA A 1 202 ? 12.423 9.683 8.653 1.00 94.12 202 ALA A O 1
ATOM 1597 N N . MET A 1 203 ? 10.299 10.376 8.448 1.00 92.69 203 MET A N 1
ATOM 1598 C CA . MET A 1 203 ? 10.352 10.643 7.005 1.00 92.69 203 MET A CA 1
ATOM 1599 C C . MET A 1 203 ? 11.067 11.951 6.641 1.00 92.69 203 MET A C 1
ATOM 1601 O O . MET A 1 203 ? 11.266 12.216 5.465 1.00 92.69 203 MET A O 1
ATOM 1605 N N . VAL A 1 204 ? 11.434 12.800 7.597 1.00 93.38 204 VAL A N 1
ATOM 1606 C CA . VAL A 1 204 ? 12.258 13.991 7.335 1.00 93.38 204 VAL A CA 1
ATOM 1607 C C . VAL A 1 204 ? 13.717 13.711 7.683 1.00 93.38 204 VAL A C 1
ATOM 1609 O O . VAL A 1 204 ? 14.603 14.090 6.923 1.00 93.38 204 VAL A O 1
ATOM 1612 N N . GLU A 1 205 ? 13.963 13.012 8.792 1.00 93.62 205 GLU A N 1
ATOM 1613 C CA . GLU A 1 205 ? 15.306 12.733 9.316 1.00 93.62 205 GLU A CA 1
ATOM 1614 C C . GLU A 1 205 ? 15.952 11.463 8.732 1.00 93.62 205 GLU A C 1
ATOM 1616 O O . GLU A 1 205 ? 17.171 11.325 8.778 1.00 93.62 205 GLU A O 1
ATOM 1621 N N . GLY A 1 206 ? 15.176 10.518 8.191 1.00 89.81 206 GLY A N 1
ATOM 1622 C CA . GLY A 1 206 ? 15.709 9.242 7.703 1.00 89.81 206 GLY A CA 1
ATOM 1623 C C . GLY A 1 206 ? 16.571 9.364 6.438 1.00 89.81 206 GLY A C 1
ATOM 1624 O O . GLY A 1 206 ? 16.142 9.943 5.446 1.00 89.81 206 GLY A O 1
ATOM 1625 N N . GLU A 1 207 ? 17.742 8.720 6.422 1.00 75.00 207 GLU A N 1
ATOM 1626 C CA . GLU A 1 207 ? 18.702 8.721 5.295 1.00 75.00 207 GLU A CA 1
ATOM 1627 C C . GLU A 1 207 ? 18.339 7.761 4.134 1.00 75.00 207 GLU A C 1
ATOM 1629 O O . GLU A 1 207 ? 19.161 7.467 3.268 1.00 75.00 207 GLU A O 1
ATOM 1634 N N . GLY A 1 208 ? 17.111 7.236 4.095 1.00 75.31 208 GLY A N 1
ATOM 1635 C CA . GLY A 1 208 ? 16.672 6.305 3.050 1.00 75.31 208 GLY A CA 1
ATOM 1636 C C . GLY A 1 208 ? 16.217 6.998 1.756 1.00 75.31 208 GLY A C 1
ATOM 1637 O O . GLY A 1 208 ? 15.853 8.176 1.792 1.00 75.31 208 GLY A O 1
ATOM 1638 N N . PRO A 1 209 ? 16.160 6.275 0.616 1.00 72.50 209 PRO A N 1
ATOM 1639 C CA . PRO A 1 209 ? 15.462 6.741 -0.578 1.00 72.50 209 PRO A CA 1
ATOM 1640 C C . PRO A 1 209 ? 13.975 6.897 -0.246 1.00 72.50 209 PRO A C 1
ATOM 1642 O O . PRO A 1 209 ? 13.194 5.946 -0.249 1.00 72.50 209 PRO A O 1
ATOM 1645 N N . GLN A 1 210 ? 13.601 8.111 0.133 1.00 75.75 210 GLN A N 1
ATOM 1646 C CA . GLN A 1 210 ? 12.233 8.449 0.471 1.00 75.75 210 GLN A CA 1
ATOM 1647 C C . GLN A 1 210 ? 11.466 8.715 -0.813 1.00 75.75 210 GLN A C 1
ATOM 1649 O O . GLN A 1 210 ? 11.756 9.655 -1.550 1.00 75.75 210 GLN A O 1
ATOM 1654 N N . GLU A 1 211 ? 10.445 7.908 -1.067 1.00 90.94 211 GLU A N 1
ATOM 1655 C CA . GLU A 1 211 ? 9.523 8.186 -2.157 1.00 90.94 211 GLU A CA 1
ATOM 1656 C C . GLU A 1 211 ? 8.713 9.447 -1.828 1.00 90.94 211 GLU A C 1
ATOM 1658 O O . GLU A 1 211 ? 8.066 9.523 -0.776 1.00 90.94 211 GLU A O 1
ATOM 1663 N N . ALA A 1 212 ? 8.655 10.417 -2.75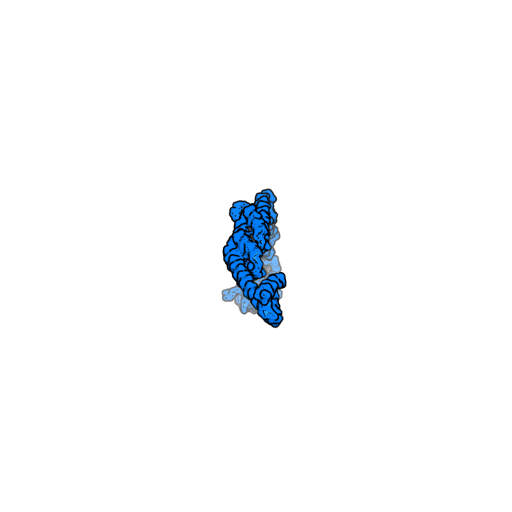0 1.00 92.94 212 ALA A N 1
ATOM 1664 C CA . ALA A 1 212 ? 7.863 11.637 -2.560 1.00 92.94 212 ALA A CA 1
ATOM 1665 C C . ALA A 1 212 ? 6.388 11.321 -2.236 1.00 92.94 212 ALA A C 1
ATOM 1667 O O . ALA A 1 212 ? 5.711 12.054 -1.512 1.00 92.94 212 ALA A O 1
ATOM 1668 N N . ARG A 1 213 ? 5.879 10.189 -2.736 1.00 94.00 213 ARG A N 1
ATOM 1669 C CA . ARG A 1 213 ? 4.527 9.692 -2.444 1.00 94.00 213 ARG A CA 1
ATOM 1670 C C . ARG A 1 213 ? 4.335 9.300 -0.980 1.00 94.00 213 ARG A C 1
ATOM 1672 O O . ARG A 1 213 ? 3.291 9.624 -0.416 1.00 94.00 213 ARG A O 1
ATOM 1679 N N . ALA A 1 214 ? 5.313 8.630 -0.372 1.00 94.50 214 ALA A N 1
ATOM 1680 C CA . ALA A 1 214 ? 5.238 8.199 1.021 1.00 94.50 214 ALA A CA 1
ATOM 1681 C C . ALA A 1 214 ? 5.226 9.408 1.966 1.00 94.50 214 ALA A C 1
ATOM 1683 O O . ALA A 1 214 ? 4.339 9.510 2.816 1.00 94.50 214 ALA A O 1
ATOM 1684 N N . LEU A 1 215 ? 6.122 10.377 1.738 1.00 95.12 215 LEU A N 1
ATOM 1685 C CA . LEU A 1 215 ? 6.162 11.628 2.501 1.00 95.12 215 LEU A CA 1
ATOM 1686 C C . LEU A 1 215 ? 4.870 12.446 2.319 1.00 95.12 215 LEU A C 1
ATOM 1688 O O . LEU A 1 215 ? 4.300 12.934 3.294 1.00 95.12 215 LEU A O 1
ATOM 1692 N N . GLN A 1 216 ? 4.333 12.530 1.095 1.00 96.75 216 GLN A N 1
ATOM 1693 C CA . GLN A 1 216 ? 3.042 13.183 0.843 1.00 96.75 216 GLN A CA 1
ATOM 1694 C C . GLN A 1 216 ? 1.884 12.514 1.606 1.00 96.75 216 GLN A C 1
ATOM 1696 O O . GLN A 1 216 ? 0.998 13.207 2.120 1.00 96.75 216 GLN A O 1
ATOM 1701 N N . ALA A 1 217 ? 1.874 11.181 1.690 1.00 96.00 217 ALA A N 1
ATOM 1702 C CA . ALA A 1 217 ? 0.857 10.441 2.429 1.00 96.00 217 ALA A CA 1
ATOM 1703 C C . ALA A 1 217 ? 0.980 10.650 3.950 1.00 96.00 217 ALA A C 1
ATOM 1705 O O . ALA A 1 217 ? -0.041 10.856 4.607 1.00 96.00 217 ALA A O 1
ATOM 1706 N N . ALA A 1 218 ? 2.204 10.665 4.489 1.00 95.75 218 ALA A N 1
ATOM 1707 C CA . ALA A 1 218 ? 2.469 10.939 5.903 1.00 95.75 218 ALA A CA 1
ATOM 1708 C C . ALA A 1 218 ? 2.023 12.357 6.302 1.00 95.75 218 ALA A C 1
ATOM 1710 O O . ALA A 1 218 ? 1.260 12.516 7.253 1.00 95.75 218 ALA A O 1
ATOM 1711 N N . ILE A 1 219 ? 2.374 13.378 5.509 1.00 96.19 219 ILE A N 1
ATOM 1712 C CA . ILE A 1 219 ? 1.914 14.763 5.726 1.00 96.19 219 ILE A CA 1
ATOM 1713 C C . ILE A 1 219 ? 0.380 14.841 5.702 1.00 96.19 219 ILE A C 1
ATOM 1715 O O . ILE A 1 219 ? -0.225 15.526 6.523 1.00 96.19 219 ILE A O 1
ATOM 1719 N N . SER A 1 220 ? -0.273 14.122 4.784 1.00 96.69 220 SER A N 1
ATOM 1720 C CA . SER A 1 220 ? -1.740 14.110 4.694 1.00 96.69 220 SER A CA 1
ATOM 1721 C C . SER A 1 220 ? -2.392 13.469 5.927 1.00 96.69 220 SER A C 1
ATOM 1723 O O . SER A 1 220 ? -3.394 13.987 6.420 1.00 96.69 220 SER A O 1
ATOM 1725 N N . ARG A 1 221 ? -1.812 12.380 6.461 1.00 95.81 221 ARG A N 1
ATOM 1726 C CA . ARG A 1 221 ? -2.255 11.759 7.722 1.00 95.81 221 ARG A CA 1
ATOM 1727 C C . ARG A 1 221 ? -2.056 12.688 8.917 1.00 95.81 221 ARG A C 1
ATOM 1729 O O . ARG A 1 221 ? -2.971 12.821 9.720 1.00 95.81 221 ARG A O 1
ATOM 1736 N N . ALA A 1 222 ? -0.912 13.363 9.002 1.00 96.06 222 ALA A N 1
ATOM 1737 C CA . ALA A 1 222 ? -0.630 14.318 10.069 1.00 96.06 222 ALA A CA 1
ATOM 1738 C C . ALA A 1 222 ? -1.600 15.507 10.060 1.00 96.06 222 ALA A C 1
ATOM 1740 O O . ALA A 1 222 ? -2.156 15.848 11.101 1.00 96.06 222 ALA A O 1
ATOM 1741 N N . LYS A 1 223 ? -1.920 16.059 8.881 1.00 96.50 223 LYS A N 1
ATOM 1742 C CA . LYS A 1 223 ? -2.967 17.089 8.747 1.00 96.50 223 LYS A CA 1
ATOM 1743 C C . LYS A 1 223 ? -4.333 16.592 9.217 1.00 96.50 223 LYS A C 1
ATOM 1745 O O . LYS A 1 223 ? -5.033 17.310 9.921 1.00 96.50 223 LYS A O 1
ATOM 1750 N N . ALA A 1 224 ? -4.710 15.365 8.854 1.00 95.06 224 ALA A N 1
ATOM 1751 C CA . ALA A 1 224 ? -5.970 14.765 9.295 1.00 95.06 224 ALA A CA 1
ATOM 1752 C C . ALA A 1 224 ? -6.005 14.483 10.810 1.00 95.06 224 ALA A C 1
ATOM 1754 O O . ALA A 1 224 ? -7.083 14.474 11.398 1.00 95.06 224 ALA A O 1
ATOM 1755 N N . ALA A 1 225 ? -4.843 14.272 11.434 1.00 95.31 225 ALA A N 1
ATOM 1756 C CA . ALA A 1 225 ? -4.691 14.099 12.877 1.00 95.31 225 ALA A CA 1
ATOM 1757 C C . ALA A 1 225 ? -4.625 15.428 13.658 1.00 95.31 225 ALA A C 1
ATOM 1759 O O . ALA A 1 225 ? -4.507 15.392 14.878 1.00 95.31 225 ALA A O 1
ATOM 1760 N N . GLY A 1 226 ? -4.700 16.581 12.981 1.00 95.81 226 GLY A N 1
ATOM 1761 C CA . GLY A 1 226 ? -4.676 17.899 13.622 1.00 95.81 226 GLY A CA 1
ATOM 1762 C C . GLY A 1 226 ? -3.278 18.428 13.947 1.00 95.81 226 GLY A C 1
ATOM 1763 O O . GLY A 1 226 ? -3.153 19.303 14.795 1.00 95.81 226 GLY A O 1
ATOM 1764 N N . VAL A 1 227 ? -2.229 17.913 13.299 1.00 95.62 227 VAL A N 1
ATOM 1765 C CA . VAL A 1 227 ? -0.872 18.461 13.446 1.00 95.62 227 VAL A CA 1
ATOM 1766 C C . VAL A 1 227 ? -0.822 19.872 12.855 1.00 95.62 227 VAL A C 1
ATOM 1768 O O . VAL A 1 227 ? -1.282 20.101 11.731 1.00 95.62 227 VAL A O 1
ATOM 1771 N N . GLU A 1 228 ? -0.263 20.811 13.619 1.00 96.50 228 GLU A N 1
ATOM 1772 C CA . GLU A 1 228 ? -0.170 22.220 13.241 1.00 96.50 228 GLU A CA 1
ATOM 1773 C C . GLU A 1 228 ? 0.671 22.420 11.976 1.00 96.50 228 GLU A C 1
ATOM 1775 O O . GLU A 1 228 ? 1.645 21.711 11.709 1.00 96.50 228 GLU A O 1
ATOM 1780 N N . LYS A 1 229 ? 0.305 23.429 11.180 1.00 96.56 229 LYS A N 1
ATOM 1781 C CA . LYS A 1 229 ? 0.958 23.687 9.888 1.00 96.56 229 LYS A CA 1
ATOM 1782 C C . LYS A 1 229 ? 2.453 23.985 10.042 1.00 96.56 229 LYS A C 1
ATOM 1784 O O . LYS A 1 229 ? 3.243 23.561 9.200 1.00 96.56 229 LYS A O 1
ATOM 1789 N N . ASP A 1 230 ? 2.832 24.684 11.107 1.00 96.06 230 ASP A N 1
ATOM 1790 C CA . ASP A 1 230 ? 4.219 25.084 11.352 1.00 96.06 230 ASP A CA 1
ATOM 1791 C C . ASP A 1 230 ? 5.127 23.867 11.586 1.00 96.06 230 ASP A C 1
ATOM 1793 O O . ASP A 1 230 ? 6.244 23.829 11.069 1.00 96.06 230 ASP A O 1
ATOM 1797 N N . GLU A 1 231 ? 4.619 22.822 12.249 1.00 93.31 231 GLU A N 1
ATOM 1798 C CA . GLU A 1 231 ? 5.341 21.560 12.473 1.00 93.31 231 GLU A CA 1
ATOM 1799 C C . GLU A 1 231 ? 5.516 20.739 11.183 1.00 93.31 231 GLU A C 1
ATOM 1801 O O . GLU A 1 231 ? 6.447 19.943 11.066 1.00 93.31 231 GLU A O 1
ATOM 1806 N N . LEU A 1 232 ? 4.648 20.948 10.188 1.00 96.12 232 LEU A N 1
ATOM 1807 C CA . LEU A 1 232 ? 4.702 20.264 8.892 1.00 96.12 232 LEU A CA 1
ATOM 1808 C C . LEU A 1 232 ? 5.532 21.007 7.837 1.00 96.12 232 LEU A C 1
ATOM 1810 O O . LEU A 1 232 ? 5.810 20.435 6.782 1.00 96.12 232 LEU A O 1
ATOM 1814 N N . SER A 1 233 ? 5.945 22.249 8.097 1.00 96.31 233 SER A N 1
ATOM 1815 C CA . SER A 1 233 ? 6.640 23.104 7.122 1.00 96.31 233 SER A CA 1
ATOM 1816 C C . SER A 1 233 ? 7.921 22.466 6.562 1.00 96.31 233 SER A C 1
ATOM 1818 O O . SER A 1 233 ? 8.072 22.353 5.346 1.00 96.31 233 SER A O 1
ATOM 1820 N N . ALA A 1 234 ? 8.792 21.939 7.429 1.00 94.81 234 ALA A N 1
ATOM 1821 C CA . ALA A 1 234 ? 10.027 21.261 7.023 1.00 94.81 234 ALA A CA 1
ATOM 1822 C C . ALA A 1 234 ? 9.760 20.014 6.155 1.00 94.81 234 ALA A C 1
ATOM 1824 O O . ALA A 1 234 ? 10.467 19.756 5.177 1.00 94.81 234 ALA A O 1
ATOM 1825 N N . ALA A 1 235 ? 8.706 19.256 6.471 1.00 94.69 235 ALA A N 1
ATOM 1826 C CA . ALA A 1 235 ? 8.296 18.091 5.692 1.00 94.69 235 ALA A CA 1
ATOM 1827 C C . ALA A 1 235 ? 7.745 18.488 4.313 1.00 94.69 235 ALA A C 1
ATOM 1829 O O . ALA A 1 235 ? 8.029 17.830 3.311 1.00 94.69 235 ALA A O 1
ATOM 1830 N N . GLU A 1 236 ? 6.982 19.581 4.235 1.00 96.69 236 GLU A N 1
ATOM 1831 C CA . GLU A 1 236 ? 6.479 20.124 2.971 1.00 96.69 236 GLU A CA 1
ATOM 1832 C C . GLU A 1 236 ? 7.612 20.640 2.073 1.00 96.69 236 GLU A C 1
ATOM 1834 O O . GLU A 1 236 ? 7.607 20.366 0.870 1.00 96.69 236 GLU A O 1
ATOM 1839 N N . GLU A 1 237 ? 8.605 21.330 2.635 1.00 96.81 237 GLU A N 1
ATOM 1840 C CA . GLU A 1 237 ? 9.800 21.767 1.904 1.00 96.81 237 GLU A CA 1
ATOM 1841 C C . GLU A 1 237 ? 10.606 20.576 1.377 1.00 96.81 237 GLU A C 1
ATOM 1843 O O . GLU A 1 237 ? 10.967 20.540 0.195 1.00 96.81 237 GLU A O 1
ATOM 1848 N N . ARG A 1 238 ? 10.813 19.549 2.214 1.00 94.75 238 ARG A N 1
ATOM 1849 C CA . ARG A 1 238 ? 11.469 18.301 1.803 1.00 94.75 238 ARG A CA 1
ATOM 1850 C C . ARG A 1 238 ? 10.707 17.612 0.673 1.00 94.75 238 ARG A C 1
ATOM 1852 O O . ARG A 1 238 ? 11.321 17.189 -0.305 1.00 94.75 238 ARG A O 1
ATOM 1859 N N . LEU A 1 239 ? 9.375 17.564 0.746 1.00 95.56 239 LEU A N 1
ATOM 1860 C CA . LEU A 1 239 ? 8.533 17.017 -0.319 1.00 95.56 239 LEU A CA 1
ATOM 1861 C C . LEU A 1 239 ? 8.683 17.797 -1.632 1.00 95.56 239 LEU A C 1
ATOM 1863 O O . LEU A 1 239 ? 8.717 17.195 -2.706 1.00 95.56 239 LEU A O 1
ATOM 1867 N N . GLN A 1 240 ? 8.765 19.127 -1.573 1.00 96.44 240 GLN A N 1
ATOM 1868 C CA . GLN A 1 240 ? 8.998 19.944 -2.764 1.00 96.44 240 GLN A CA 1
ATOM 1869 C C . GLN A 1 240 ? 10.385 19.698 -3.365 1.00 96.44 240 GLN A C 1
ATOM 1871 O O . GLN A 1 240 ? 10.502 19.639 -4.590 1.00 96.44 240 GLN A O 1
ATOM 1876 N N . ALA A 1 241 ? 11.416 19.533 -2.533 1.00 95.38 241 ALA A N 1
ATOM 1877 C CA . ALA A 1 241 ? 12.760 19.191 -2.987 1.00 95.38 241 ALA A CA 1
ATOM 1878 C C . ALA A 1 241 ? 12.781 17.828 -3.700 1.00 95.38 241 ALA A C 1
ATOM 1880 O O . ALA A 1 241 ? 13.224 17.761 -4.845 1.00 95.38 241 ALA A O 1
ATOM 1881 N N . LEU A 1 242 ? 12.192 16.791 -3.090 1.00 94.31 242 LEU A N 1
ATOM 1882 C CA . LEU A 1 242 ? 12.085 15.455 -3.691 1.00 94.31 242 LEU A CA 1
ATOM 1883 C C . LEU A 1 242 ? 11.312 15.478 -5.016 1.00 94.31 242 LEU A C 1
ATOM 1885 O O . LEU A 1 242 ? 11.722 14.853 -5.986 1.00 94.31 242 LEU A O 1
ATOM 1889 N N . LYS A 1 243 ? 10.220 16.249 -5.112 1.00 95.00 243 LYS A N 1
ATOM 1890 C CA . LYS A 1 243 ? 9.473 16.393 -6.374 1.00 95.00 243 LYS A CA 1
ATOM 1891 C C . LYS A 1 243 ? 10.295 17.058 -7.478 1.00 95.00 243 LYS A C 1
ATOM 1893 O O . LYS A 1 243 ? 10.188 16.651 -8.632 1.00 95.00 243 LYS A O 1
ATOM 1898 N N . LYS A 1 244 ? 11.096 18.075 -7.143 1.00 96.38 244 LYS A N 1
ATOM 1899 C CA . LYS A 1 244 ? 12.000 18.727 -8.105 1.00 96.38 244 LYS A CA 1
ATOM 1900 C C . LYS A 1 244 ? 13.099 17.773 -8.569 1.00 96.38 244 LYS A C 1
ATOM 1902 O O . LYS A 1 244 ? 13.421 17.770 -9.754 1.00 96.38 244 LYS A O 1
ATOM 1907 N N . GLU A 1 245 ? 13.639 16.968 -7.659 1.00 95.31 245 GLU A N 1
ATOM 1908 C CA . GLU A 1 245 ? 14.631 15.935 -7.958 1.00 95.31 245 GLU A CA 1
ATOM 1909 C C . GLU A 1 245 ? 14.049 14.838 -8.865 1.00 95.31 245 GLU A C 1
ATOM 1911 O O . GLU A 1 245 ? 14.586 14.608 -9.947 1.00 95.31 245 GLU A O 1
ATOM 1916 N N . GLU A 1 246 ? 12.886 14.267 -8.521 1.00 93.69 246 GLU A N 1
ATOM 1917 C CA . GLU A 1 246 ? 12.176 13.289 -9.365 1.00 93.69 246 GLU A CA 1
ATOM 1918 C C . GLU A 1 246 ? 11.848 13.860 -10.758 1.00 93.69 246 GLU A C 1
ATOM 1920 O O . GLU A 1 246 ? 11.938 13.164 -11.772 1.00 93.69 246 GLU A O 1
ATOM 1925 N N . GLU A 1 247 ? 11.442 15.131 -10.848 1.00 95.19 247 GLU A N 1
ATOM 1926 C CA . GLU A 1 247 ? 11.176 15.780 -12.135 1.00 95.19 247 GLU A CA 1
ATOM 1927 C C . GLU A 1 247 ? 12.463 15.966 -12.955 1.00 95.19 247 GLU A C 1
ATOM 1929 O O . GLU A 1 247 ? 12.452 15.755 -14.173 1.00 95.19 247 GLU A O 1
ATOM 1934 N N . ALA A 1 248 ? 13.571 16.340 -12.310 1.00 95.06 248 ALA A N 1
ATOM 1935 C CA . ALA A 1 248 ? 14.873 16.469 -12.956 1.00 95.06 248 ALA A CA 1
ATOM 1936 C C . ALA A 1 248 ? 15.369 15.114 -13.484 1.00 95.06 248 ALA A C 1
ATOM 1938 O O . ALA A 1 248 ? 15.770 15.027 -14.647 1.00 95.06 248 ALA A O 1
ATOM 1939 N N . GLU A 1 249 ? 15.247 14.052 -12.688 1.00 94.19 249 GLU A N 1
ATOM 1940 C CA . GLU A 1 249 ? 15.586 12.686 -13.089 1.00 94.19 249 GLU A CA 1
ATOM 1941 C C . GLU A 1 249 ? 14.708 12.210 -14.255 1.00 94.19 249 GLU A C 1
ATOM 1943 O O . GLU A 1 249 ? 15.212 11.704 -15.258 1.00 94.19 249 GLU A O 1
ATOM 1948 N N . ARG A 1 250 ? 13.391 12.461 -14.209 1.00 94.81 250 ARG A N 1
ATOM 1949 C CA . ARG A 1 250 ? 12.486 12.155 -15.331 1.00 94.81 250 ARG A CA 1
ATOM 1950 C C . ARG A 1 250 ? 12.869 12.894 -16.606 1.00 94.81 250 ARG A C 1
ATOM 1952 O O . ARG A 1 250 ? 12.820 12.300 -17.684 1.00 94.81 250 ARG A O 1
ATOM 1959 N N . LYS A 1 251 ? 13.247 14.173 -16.513 1.00 96.62 251 LYS A N 1
ATOM 1960 C CA . LYS A 1 251 ? 13.735 14.952 -17.663 1.00 96.62 251 LYS A CA 1
ATOM 1961 C C . LYS A 1 251 ? 15.044 14.378 -18.199 1.00 96.62 251 LYS A C 1
ATOM 1963 O O . LYS A 1 251 ? 15.196 14.290 -19.417 1.00 96.62 251 LYS A O 1
ATOM 1968 N N . LEU A 1 252 ? 15.960 13.964 -17.324 1.00 95.94 252 LEU A N 1
ATOM 1969 C CA . LEU A 1 252 ? 17.218 13.326 -17.709 1.00 95.94 252 LEU A CA 1
ATOM 1970 C C . LEU A 1 252 ? 16.962 11.999 -18.433 1.00 95.94 252 LEU A C 1
ATOM 1972 O O . LEU A 1 252 ? 17.451 11.799 -19.542 1.00 95.94 252 LEU A O 1
ATOM 1976 N N . LEU A 1 253 ? 16.105 11.142 -17.874 1.00 96.31 253 LEU A N 1
ATOM 1977 C CA . LEU A 1 253 ? 15.709 9.871 -18.477 1.00 96.31 253 LEU A CA 1
ATOM 1978 C C . LEU A 1 253 ? 14.993 10.070 -19.821 1.00 96.31 253 LEU A C 1
ATOM 1980 O O . LEU A 1 253 ? 15.218 9.312 -20.763 1.00 96.31 253 LEU A O 1
ATOM 1984 N N . ALA A 1 254 ? 14.143 11.093 -19.941 1.00 97.19 254 ALA A N 1
ATOM 1985 C CA . ALA A 1 254 ? 13.486 11.432 -21.201 1.00 97.19 254 ALA A CA 1
ATOM 1986 C C . ALA A 1 254 ? 14.497 11.878 -22.269 1.00 97.19 254 ALA A C 1
ATOM 1988 O O . ALA A 1 254 ? 14.421 11.410 -23.406 1.00 97.19 254 ALA A O 1
ATOM 1989 N N . LYS A 1 255 ? 15.473 12.725 -21.907 1.00 97.19 255 LYS A N 1
ATOM 1990 C CA . LYS A 1 255 ? 16.581 13.109 -22.798 1.00 97.19 255 LYS A CA 1
ATOM 1991 C C . LYS A 1 255 ? 17.400 11.893 -23.225 1.00 97.19 255 LYS A C 1
ATOM 1993 O O . LYS A 1 255 ? 17.680 11.744 -24.411 1.00 97.19 255 LYS A O 1
ATOM 1998 N N . ARG A 1 256 ? 17.709 10.999 -22.284 1.00 97.62 256 ARG A N 1
ATOM 1999 C CA . ARG A 1 256 ? 18.433 9.748 -22.526 1.00 97.62 256 ARG A CA 1
ATOM 2000 C C . ARG A 1 256 ? 17.696 8.846 -23.523 1.00 97.62 256 ARG A C 1
ATOM 2002 O O . ARG A 1 256 ? 18.258 8.462 -24.543 1.00 97.62 256 ARG A O 1
ATOM 2009 N N . LYS A 1 257 ? 16.396 8.606 -23.307 1.00 97.88 257 LYS A N 1
ATOM 2010 C CA . LYS A 1 257 ? 15.537 7.848 -24.240 1.00 97.88 257 LYS A CA 1
ATOM 2011 C C . LYS A 1 257 ? 15.437 8.504 -25.616 1.00 97.88 257 LYS A C 1
ATOM 2013 O O . LYS A 1 257 ? 15.464 7.812 -26.631 1.00 97.88 257 LYS A O 1
ATOM 2018 N N . HIS A 1 258 ? 15.324 9.831 -25.666 1.00 97.81 258 HIS A N 1
ATOM 2019 C CA . HIS A 1 258 ? 15.293 10.567 -26.927 1.00 97.81 258 HIS A CA 1
ATOM 2020 C C . HIS A 1 258 ? 16.605 10.410 -27.707 1.00 97.81 258 HIS A C 1
ATOM 2022 O O . HIS A 1 258 ? 16.567 10.158 -28.912 1.00 97.81 258 HIS A O 1
ATOM 2028 N N . LEU A 1 259 ? 17.753 10.496 -27.027 1.00 98.00 259 LEU A N 1
ATOM 2029 C CA . LEU A 1 259 ? 19.058 10.255 -27.639 1.00 98.00 259 LEU A CA 1
ATOM 2030 C C . LEU A 1 259 ? 19.166 8.819 -28.166 1.00 98.00 259 LEU A C 1
ATOM 2032 O O . LEU A 1 259 ? 19.518 8.624 -29.326 1.00 98.00 259 LEU A O 1
ATOM 2036 N N . GLN A 1 260 ? 18.783 7.826 -27.363 1.00 97.88 260 GLN A N 1
ATOM 2037 C CA . GLN A 1 260 ? 18.783 6.421 -27.774 1.00 97.88 260 GLN A CA 1
ATOM 2038 C C . GLN A 1 260 ? 17.929 6.186 -29.032 1.00 97.88 260 GLN A C 1
ATOM 2040 O O . GLN A 1 260 ? 18.363 5.518 -29.970 1.00 97.88 260 GLN A O 1
ATOM 2045 N N . HIS A 1 261 ? 16.737 6.785 -29.096 1.00 98.12 261 HIS A N 1
ATOM 2046 C CA . HIS A 1 261 ? 15.877 6.705 -30.276 1.00 98.12 261 HIS A CA 1
ATOM 2047 C C . HIS A 1 261 ? 16.498 7.384 -31.509 1.00 98.12 261 HIS A C 1
ATOM 2049 O O . HIS A 1 261 ? 16.420 6.847 -32.618 1.00 98.12 261 HIS A O 1
ATOM 2055 N N . ARG A 1 262 ? 17.155 8.540 -31.336 1.00 98.06 262 ARG A N 1
ATOM 2056 C CA . ARG A 1 262 ? 17.894 9.213 -32.418 1.00 98.06 262 ARG A CA 1
ATOM 2057 C C . ARG A 1 262 ? 19.048 8.362 -32.938 1.00 98.06 262 ARG A C 1
ATOM 2059 O O . ARG A 1 262 ? 19.221 8.298 -34.153 1.00 98.06 262 ARG A O 1
ATOM 2066 N N . ILE A 1 263 ? 19.785 7.687 -32.056 1.00 97.75 263 ILE A N 1
ATOM 2067 C CA . ILE A 1 263 ? 20.862 6.758 -32.428 1.00 97.75 263 ILE A CA 1
ATOM 2068 C C . ILE A 1 263 ? 20.304 5.623 -33.292 1.00 97.75 263 ILE A C 1
ATOM 2070 O O . ILE A 1 263 ? 20.803 5.383 -34.388 1.00 97.75 263 ILE A O 1
ATOM 2074 N N . GLN A 1 264 ? 19.212 4.990 -32.851 1.00 97.62 264 GLN A N 1
ATOM 2075 C CA . GLN A 1 264 ? 18.559 3.907 -33.594 1.00 97.62 264 GLN A CA 1
ATOM 2076 C C . GLN A 1 264 ? 18.037 4.362 -34.963 1.00 97.62 264 GLN A C 1
ATOM 2078 O O . GLN A 1 264 ? 18.242 3.678 -35.961 1.00 97.62 264 GLN A O 1
ATOM 2083 N N . THR A 1 265 ? 17.396 5.531 -35.030 1.00 97.75 265 THR A N 1
ATOM 2084 C CA . THR A 1 265 ? 16.839 6.075 -36.283 1.00 97.75 265 THR A CA 1
ATOM 2085 C C . THR A 1 265 ? 17.935 6.530 -37.252 1.00 97.75 265 THR A C 1
ATOM 2087 O O . THR A 1 265 ? 17.729 6.549 -38.461 1.00 97.75 265 THR A O 1
ATOM 2090 N N . SER A 1 266 ? 19.116 6.870 -36.733 1.00 97.44 266 SER A N 1
ATOM 2091 C CA . SER A 1 266 ? 20.280 7.286 -37.524 1.00 97.44 266 SER A CA 1
ATOM 2092 C C . SER A 1 266 ? 21.143 6.112 -37.998 1.00 97.44 266 SER A C 1
ATOM 2094 O O . SER A 1 266 ? 22.233 6.339 -38.527 1.00 97.44 266 SER A O 1
ATOM 2096 N N . ALA A 1 267 ? 20.688 4.866 -37.813 1.00 95.38 267 ALA A N 1
ATOM 2097 C CA . ALA A 1 267 ? 21.391 3.679 -38.282 1.00 95.38 267 ALA A CA 1
ATOM 2098 C C . ALA A 1 267 ? 21.715 3.797 -39.781 1.00 95.38 267 ALA A C 1
ATOM 2100 O O . ALA A 1 267 ? 20.820 3.954 -40.607 1.00 95.38 267 ALA A O 1
ATOM 2101 N N . GLY A 1 268 ? 23.003 3.739 -40.130 1.00 92.12 268 GLY A N 1
ATOM 2102 C CA . GLY A 1 268 ? 23.463 3.843 -41.518 1.00 92.12 268 GLY A CA 1
ATOM 2103 C C . GLY A 1 268 ? 23.719 5.264 -42.028 1.00 92.12 268 GLY A C 1
ATOM 2104 O O . GLY A 1 268 ? 24.066 5.415 -43.191 1.00 92.12 268 GLY A O 1
ATOM 2105 N N . ASN A 1 269 ? 23.589 6.303 -41.193 1.00 97.19 269 ASN A N 1
ATOM 2106 C CA . ASN A 1 269 ? 24.007 7.662 -41.547 1.00 97.19 269 ASN A CA 1
ATOM 2107 C C . ASN A 1 269 ? 25.140 8.146 -40.619 1.00 97.19 269 ASN A C 1
ATOM 2109 O O . ASN A 1 269 ? 24.867 8.649 -39.520 1.00 97.19 269 ASN A O 1
ATOM 2113 N N . PRO A 1 270 ? 26.414 8.058 -41.052 1.00 96.94 270 PRO A N 1
ATOM 2114 C CA . PRO A 1 270 ? 27.569 8.424 -40.232 1.00 96.94 270 PRO A CA 1
ATOM 2115 C C . PRO A 1 270 ? 27.534 9.861 -39.708 1.00 96.94 270 PRO A C 1
ATOM 2117 O O . PRO A 1 270 ? 27.978 10.141 -38.593 1.00 96.94 270 PRO A O 1
ATOM 2120 N N . ARG A 1 271 ? 26.985 10.796 -40.492 1.00 97.06 271 ARG A N 1
ATOM 2121 C CA . ARG A 1 271 ? 26.913 12.211 -40.108 1.00 97.06 271 ARG A CA 1
ATOM 2122 C C . ARG A 1 271 ? 25.962 12.425 -38.934 1.00 97.06 271 ARG A C 1
ATOM 2124 O O . ARG A 1 271 ? 26.297 13.167 -38.012 1.00 97.06 271 ARG A O 1
ATOM 2131 N N . LEU A 1 272 ? 24.796 11.780 -38.958 1.00 97.38 272 LEU A N 1
ATOM 2132 C CA . LEU A 1 272 ? 23.817 11.879 -37.873 1.00 97.38 272 LEU A CA 1
ATOM 2133 C C . LEU A 1 272 ? 24.306 11.171 -36.601 1.00 97.38 272 LEU A C 1
ATOM 2135 O O . LEU A 1 272 ? 24.121 11.701 -35.503 1.00 97.38 272 LEU A O 1
ATOM 2139 N N . LEU A 1 273 ? 24.990 10.031 -36.741 1.00 97.56 273 LEU A N 1
ATOM 2140 C CA . LEU A 1 273 ? 25.576 9.300 -35.612 1.00 97.56 273 LEU A CA 1
ATOM 2141 C C . LEU A 1 273 ? 26.671 10.107 -34.901 1.00 97.56 273 LEU A C 1
ATOM 2143 O O . LEU A 1 273 ? 26.657 10.181 -33.677 1.00 97.56 273 LEU A O 1
ATOM 2147 N N . ARG A 1 274 ? 27.539 10.816 -35.638 1.00 97.88 274 ARG A N 1
ATOM 2148 C CA . ARG A 1 274 ? 28.512 11.756 -35.040 1.00 97.88 274 ARG A CA 1
ATOM 2149 C C . ARG A 1 274 ? 27.842 12.873 -34.236 1.00 97.88 274 ARG A C 1
ATOM 2151 O O . ARG A 1 274 ? 28.341 13.243 -33.178 1.00 97.88 274 ARG A O 1
ATOM 2158 N N . GLY A 1 275 ? 26.703 13.382 -34.713 1.00 97.19 275 GLY A N 1
ATOM 2159 C CA . GLY A 1 275 ? 25.893 14.342 -33.957 1.00 97.19 275 GLY A CA 1
ATOM 2160 C C . GLY A 1 275 ? 25.356 13.750 -32.651 1.00 97.19 275 GLY A C 1
ATOM 2161 O O . GLY A 1 275 ? 25.427 14.396 -31.613 1.00 97.19 275 GLY A O 1
ATOM 2162 N N . CYS A 1 276 ? 24.887 12.498 -32.679 1.00 97.88 276 CYS A N 1
ATOM 2163 C CA . CYS A 1 276 ? 24.416 11.803 -31.477 1.00 97.88 276 CYS A CA 1
ATOM 2164 C C . CYS A 1 276 ? 25.546 11.533 -30.469 1.00 97.88 276 CYS A C 1
ATOM 2166 O O . CYS A 1 276 ? 25.322 11.677 -29.272 1.00 97.88 276 CYS A O 1
ATOM 2168 N N . ILE A 1 277 ? 26.752 11.193 -30.939 1.00 98.06 277 ILE A N 1
ATOM 2169 C CA . ILE A 1 277 ? 27.943 11.036 -30.087 1.00 98.06 277 ILE A CA 1
ATOM 2170 C C . ILE A 1 277 ? 28.236 12.347 -29.354 1.00 98.06 277 ILE A C 1
ATOM 2172 O O . ILE A 1 277 ? 28.321 12.350 -28.133 1.00 98.06 277 ILE A O 1
ATOM 2176 N N . HIS A 1 278 ? 28.305 13.470 -30.078 1.00 97.88 278 HIS A N 1
ATOM 2177 C CA . HIS A 1 278 ? 28.554 14.777 -29.470 1.00 97.88 278 HIS A CA 1
ATOM 2178 C C . HIS A 1 278 ? 27.487 15.152 -28.429 1.00 97.88 278 HIS A C 1
ATOM 2180 O O . HIS A 1 278 ? 27.832 15.510 -27.303 1.00 97.88 278 HIS A O 1
ATOM 2186 N N . ASP A 1 279 ? 26.203 15.017 -28.783 1.00 97.38 279 ASP A N 1
ATOM 2187 C CA . ASP A 1 279 ? 25.087 15.308 -27.876 1.00 97.38 279 ASP A CA 1
ATOM 2188 C C . ASP A 1 279 ? 25.138 14.426 -26.613 1.00 97.38 279 ASP A C 1
ATOM 2190 O O . ASP A 1 279 ? 24.883 14.906 -25.508 1.00 97.38 279 ASP A O 1
ATOM 2194 N N . GLY A 1 280 ? 25.495 13.145 -26.765 1.00 97.75 280 GLY A N 1
ATOM 2195 C CA . GLY A 1 280 ? 25.668 12.204 -25.661 1.00 97.75 280 GLY A CA 1
ATOM 2196 C C . GLY A 1 280 ? 26.858 12.538 -24.765 1.00 97.75 280 GLY A C 1
ATOM 2197 O O . GLY A 1 280 ? 26.721 12.484 -23.548 1.00 97.75 280 GLY A O 1
ATOM 2198 N N . THR A 1 281 ? 27.997 12.947 -25.332 1.00 97.50 281 THR A N 1
ATOM 2199 C CA . THR A 1 281 ? 29.178 13.362 -24.558 1.00 97.50 281 THR A CA 1
ATOM 2200 C C . THR A 1 281 ? 28.897 14.619 -23.739 1.00 97.50 281 THR A C 1
ATOM 2202 O O . THR A 1 281 ? 29.234 14.659 -22.560 1.00 97.50 281 THR A O 1
ATOM 2205 N N . VAL A 1 282 ? 28.243 15.627 -24.328 1.00 97.31 282 VAL A N 1
ATOM 2206 C CA . VAL A 1 282 ? 27.872 16.869 -23.621 1.00 97.31 282 VAL A CA 1
ATOM 2207 C C . VAL A 1 282 ? 26.880 16.598 -22.485 1.00 97.31 282 VAL A C 1
ATOM 2209 O O . VAL A 1 282 ? 26.900 17.294 -21.474 1.00 97.31 282 VAL A O 1
ATOM 2212 N N . ALA A 1 283 ? 26.017 15.591 -22.641 1.00 96.44 283 ALA A N 1
ATOM 2213 C CA . ALA A 1 283 ? 25.047 15.179 -21.630 1.00 96.44 283 ALA A CA 1
ATOM 2214 C C . ALA A 1 283 ? 25.555 14.083 -20.669 1.00 96.44 283 ALA A C 1
ATOM 2216 O O . ALA A 1 283 ? 24.774 13.626 -19.838 1.00 96.44 283 ALA A O 1
ATOM 2217 N N . GLU A 1 284 ? 26.820 13.657 -20.787 1.00 97.56 284 GLU A N 1
ATOM 2218 C CA . GLU A 1 284 ? 27.441 12.579 -19.994 1.00 97.56 284 GLU A CA 1
ATOM 2219 C C . GLU A 1 284 ? 26.712 11.216 -20.087 1.00 97.56 284 GLU A C 1
ATOM 2221 O O . GLU A 1 284 ? 26.705 10.405 -19.162 1.00 97.56 284 GLU A O 1
ATOM 2226 N N . PHE A 1 285 ? 26.104 10.925 -21.239 1.00 97.81 285 PHE A N 1
ATOM 2227 C CA . PHE A 1 285 ? 25.404 9.668 -21.529 1.00 97.81 285 PHE A CA 1
ATOM 2228 C C . PHE A 1 285 ? 26.349 8.624 -22.149 1.00 97.81 285 PHE A C 1
ATOM 2230 O O . PHE A 1 285 ? 26.252 8.290 -23.331 1.00 97.81 285 PHE A O 1
ATOM 2237 N N . PHE A 1 286 ? 27.304 8.124 -21.357 1.00 97.44 286 PHE A N 1
ATOM 2238 C CA . PHE A 1 286 ? 28.408 7.272 -21.837 1.00 97.44 286 PHE A CA 1
ATOM 2239 C C . PHE A 1 286 ? 27.964 5.958 -22.507 1.00 97.44 286 PHE A C 1
ATOM 2241 O O . PHE A 1 286 ? 28.571 5.531 -23.493 1.00 97.44 286 PHE A O 1
ATOM 2248 N N . GLU A 1 287 ? 26.899 5.322 -22.015 1.00 97.56 287 GLU A N 1
ATOM 2249 C CA . GLU A 1 287 ? 26.370 4.083 -22.606 1.00 97.56 287 GLU A CA 1
ATOM 2250 C C . GLU A 1 287 ? 25.796 4.338 -24.010 1.00 97.56 287 GLU A C 1
ATOM 2252 O O . GLU A 1 287 ? 26.074 3.594 -24.953 1.00 97.56 287 GLU A O 1
ATOM 2257 N N . GLU A 1 288 ? 25.043 5.426 -24.178 1.00 98.12 288 GLU A N 1
ATOM 2258 C CA . GLU A 1 288 ? 24.495 5.849 -25.466 1.00 98.12 288 GLU A CA 1
ATOM 2259 C C . GLU A 1 288 ? 25.592 6.275 -26.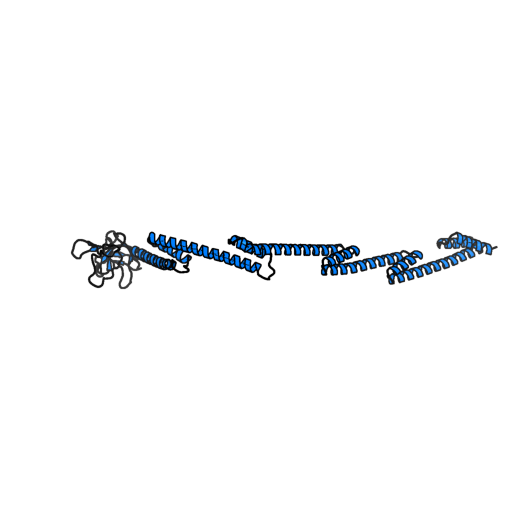445 1.00 98.12 288 GLU A C 1
ATOM 2261 O O . GLU A 1 288 ? 25.500 5.960 -27.632 1.00 98.12 288 GLU A O 1
ATOM 2266 N N . VAL A 1 289 ? 26.641 6.949 -25.962 1.00 98.12 289 VAL A N 1
ATOM 2267 C CA . VAL A 1 289 ? 27.817 7.300 -26.774 1.00 98.12 289 VAL A CA 1
ATOM 2268 C C . VAL A 1 289 ? 28.482 6.039 -27.319 1.00 98.12 289 VAL A C 1
ATOM 2270 O O . VAL A 1 289 ? 28.665 5.930 -28.529 1.00 98.12 289 VAL A O 1
ATOM 2273 N N . THR A 1 290 ? 28.739 5.052 -26.458 1.00 98.00 290 THR A N 1
ATOM 2274 C CA . THR A 1 290 ? 29.350 3.770 -26.851 1.00 98.00 290 THR A CA 1
ATOM 2275 C C . THR A 1 290 ? 28.503 3.047 -27.907 1.00 98.00 290 THR A C 1
ATOM 2277 O O . THR A 1 290 ? 29.019 2.514 -28.892 1.00 98.00 290 THR A O 1
ATOM 2280 N N . LEU A 1 291 ? 27.173 3.057 -27.744 1.00 97.75 291 LEU A N 1
ATOM 2281 C CA . LEU A 1 291 ? 26.253 2.486 -28.729 1.00 97.75 291 LEU A CA 1
ATOM 2282 C C . LEU A 1 291 ? 26.325 3.226 -30.075 1.00 97.75 291 LEU A C 1
ATOM 2284 O O . LEU A 1 291 ? 26.367 2.588 -31.129 1.00 97.75 291 LEU A O 1
ATOM 2288 N N . ALA A 1 292 ? 26.345 4.560 -30.051 1.00 97.88 292 ALA A N 1
ATOM 2289 C CA . ALA A 1 292 ? 26.425 5.382 -31.253 1.00 97.88 292 ALA A CA 1
ATOM 2290 C C . ALA A 1 292 ? 27.758 5.205 -31.998 1.00 97.88 292 ALA A C 1
ATOM 2292 O O . ALA A 1 292 ? 27.754 5.143 -33.227 1.00 97.88 292 ALA A O 1
ATOM 2293 N N . GLU A 1 293 ? 28.874 5.069 -31.276 1.00 98.12 293 GLU A N 1
ATOM 2294 C CA . GLU A 1 293 ? 30.200 4.773 -31.834 1.00 98.12 293 GLU A CA 1
ATOM 2295 C C . GLU A 1 293 ? 30.222 3.420 -32.549 1.00 98.12 293 GLU A C 1
ATOM 2297 O O . GLU A 1 293 ? 30.618 3.347 -33.712 1.00 98.12 293 GLU A O 1
ATOM 2302 N N . SER A 1 294 ? 29.695 2.369 -31.913 1.00 98.12 294 SER A N 1
ATOM 2303 C CA . SER A 1 294 ? 29.603 1.043 -32.540 1.00 98.12 294 SER A CA 1
ATOM 2304 C C . SER A 1 294 ? 28.739 1.052 -33.808 1.00 98.12 294 SER A C 1
ATOM 2306 O O . SER A 1 294 ? 29.053 0.392 -34.800 1.00 98.12 294 SER A O 1
ATOM 2308 N N . MET A 1 295 ? 27.637 1.809 -33.813 1.00 97.69 295 MET A N 1
ATOM 2309 C CA . MET A 1 295 ? 26.795 1.952 -35.006 1.00 97.69 295 MET A CA 1
ATOM 2310 C C . MET A 1 295 ? 27.464 2.790 -36.100 1.00 97.69 295 MET A C 1
ATOM 2312 O O . MET A 1 295 ? 27.241 2.528 -37.283 1.00 97.69 295 MET A O 1
ATOM 2316 N N . LEU A 1 296 ? 28.273 3.783 -35.722 1.00 97.81 296 LEU A N 1
ATOM 2317 C CA . LEU A 1 296 ? 29.032 4.617 -36.651 1.00 97.81 296 LEU A CA 1
ATOM 2318 C C . LEU A 1 296 ? 30.097 3.796 -37.377 1.00 97.81 296 LEU A C 1
ATOM 2320 O O . LEU A 1 296 ? 30.207 3.907 -38.595 1.00 97.81 296 LEU A O 1
ATOM 2324 N N . GLU A 1 297 ? 30.833 2.961 -36.647 1.00 97.75 297 GLU A N 1
ATOM 2325 C CA . GLU A 1 297 ? 31.833 2.053 -37.213 1.00 97.75 297 GLU A CA 1
ATOM 2326 C C . GLU A 1 297 ? 31.206 1.142 -38.276 1.00 97.75 297 GLU A C 1
ATOM 2328 O O . GLU A 1 297 ? 31.620 1.169 -39.434 1.00 97.75 297 GLU A O 1
ATOM 2333 N N . LYS A 1 298 ? 30.099 0.467 -37.941 1.00 97.56 298 LYS A N 1
ATOM 2334 C CA . LYS A 1 298 ? 29.350 -0.380 -38.888 1.00 97.56 298 LYS A CA 1
ATOM 2335 C C . LYS A 1 298 ? 28.826 0.384 -40.105 1.00 97.56 298 LYS A C 1
ATOM 2337 O O . LYS A 1 298 ? 28.804 -0.152 -41.210 1.00 97.56 298 LYS A O 1
ATOM 2342 N N . ALA A 1 299 ? 28.365 1.623 -39.918 1.00 96.94 299 ALA A N 1
ATOM 2343 C CA . ALA A 1 299 ? 27.877 2.446 -41.023 1.00 96.94 299 ALA A CA 1
ATOM 2344 C C . ALA A 1 299 ? 29.013 2.829 -41.985 1.00 96.94 299 ALA A C 1
ATOM 2346 O O . ALA A 1 299 ? 28.825 2.766 -43.197 1.00 96.94 299 ALA A O 1
ATOM 2347 N N . ILE A 1 300 ? 30.191 3.169 -41.452 1.00 96.44 300 ILE A N 1
ATOM 2348 C CA . ILE A 1 300 ? 31.388 3.470 -42.248 1.00 96.44 300 ILE A CA 1
ATOM 2349 C C . ILE A 1 300 ? 31.866 2.219 -42.995 1.00 96.44 300 ILE A C 1
ATOM 2351 O O . ILE A 1 300 ? 32.158 2.301 -44.185 1.00 96.44 300 ILE A O 1
ATOM 2355 N N . GLU A 1 301 ? 31.903 1.056 -42.340 1.00 96.31 301 GLU A N 1
ATOM 2356 C CA . GLU A 1 301 ? 32.231 -0.219 -42.995 1.00 96.31 301 GLU A CA 1
ATOM 2357 C C . GLU A 1 301 ? 31.278 -0.519 -44.159 1.00 96.31 301 GLU A C 1
ATOM 2359 O O . GLU A 1 301 ? 31.723 -0.857 -45.255 1.00 96.31 301 GLU A O 1
ATOM 2364 N N . HIS A 1 302 ? 29.971 -0.336 -43.952 1.00 96.19 302 HIS A N 1
ATOM 2365 C CA . HIS A 1 302 ? 28.969 -0.551 -44.992 1.00 96.19 302 HIS A CA 1
ATOM 2366 C C . HIS A 1 302 ? 29.097 0.446 -46.157 1.00 96.19 302 HIS A C 1
ATOM 2368 O O . HIS A 1 302 ? 28.989 0.042 -47.314 1.00 96.19 302 HIS A O 1
ATOM 2374 N N . GLU A 1 303 ? 29.337 1.736 -45.890 1.00 96.25 303 GLU A N 1
ATOM 2375 C CA . GLU A 1 303 ? 29.597 2.732 -46.942 1.00 96.25 303 GLU A CA 1
ATOM 2376 C C . GLU A 1 303 ? 30.860 2.391 -47.743 1.00 96.25 303 GLU A C 1
ATOM 2378 O O . GLU A 1 303 ? 30.840 2.455 -48.975 1.00 96.25 303 GLU A O 1
ATOM 2383 N N . ASN A 1 304 ? 31.927 1.962 -47.065 1.00 95.81 304 ASN A N 1
ATOM 2384 C CA . ASN A 1 304 ? 33.166 1.537 -47.708 1.00 95.81 304 ASN A CA 1
ATOM 2385 C C . ASN A 1 304 ? 32.947 0.302 -48.591 1.00 95.81 304 ASN A C 1
ATOM 2387 O O . ASN A 1 304 ? 33.369 0.301 -49.745 1.00 95.81 304 ASN A O 1
ATOM 2391 N N . GLU A 1 305 ? 32.241 -0.722 -48.106 1.00 96.94 305 GLU A N 1
ATOM 2392 C CA . GLU A 1 305 ? 31.905 -1.908 -48.904 1.00 96.94 305 GLU A CA 1
ATOM 2393 C C . GLU A 1 305 ? 30.971 -1.576 -50.079 1.00 96.94 305 GLU A C 1
ATOM 2395 O O . GLU A 1 305 ? 31.143 -2.098 -51.182 1.00 96.94 305 GLU A O 1
ATOM 2400 N N . ALA A 1 306 ? 30.011 -0.664 -49.906 1.00 96.25 306 ALA A N 1
ATOM 2401 C CA . ALA A 1 306 ? 29.160 -0.200 -51.001 1.00 96.25 306 ALA A CA 1
ATOM 2402 C C . ALA A 1 306 ? 29.968 0.552 -52.075 1.00 96.25 306 ALA A C 1
ATOM 2404 O O . ALA A 1 306 ? 29.804 0.280 -53.268 1.00 96.25 306 ALA A O 1
ATOM 2405 N N . ALA A 1 307 ? 30.875 1.448 -51.670 1.00 96.19 307 ALA A N 1
ATOM 2406 C CA . ALA A 1 307 ? 31.781 2.157 -52.575 1.00 96.19 307 ALA A CA 1
ATOM 2407 C C . ALA A 1 307 ? 32.707 1.180 -53.317 1.00 96.19 307 ALA A C 1
ATOM 2409 O O . ALA A 1 307 ? 32.845 1.244 -54.542 1.00 96.19 307 ALA A O 1
ATOM 2410 N N . LYS A 1 308 ? 33.264 0.210 -52.591 1.00 96.94 308 LYS A N 1
ATOM 2411 C CA . LYS A 1 308 ? 34.088 -0.873 -53.129 1.00 96.94 308 LYS A CA 1
ATOM 2412 C C . LYS A 1 308 ? 33.337 -1.706 -54.171 1.00 96.94 308 LYS A C 1
ATOM 2414 O O . LYS A 1 308 ? 33.858 -1.954 -55.259 1.00 96.94 308 LYS A O 1
ATOM 2419 N N . ASN A 1 309 ? 32.099 -2.104 -53.880 1.00 97.31 309 ASN A N 1
ATOM 2420 C CA . ASN A 1 309 ? 31.260 -2.868 -54.805 1.00 97.31 309 ASN A CA 1
ATOM 2421 C C . ASN A 1 309 ? 30.851 -2.051 -56.037 1.00 97.31 309 ASN A C 1
ATOM 2423 O O . ASN A 1 309 ? 30.845 -2.590 -57.143 1.00 97.31 309 ASN A O 1
ATOM 2427 N N . ASN A 1 310 ? 30.580 -0.752 -55.880 1.00 97.44 310 ASN A N 1
ATOM 2428 C CA . ASN A 1 310 ? 30.327 0.148 -57.007 1.00 97.44 310 ASN A CA 1
ATOM 2429 C C . ASN A 1 310 ? 31.550 0.227 -57.936 1.00 97.44 310 ASN A C 1
ATOM 2431 O O . ASN A 1 310 ? 31.418 0.050 -59.147 1.00 97.44 310 ASN A O 1
ATOM 2435 N N . LEU A 1 311 ? 32.755 0.383 -57.379 1.00 97.31 311 LEU A N 1
ATOM 2436 C CA . LEU A 1 311 ? 33.990 0.381 -58.166 1.00 97.31 311 LEU A CA 1
ATOM 2437 C C . LEU A 1 311 ? 34.220 -0.951 -58.886 1.00 97.31 311 LEU A C 1
ATOM 2439 O O . LEU A 1 311 ? 34.509 -0.948 -60.082 1.00 97.31 311 LEU A O 1
ATOM 2443 N N . ARG A 1 312 ? 34.023 -2.089 -58.208 1.00 97.31 312 ARG A N 1
ATOM 2444 C CA . ARG A 1 312 ? 34.085 -3.418 -58.845 1.00 97.31 312 ARG A CA 1
ATOM 2445 C C . ARG A 1 312 ? 33.106 -3.528 -60.015 1.00 97.31 312 ARG A C 1
ATOM 2447 O O . ARG A 1 312 ? 33.489 -3.989 -61.088 1.00 97.31 312 ARG A O 1
ATOM 2454 N N . PHE A 1 313 ? 31.873 -3.060 -59.834 1.00 97.56 313 PHE A N 1
ATOM 2455 C CA . PHE A 1 313 ? 30.854 -3.046 -60.882 1.00 97.56 313 PHE A CA 1
ATOM 2456 C C . PHE A 1 313 ? 31.243 -2.135 -62.059 1.00 97.56 313 PHE A C 1
ATOM 2458 O O . PHE A 1 313 ? 31.116 -2.536 -63.217 1.00 97.56 313 PHE A O 1
ATOM 2465 N N . ARG A 1 314 ? 31.777 -0.934 -61.797 1.00 97.31 314 ARG A N 1
ATOM 2466 C CA . ARG A 1 314 ? 32.288 -0.026 -62.842 1.00 97.31 314 ARG A CA 1
ATOM 2467 C C . ARG A 1 314 ? 33.442 -0.643 -63.627 1.00 97.31 314 ARG A C 1
ATOM 2469 O O . ARG A 1 314 ? 33.436 -0.554 -64.852 1.00 97.31 314 ARG A O 1
ATOM 2476 N N . ILE A 1 315 ? 34.381 -1.310 -62.954 1.00 96.62 315 ILE A N 1
ATOM 2477 C CA . ILE A 1 315 ? 35.501 -2.014 -63.597 1.00 96.62 315 ILE A CA 1
ATOM 2478 C C . ILE A 1 315 ? 34.980 -3.116 -64.524 1.00 96.62 315 ILE A C 1
ATOM 2480 O O . ILE A 1 315 ? 35.370 -3.168 -65.688 1.00 96.62 315 ILE A O 1
ATOM 2484 N N . GLN A 1 316 ? 34.053 -3.948 -64.041 1.00 96.00 316 GLN A N 1
ATOM 2485 C CA . GLN A 1 316 ? 33.460 -5.030 -64.834 1.00 96.00 316 GLN A CA 1
ATOM 2486 C C . GLN A 1 316 ? 32.730 -4.514 -66.083 1.00 96.00 316 GLN A C 1
ATOM 2488 O O . GLN A 1 316 ? 32.863 -5.098 -67.156 1.00 96.00 316 GLN A O 1
ATOM 2493 N N . ASN A 1 317 ? 32.005 -3.397 -65.971 1.00 96.69 317 ASN A N 1
ATOM 2494 C CA . ASN A 1 317 ? 31.247 -2.827 -67.090 1.00 96.69 317 ASN A CA 1
ATOM 2495 C C . ASN A 1 317 ? 32.088 -1.983 -68.060 1.00 96.69 317 ASN A C 1
ATOM 2497 O O . ASN A 1 317 ? 31.615 -1.651 -69.145 1.00 96.69 317 ASN A O 1
ATOM 2501 N N . SER A 1 318 ? 33.324 -1.635 -67.700 1.00 95.56 318 SER A N 1
ATOM 2502 C CA . SER A 1 318 ? 34.206 -0.783 -68.512 1.00 95.56 318 SER A CA 1
ATOM 2503 C C . SER A 1 318 ? 35.142 -1.583 -69.422 1.00 95.56 318 SER A C 1
ATOM 2505 O O . SER A 1 318 ? 36.195 -1.084 -69.828 1.00 95.56 318 SER A O 1
ATOM 2507 N N . SER A 1 319 ? 34.776 -2.825 -69.761 1.00 88.62 319 SER A N 1
ATOM 2508 C CA . SER A 1 319 ? 35.589 -3.711 -70.597 1.00 88.62 319 SER A CA 1
ATOM 2509 C C . SER A 1 319 ? 35.961 -3.036 -71.925 1.00 88.62 319 SER A C 1
ATOM 2511 O O . SER A 1 319 ? 35.093 -2.746 -72.751 1.00 88.62 319 SER A O 1
ATOM 2513 N N . GLY A 1 320 ? 37.257 -2.782 -72.130 1.00 85.38 320 GLY A N 1
ATOM 2514 C CA . GLY A 1 320 ? 37.793 -2.142 -73.336 1.00 85.38 320 GLY A CA 1
ATOM 2515 C C . GLY A 1 320 ? 37.896 -0.610 -73.296 1.00 85.38 320 GLY A C 1
ATOM 2516 O O . GLY A 1 320 ? 38.369 -0.026 -74.269 1.00 85.38 320 GLY A O 1
ATOM 2517 N N . ASN A 1 321 ? 37.509 0.052 -72.200 1.00 95.19 321 ASN A N 1
ATOM 2518 C CA . ASN A 1 321 ? 37.732 1.487 -71.999 1.00 95.19 321 ASN A CA 1
ATOM 2519 C C . ASN A 1 321 ? 38.863 1.731 -70.987 1.00 95.19 321 ASN A C 1
ATOM 2521 O O . ASN A 1 321 ? 38.628 1.931 -69.797 1.00 95.19 321 ASN A O 1
ATOM 2525 N N . GLU A 1 322 ? 40.106 1.741 -71.474 1.00 94.81 322 GLU A N 1
ATOM 2526 C CA . GLU A 1 322 ? 41.316 1.886 -70.648 1.00 94.81 322 GLU A CA 1
ATOM 2527 C C . GLU A 1 322 ? 41.305 3.145 -69.763 1.00 94.81 322 GLU A C 1
ATOM 2529 O O . GLU A 1 322 ? 41.733 3.097 -68.611 1.00 94.81 322 GLU A O 1
ATOM 2534 N N . LYS A 1 323 ? 40.766 4.265 -70.264 1.00 96.44 323 LYS A N 1
ATOM 2535 C CA . LYS A 1 323 ? 40.703 5.522 -69.503 1.00 96.44 323 LYS A CA 1
ATOM 2536 C C . LYS A 1 323 ? 39.824 5.402 -68.260 1.00 96.44 323 LYS A C 1
ATOM 2538 O O . LYS A 1 323 ? 40.207 5.894 -67.204 1.00 96.44 323 LYS A O 1
ATOM 2543 N N . GLU A 1 324 ? 38.673 4.749 -68.391 1.00 96.69 324 GLU A N 1
ATOM 2544 C CA . GLU A 1 324 ? 37.753 4.539 -67.270 1.00 96.69 324 GLU A CA 1
ATOM 2545 C C . GLU A 1 324 ? 38.350 3.562 -66.253 1.00 96.69 324 GLU A C 1
ATOM 2547 O O . GLU A 1 324 ? 38.296 3.815 -65.054 1.00 96.69 324 GLU A O 1
ATOM 2552 N N . LEU A 1 325 ? 39.023 2.501 -66.716 1.00 96.81 325 LEU A N 1
ATOM 2553 C CA . LEU A 1 325 ? 39.715 1.561 -65.831 1.00 96.81 325 LEU A CA 1
ATOM 2554 C C . LEU A 1 325 ? 40.855 2.227 -65.041 1.00 96.81 325 LEU A C 1
ATOM 2556 O O . LEU A 1 325 ? 41.003 1.970 -63.846 1.00 96.81 325 LEU A O 1
ATOM 2560 N N . LEU A 1 326 ? 41.629 3.120 -65.670 1.00 96.69 326 LEU A N 1
ATOM 2561 C CA . LEU A 1 326 ? 42.652 3.921 -64.985 1.00 96.69 326 LEU A CA 1
ATOM 2562 C C . LEU A 1 326 ? 42.039 4.883 -63.956 1.00 96.69 326 LEU A C 1
ATOM 2564 O O . LEU A 1 326 ? 42.602 5.046 -62.873 1.00 96.69 326 LEU A O 1
ATOM 2568 N N . ALA A 1 327 ? 40.883 5.483 -64.260 1.00 97.56 327 ALA A N 1
ATOM 2569 C CA . ALA A 1 327 ? 40.153 6.323 -63.314 1.00 97.56 327 ALA A CA 1
ATOM 2570 C C . ALA A 1 327 ? 39.651 5.509 -62.109 1.00 97.56 327 ALA A C 1
ATOM 2572 O O . ALA A 1 327 ? 39.899 5.904 -60.970 1.00 97.56 327 ALA A O 1
ATOM 2573 N N . CYS A 1 328 ? 39.044 4.336 -62.337 1.00 97.12 328 CYS A N 1
ATOM 2574 C CA . CYS A 1 328 ? 38.623 3.429 -61.266 1.00 97.12 328 CYS A CA 1
ATOM 2575 C C . CYS A 1 328 ? 39.805 2.960 -60.407 1.00 97.12 328 CYS A C 1
ATOM 2577 O O . CYS A 1 328 ? 39.682 2.904 -59.187 1.00 97.12 328 CYS A O 1
ATOM 2579 N N . LYS A 1 329 ? 40.960 2.666 -61.019 1.00 97.62 329 LYS A N 1
ATOM 2580 C CA . LYS A 1 329 ? 42.190 2.310 -60.299 1.00 97.62 329 LYS A CA 1
ATOM 2581 C C . LYS A 1 329 ? 42.657 3.446 -59.385 1.00 97.62 329 LYS A C 1
ATOM 2583 O O . LYS A 1 329 ? 42.984 3.202 -58.226 1.00 97.62 329 LYS A O 1
ATOM 2588 N N . ALA A 1 330 ? 42.700 4.677 -59.897 1.00 97.56 330 ALA A N 1
ATOM 2589 C CA . ALA A 1 330 ? 43.117 5.842 -59.121 1.00 97.56 330 ALA A CA 1
ATOM 2590 C C . ALA A 1 330 ? 42.151 6.128 -57.960 1.00 97.56 330 ALA A C 1
ATOM 2592 O O . ALA A 1 330 ? 42.599 6.391 -56.847 1.00 97.56 330 ALA A O 1
ATOM 2593 N N . GLU A 1 331 ? 40.843 6.021 -58.203 1.00 97.50 331 GLU A N 1
ATOM 2594 C CA . GLU A 1 331 ? 39.802 6.192 -57.185 1.00 97.50 331 GLU A CA 1
ATOM 2595 C C . GLU A 1 331 ? 39.890 5.111 -56.095 1.00 97.50 331 GLU A C 1
ATOM 2597 O O . GLU A 1 331 ? 39.920 5.437 -54.909 1.00 97.50 331 GLU A O 1
ATOM 2602 N N . ALA A 1 332 ? 40.037 3.838 -56.482 1.00 97.12 332 ALA A N 1
ATOM 2603 C CA . ALA A 1 332 ? 40.251 2.732 -55.549 1.00 97.12 332 ALA A CA 1
ATOM 2604 C C . ALA A 1 332 ? 41.539 2.910 -54.728 1.00 97.12 332 ALA A C 1
ATOM 2606 O O . ALA A 1 332 ? 41.534 2.679 -53.522 1.00 97.12 332 ALA A O 1
ATOM 2607 N N . GLY A 1 333 ? 42.627 3.367 -55.356 1.00 96.81 333 GLY A N 1
ATOM 2608 C CA . GLY A 1 333 ? 43.893 3.645 -54.676 1.00 96.81 333 GLY A CA 1
ATOM 2609 C C . GLY A 1 333 ? 43.789 4.800 -53.679 1.00 96.81 333 GLY A C 1
ATOM 2610 O O . GLY A 1 333 ? 44.278 4.683 -52.559 1.00 96.81 333 GLY A O 1
ATOM 2611 N N . ALA A 1 334 ? 43.098 5.884 -54.047 1.00 96.94 334 ALA A N 1
ATOM 2612 C CA . ALA A 1 334 ? 42.846 7.015 -53.155 1.00 96.94 334 ALA A CA 1
ATOM 2613 C C . ALA A 1 334 ? 41.974 6.626 -51.948 1.00 96.94 334 ALA A C 1
ATOM 2615 O O . ALA A 1 334 ? 42.169 7.158 -50.857 1.00 96.94 334 ALA A O 1
ATOM 2616 N N . ALA A 1 335 ? 41.049 5.681 -52.133 1.00 95.81 335 ALA A N 1
ATOM 2617 C CA . ALA A 1 335 ? 40.209 5.131 -51.071 1.00 95.81 335 ALA A CA 1
ATOM 2618 C C . ALA A 1 335 ? 40.870 3.984 -50.272 1.00 95.81 335 ALA A C 1
ATOM 2620 O O . ALA A 1 335 ? 40.300 3.526 -49.285 1.00 95.81 335 ALA A O 1
ATOM 2621 N N . GLY A 1 336 ? 42.059 3.511 -50.669 1.00 97.06 336 GLY A N 1
ATOM 2622 C CA . GLY A 1 336 ? 42.767 2.407 -50.005 1.00 97.06 336 GLY A CA 1
ATOM 2623 C C . GLY A 1 336 ? 42.210 1.005 -50.298 1.00 97.06 336 GLY A C 1
ATOM 2624 O O . GLY A 1 336 ? 42.498 0.061 -49.565 1.00 97.06 336 GLY A O 1
ATOM 2625 N N . PHE A 1 337 ? 41.420 0.832 -51.360 1.00 97.81 337 PHE A N 1
ATOM 2626 C CA . PHE A 1 337 ? 40.834 -0.454 -51.759 1.00 97.81 337 PHE A CA 1
ATOM 2627 C C . PHE A 1 337 ? 41.803 -1.277 -52.623 1.00 97.81 337 PHE A C 1
ATOM 2629 O O . PHE A 1 337 ? 41.604 -1.434 -53.829 1.00 97.81 337 PHE A O 1
ATOM 2636 N N . PHE A 1 338 ? 42.874 -1.793 -52.015 1.00 96.94 338 PHE A N 1
ATOM 2637 C CA . PHE A 1 338 ? 43.975 -2.455 -52.733 1.00 96.94 338 PHE A CA 1
ATOM 2638 C C . PHE A 1 338 ? 43.540 -3.649 -53.599 1.00 96.94 338 PHE A C 1
ATOM 2640 O O . PHE A 1 338 ? 43.997 -3.788 -54.727 1.00 96.94 338 PHE A O 1
ATOM 2647 N N . ASP A 1 339 ? 42.585 -4.457 -53.144 1.00 97.06 339 ASP A N 1
ATOM 2648 C CA . ASP A 1 339 ? 42.065 -5.586 -53.925 1.00 97.06 339 ASP A CA 1
ATOM 2649 C C . ASP A 1 339 ? 41.278 -5.143 -55.174 1.00 97.06 339 ASP A C 1
ATOM 2651 O O . ASP A 1 339 ? 41.250 -5.837 -56.190 1.00 97.06 339 ASP A O 1
ATOM 2655 N N . VAL A 1 340 ? 40.642 -3.968 -55.121 1.00 97.75 340 VAL A N 1
ATOM 2656 C CA . VAL A 1 340 ? 39.965 -3.361 -56.277 1.00 97.75 340 VAL A CA 1
ATOM 2657 C C . VAL A 1 340 ? 40.974 -2.724 -57.233 1.00 97.75 340 VAL A C 1
ATOM 2659 O O . VAL A 1 340 ? 40.765 -2.767 -58.445 1.00 97.75 340 VAL A O 1
ATOM 2662 N N . VAL A 1 341 ? 42.081 -2.183 -56.713 1.00 97.62 341 VAL A N 1
ATOM 2663 C CA . VAL A 1 341 ? 43.216 -1.722 -57.529 1.00 97.62 341 VAL A CA 1
ATOM 2664 C C . VAL A 1 341 ? 43.787 -2.886 -58.339 1.00 97.62 341 VAL A C 1
ATOM 2666 O O . VAL A 1 341 ? 43.914 -2.753 -59.555 1.00 97.62 341 VAL A O 1
ATOM 2669 N N . ASP A 1 342 ? 44.043 -4.032 -57.704 1.00 97.38 342 ASP A N 1
ATOM 2670 C CA . ASP A 1 342 ? 44.555 -5.235 -58.375 1.00 97.38 342 ASP A CA 1
ATOM 2671 C C . ASP A 1 342 ? 43.593 -5.733 -59.466 1.00 97.38 342 ASP A C 1
ATOM 2673 O O . ASP A 1 342 ? 44.006 -6.060 -60.583 1.00 97.38 342 ASP A O 1
ATOM 2677 N N . LEU A 1 343 ? 42.285 -5.729 -59.177 1.00 96.88 343 LEU A N 1
ATOM 2678 C CA . LEU A 1 343 ? 41.252 -6.076 -60.154 1.00 96.88 343 LEU A CA 1
ATOM 2679 C C . LEU A 1 343 ? 41.259 -5.117 -61.356 1.00 96.88 343 LEU A C 1
ATOM 2681 O O . LEU A 1 343 ? 41.172 -5.563 -62.502 1.00 96.88 343 LEU A O 1
ATOM 2685 N N . ALA A 1 344 ? 41.374 -3.808 -61.113 1.00 96.75 344 ALA A N 1
ATOM 2686 C CA . ALA A 1 344 ? 41.457 -2.806 -62.173 1.00 96.75 344 ALA A CA 1
ATOM 2687 C C . ALA A 1 344 ? 42.730 -2.979 -63.016 1.00 96.75 344 ALA A C 1
ATOM 2689 O O . ALA A 1 344 ? 42.668 -2.896 -64.240 1.00 96.75 344 ALA A O 1
ATOM 2690 N N . GLU A 1 345 ? 43.877 -3.259 -62.390 1.00 97.12 345 GLU A N 1
ATOM 2691 C CA . GLU A 1 345 ? 45.132 -3.538 -63.096 1.00 97.12 345 GLU A CA 1
ATOM 2692 C C . GLU A 1 345 ? 45.033 -4.761 -64.003 1.00 97.12 345 GLU A C 1
ATOM 2694 O O . GLU A 1 345 ? 45.505 -4.719 -65.143 1.00 97.12 345 GLU A O 1
ATOM 2699 N N . HIS A 1 346 ? 44.398 -5.832 -63.522 1.00 96.62 346 HIS A N 1
ATOM 2700 C CA . HIS A 1 346 ? 44.147 -7.015 -64.335 1.00 96.62 346 HIS A CA 1
ATOM 2701 C C . HIS A 1 346 ? 43.261 -6.672 -65.539 1.00 96.62 346 HIS A C 1
ATOM 2703 O O . HIS A 1 346 ? 43.620 -6.989 -66.671 1.00 96.62 346 HIS A O 1
ATOM 2709 N N . ALA A 1 347 ? 42.157 -5.953 -65.323 1.00 96.44 347 ALA A N 1
ATOM 2710 C CA . ALA A 1 347 ? 41.259 -5.544 -66.401 1.00 96.44 347 ALA A CA 1
ATOM 2711 C C . ALA A 1 347 ? 41.947 -4.629 -67.436 1.00 96.44 347 ALA A C 1
ATOM 2713 O O . ALA A 1 347 ? 41.679 -4.745 -68.632 1.00 96.44 347 ALA A O 1
ATOM 2714 N N . ILE A 1 348 ? 42.854 -3.740 -67.008 1.00 96.50 348 ILE A N 1
ATOM 2715 C CA . ILE A 1 348 ? 43.667 -2.901 -67.909 1.00 96.50 348 ILE A CA 1
ATOM 2716 C C . ILE A 1 348 ? 44.591 -3.771 -68.757 1.00 96.50 348 ILE A C 1
ATOM 2718 O O . ILE A 1 348 ? 44.682 -3.570 -69.968 1.00 96.50 348 ILE A O 1
ATOM 2722 N N . ARG A 1 349 ? 45.266 -4.744 -68.135 1.00 96.19 349 ARG A N 1
ATOM 2723 C CA . ARG A 1 349 ? 46.159 -5.671 -68.837 1.00 96.19 349 ARG A CA 1
ATOM 2724 C C . ARG A 1 349 ? 45.397 -6.471 -69.892 1.00 96.19 349 ARG A C 1
ATOM 2726 O O . ARG A 1 349 ? 45.835 -6.509 -71.039 1.00 96.19 349 ARG A O 1
ATOM 2733 N N . ASP A 1 350 ? 44.234 -7.008 -69.533 1.00 95.06 350 ASP A N 1
ATOM 2734 C CA . ASP A 1 350 ? 43.378 -7.764 -70.452 1.00 95.06 350 ASP A CA 1
ATOM 2735 C C . ASP A 1 350 ? 42.852 -6.877 -71.587 1.00 95.06 350 ASP A C 1
ATOM 2737 O O . ASP A 1 350 ? 42.838 -7.285 -72.747 1.00 95.06 350 ASP A O 1
ATOM 2741 N N . ALA A 1 351 ? 42.459 -5.634 -71.288 1.00 93.81 351 ALA A N 1
ATOM 2742 C CA . ALA A 1 351 ? 42.028 -4.674 -72.301 1.00 93.81 351 ALA A CA 1
ATOM 2743 C C . ALA A 1 351 ? 43.169 -4.302 -73.266 1.00 93.81 351 ALA A C 1
ATOM 2745 O O . ALA A 1 351 ? 42.941 -4.194 -74.477 1.00 93.81 351 ALA A O 1
ATOM 2746 N N . ALA A 1 352 ? 44.397 -4.144 -72.763 1.00 93.44 352 ALA A N 1
ATOM 2747 C CA . ALA A 1 352 ? 45.583 -3.897 -73.578 1.00 93.44 352 ALA A CA 1
ATOM 2748 C C . ALA A 1 352 ? 45.929 -5.112 -74.456 1.00 93.44 352 ALA A C 1
ATOM 2750 O O . ALA A 1 352 ? 46.201 -4.950 -75.648 1.00 93.44 352 ALA A O 1
ATOM 2751 N N . GLU A 1 353 ? 45.848 -6.330 -73.914 1.00 93.75 353 GLU A N 1
ATOM 2752 C CA . GLU A 1 353 ? 46.070 -7.574 -74.658 1.00 93.75 353 GLU A CA 1
ATOM 2753 C C . GLU A 1 353 ? 44.986 -7.817 -75.717 1.00 93.75 353 GLU A C 1
ATOM 2755 O O . GLU A 1 353 ? 45.305 -8.170 -76.854 1.00 93.75 353 GLU A O 1
ATOM 2760 N N . ALA A 1 354 ? 43.716 -7.547 -75.405 1.00 91.75 354 ALA A N 1
ATOM 2761 C CA . ALA A 1 354 ? 42.614 -7.614 -76.361 1.00 91.75 354 ALA A CA 1
ATOM 2762 C C . ALA A 1 354 ? 42.762 -6.565 -77.475 1.00 91.75 354 ALA A C 1
ATOM 2764 O O . ALA A 1 354 ? 42.527 -6.868 -78.647 1.00 91.75 354 ALA A O 1
ATOM 2765 N N . THR A 1 355 ? 43.198 -5.346 -77.139 1.00 91.75 355 THR A N 1
ATOM 2766 C CA . THR A 1 355 ? 43.472 -4.285 -78.123 1.00 91.75 355 THR A CA 1
ATOM 2767 C C . THR A 1 355 ? 44.636 -4.667 -79.029 1.00 91.75 355 THR A C 1
ATOM 2769 O O . THR A 1 355 ? 44.532 -4.518 -80.247 1.00 91.75 355 THR A O 1
ATOM 2772 N N . LYS A 1 356 ? 45.709 -5.230 -78.461 1.00 92.94 356 LYS A N 1
ATOM 2773 C CA . LYS A 1 356 ? 46.852 -5.752 -79.215 1.00 92.94 356 LYS A CA 1
ATOM 2774 C C . LYS A 1 356 ? 46.439 -6.907 -80.128 1.00 92.94 356 LYS A C 1
ATOM 2776 O O . LYS A 1 356 ? 46.674 -6.835 -81.325 1.00 92.94 356 LYS A O 1
ATOM 2781 N N . SER A 1 357 ? 45.723 -7.902 -79.606 1.00 91.75 357 SER A N 1
ATOM 2782 C CA . SER A 1 357 ? 45.213 -9.044 -80.380 1.00 91.75 357 SER A CA 1
ATOM 2783 C C . SER A 1 357 ? 44.282 -8.601 -81.512 1.00 91.75 357 SER A C 1
ATOM 2785 O O . SER A 1 357 ? 44.308 -9.155 -82.613 1.00 91.75 357 SER A O 1
ATOM 2787 N N . ARG A 1 358 ? 43.464 -7.567 -81.273 1.00 90.75 358 ARG A N 1
ATOM 2788 C CA . ARG A 1 358 ? 42.627 -6.948 -82.305 1.00 90.75 358 ARG A CA 1
ATOM 2789 C C . ARG A 1 358 ? 43.471 -6.237 -83.359 1.00 90.75 358 ARG A C 1
ATOM 2791 O O . ARG A 1 358 ? 43.180 -6.406 -84.538 1.00 90.75 358 ARG A O 1
ATOM 2798 N N . ALA A 1 359 ? 44.496 -5.487 -82.958 1.00 90.88 359 ALA A N 1
ATOM 2799 C CA . ALA A 1 359 ? 45.424 -4.826 -83.872 1.00 90.88 359 ALA A CA 1
ATOM 2800 C C . ALA A 1 359 ? 46.205 -5.840 -84.727 1.00 90.88 359 ALA A C 1
ATOM 2802 O O . ALA A 1 359 ? 46.279 -5.669 -85.940 1.00 90.88 359 ALA A O 1
ATOM 2803 N N . ASP A 1 360 ? 46.682 -6.935 -84.132 1.00 92.44 360 ASP A N 1
ATOM 2804 C CA . ASP A 1 360 ? 47.369 -8.025 -84.832 1.00 92.44 360 ASP A CA 1
ATOM 2805 C C . ASP A 1 360 ? 46.425 -8.716 -85.833 1.00 92.44 360 ASP A C 1
ATOM 2807 O O . ASP A 1 360 ? 46.767 -8.917 -87.000 1.00 92.44 360 ASP A O 1
ATOM 2811 N N . ARG A 1 361 ? 45.178 -9.004 -85.426 1.00 93.56 361 ARG A N 1
ATOM 2812 C CA . ARG A 1 361 ? 44.141 -9.528 -86.332 1.00 93.56 361 ARG A CA 1
ATOM 2813 C C . ARG A 1 361 ? 43.819 -8.544 -87.458 1.00 93.56 361 ARG A C 1
ATOM 2815 O O . ARG A 1 361 ? 43.601 -8.967 -88.594 1.00 93.56 361 ARG A O 1
ATOM 2822 N N . HIS A 1 362 ? 43.766 -7.247 -87.157 1.00 93.50 362 HIS A N 1
ATOM 2823 C CA . HIS A 1 362 ? 43.549 -6.196 -88.151 1.00 93.50 362 HIS A CA 1
ATOM 2824 C C . HIS A 1 362 ? 44.696 -6.141 -89.161 1.00 93.50 362 HIS A C 1
ATOM 2826 O O . HIS A 1 362 ? 44.425 -6.073 -90.357 1.00 93.50 362 HIS A O 1
ATOM 2832 N N . ASP A 1 363 ? 45.946 -6.247 -88.712 1.00 93.81 363 ASP A N 1
ATOM 2833 C CA . ASP A 1 363 ? 47.126 -6.286 -89.581 1.00 93.81 363 ASP A CA 1
ATOM 2834 C C . ASP A 1 363 ? 47.113 -7.508 -90.515 1.00 93.81 363 ASP A C 1
ATOM 2836 O O . ASP A 1 363 ? 47.324 -7.371 -91.722 1.00 93.81 363 ASP A O 1
ATOM 2840 N N . ILE A 1 364 ? 46.761 -8.693 -90.000 1.00 94.69 364 ILE A N 1
ATOM 2841 C CA . ILE A 1 364 ? 46.614 -9.915 -90.812 1.00 94.69 364 ILE A CA 1
ATOM 2842 C C . ILE A 1 364 ? 45.545 -9.732 -91.898 1.00 94.69 364 ILE A C 1
ATOM 2844 O O . ILE A 1 364 ? 45.788 -10.046 -93.064 1.00 94.69 364 ILE A O 1
ATOM 2848 N N . LEU A 1 365 ? 44.370 -9.205 -91.542 1.00 95.44 365 LEU A N 1
ATOM 2849 C CA . LEU A 1 365 ? 43.282 -8.978 -92.498 1.00 95.44 365 LEU A CA 1
ATOM 2850 C C . LEU A 1 365 ? 43.647 -7.916 -93.541 1.00 95.44 365 LEU A C 1
ATOM 2852 O O . LEU A 1 365 ? 43.337 -8.083 -94.718 1.00 95.44 365 LEU A O 1
ATOM 2856 N N . LEU A 1 366 ? 44.344 -6.847 -93.145 1.00 94.81 366 LEU A N 1
ATOM 2857 C CA . LEU A 1 366 ? 44.841 -5.843 -94.087 1.00 94.81 366 LEU A CA 1
ATOM 2858 C C . LEU A 1 366 ? 45.866 -6.446 -95.055 1.00 94.81 366 LEU A C 1
ATOM 2860 O O . LEU A 1 366 ? 45.774 -6.191 -96.252 1.00 94.81 366 LEU A O 1
ATOM 2864 N N . LYS A 1 367 ? 46.778 -7.305 -94.582 1.00 95.06 367 LYS A N 1
ATOM 2865 C CA . LYS A 1 367 ? 47.709 -8.051 -95.448 1.00 95.06 367 LYS A CA 1
ATOM 2866 C C . LYS A 1 367 ? 46.980 -8.970 -96.431 1.00 95.06 367 LYS A C 1
ATOM 2868 O O . LYS A 1 367 ? 47.375 -9.031 -97.591 1.00 95.06 367 LYS A O 1
ATOM 2873 N N . GLN A 1 368 ? 45.902 -9.635 -96.008 1.00 95.44 368 GLN A N 1
ATOM 2874 C CA . GLN A 1 368 ? 45.061 -10.446 -96.899 1.00 95.44 368 GLN A CA 1
ATOM 2875 C C . GLN A 1 368 ? 44.365 -9.599 -97.970 1.00 95.44 368 GLN A C 1
ATOM 2877 O O . GLN A 1 368 ? 44.307 -10.014 -99.124 1.00 95.44 368 GLN A O 1
ATOM 2882 N N . VAL A 1 369 ? 43.879 -8.403 -97.617 1.00 94.38 369 VAL A N 1
ATOM 2883 C CA . VAL A 1 369 ? 43.317 -7.449 -98.590 1.00 94.38 369 VAL A CA 1
ATOM 2884 C C . VAL A 1 369 ? 44.379 -7.019 -99.601 1.00 94.38 369 VAL A C 1
ATOM 2886 O O . VAL A 1 369 ? 44.093 -7.009 -100.795 1.00 94.38 369 VAL A O 1
ATOM 2889 N N . THR A 1 370 ? 45.598 -6.705 -99.149 1.00 94.69 370 THR A N 1
ATOM 2890 C CA . THR A 1 370 ? 46.727 -6.365 -100.030 1.00 94.69 370 THR A CA 1
ATOM 2891 C C . THR A 1 370 ? 47.062 -7.521 -100.978 1.00 94.69 370 THR A C 1
ATOM 2893 O O . THR A 1 370 ? 47.177 -7.304 -102.180 1.00 94.69 370 THR A O 1
ATOM 2896 N N . ALA A 1 371 ? 47.166 -8.752 -100.465 1.00 93.44 371 ALA A N 1
ATOM 2897 C CA . ALA A 1 371 ? 47.484 -9.937 -101.264 1.00 93.44 371 ALA A CA 1
ATOM 2898 C C . ALA A 1 371 ? 46.392 -10.264 -102.299 1.00 93.44 371 ALA A C 1
ATOM 2900 O O . ALA A 1 371 ? 46.703 -10.500 -103.462 1.00 93.44 371 ALA A O 1
ATOM 2901 N N . ALA A 1 372 ? 45.115 -10.208 -101.905 1.00 94.81 372 ALA A N 1
ATOM 2902 C CA . ALA A 1 372 ? 43.993 -10.416 -102.820 1.00 94.81 372 ALA A CA 1
ATOM 2903 C C . ALA A 1 372 ? 43.902 -9.309 -103.885 1.00 94.81 372 ALA A C 1
ATOM 2905 O O . ALA A 1 372 ? 43.568 -9.568 -105.035 1.00 94.81 372 ALA A O 1
ATOM 2906 N N . ALA A 1 373 ? 44.225 -8.059 -103.536 1.00 93.31 373 ALA A N 1
ATOM 2907 C CA . ALA A 1 373 ? 44.290 -6.969 -104.510 1.00 93.31 373 ALA A CA 1
ATOM 2908 C C . ALA A 1 373 ? 45.407 -7.171 -105.544 1.00 93.31 373 ALA A C 1
ATOM 2910 O O . ALA A 1 373 ? 45.221 -6.801 -106.702 1.00 93.31 373 ALA A O 1
ATOM 2911 N N . ALA A 1 374 ? 46.527 -7.779 -105.142 1.00 92.25 374 ALA A N 1
ATOM 2912 C CA . ALA A 1 374 ? 47.635 -8.094 -106.036 1.00 92.25 374 ALA A CA 1
ATOM 2913 C C . ALA A 1 374 ? 47.332 -9.263 -106.998 1.00 92.25 374 ALA A C 1
ATOM 2915 O O . ALA A 1 374 ? 47.862 -9.280 -108.105 1.00 92.25 374 ALA A O 1
ATOM 2916 N N . SER A 1 375 ? 46.468 -10.220 -106.621 1.00 92.62 375 SER A N 1
ATOM 2917 C CA . SER A 1 375 ? 46.089 -11.343 -107.503 1.00 92.62 375 SER A CA 1
ATOM 2918 C C . SER A 1 375 ? 45.176 -10.922 -108.661 1.00 92.62 375 SER A C 1
ATOM 2920 O O . SER A 1 375 ? 45.125 -11.596 -109.687 1.00 92.62 375 SER A O 1
ATOM 2922 N N . GLY A 1 376 ? 44.451 -9.807 -108.513 1.00 88.75 376 GLY A N 1
ATOM 2923 C CA . GLY A 1 376 ? 43.493 -9.311 -109.506 1.00 88.75 376 GLY A CA 1
ATOM 2924 C C . GLY A 1 376 ? 42.165 -10.081 -109.541 1.00 88.75 376 GLY A C 1
ATOM 2925 O O . GLY A 1 376 ? 41.257 -9.703 -110.286 1.00 88.75 376 GLY A O 1
ATOM 2926 N N . GLU A 1 377 ? 42.000 -11.122 -108.718 1.00 93.31 377 GLU A N 1
ATOM 2927 C CA . GLU A 1 377 ? 40.765 -11.899 -108.657 1.00 93.31 377 GLU A CA 1
ATOM 2928 C C . GLU A 1 377 ? 39.681 -11.170 -107.853 1.00 93.31 377 GLU A C 1
ATOM 2930 O O . GLU A 1 377 ? 39.722 -11.055 -106.625 1.00 93.31 377 GLU A O 1
ATOM 2935 N N . TYR A 1 378 ? 38.638 -10.706 -108.549 1.00 93.06 378 TYR A N 1
ATOM 2936 C CA . TYR A 1 378 ? 37.551 -9.931 -107.941 1.00 93.06 378 TYR A CA 1
ATOM 2937 C C . TYR A 1 378 ? 36.881 -10.637 -106.746 1.00 93.06 378 TYR A C 1
ATOM 2939 O O . TYR A 1 378 ? 36.502 -9.988 -105.765 1.00 93.06 378 TYR A O 1
ATOM 2947 N N . ALA A 1 379 ? 36.734 -11.965 -106.807 1.00 92.81 379 ALA A N 1
ATOM 2948 C CA . ALA A 1 379 ? 36.102 -12.749 -105.750 1.00 92.81 379 ALA A CA 1
ATOM 2949 C C . ALA A 1 379 ? 36.924 -12.751 -104.447 1.00 92.81 379 ALA A C 1
ATOM 2951 O O . ALA A 1 379 ? 36.355 -12.572 -103.365 1.00 92.81 379 ALA A O 1
ATOM 2952 N N . GLU A 1 380 ? 38.249 -12.890 -104.542 1.00 94.19 380 GLU A N 1
ATOM 2953 C CA . GLU A 1 380 ? 39.153 -12.878 -103.386 1.00 94.19 380 GLU A CA 1
ATOM 2954 C C . GLU A 1 380 ? 39.233 -11.489 -102.751 1.00 94.19 380 GLU A C 1
ATOM 2956 O O . GLU A 1 380 ? 39.127 -11.356 -101.529 1.00 94.19 380 GLU A O 1
ATOM 2961 N N . ILE A 1 381 ? 39.315 -10.445 -103.583 1.00 94.19 381 ILE A N 1
ATOM 2962 C CA . ILE A 1 381 ? 39.307 -9.041 -103.150 1.00 94.19 381 ILE A CA 1
ATOM 2963 C C . ILE A 1 381 ? 38.055 -8.747 -102.331 1.00 94.19 381 ILE A C 1
ATOM 2965 O O . ILE A 1 381 ? 38.128 -8.189 -101.232 1.00 94.19 381 ILE A O 1
ATOM 2969 N N . LYS A 1 382 ? 36.887 -9.127 -102.863 1.00 95.75 382 LYS A N 1
ATOM 2970 C CA . LYS A 1 382 ? 35.606 -8.897 -102.196 1.00 95.75 382 LYS A CA 1
ATOM 2971 C C . LYS A 1 382 ? 35.555 -9.622 -100.851 1.00 95.75 382 LYS A C 1
ATOM 2973 O O . LYS A 1 382 ? 35.191 -9.001 -99.855 1.00 95.75 382 LYS A O 1
ATOM 2978 N N . LYS A 1 383 ? 35.979 -10.889 -100.802 1.00 96.25 383 LYS A N 1
ATOM 2979 C CA . LYS A 1 383 ? 36.004 -11.699 -99.576 1.00 96.25 383 LYS A CA 1
ATOM 2980 C C . LYS A 1 383 ? 36.921 -11.101 -98.504 1.00 96.25 383 LYS A C 1
ATOM 2982 O O . LYS A 1 383 ? 36.486 -10.938 -97.366 1.00 96.25 383 LYS A O 1
ATOM 2987 N N . ALA A 1 384 ? 38.156 -10.739 -98.855 1.00 95.81 384 ALA A N 1
ATOM 2988 C CA . ALA A 1 384 ? 39.108 -10.149 -97.913 1.00 95.81 384 ALA A CA 1
ATOM 2989 C C . ALA A 1 384 ? 38.628 -8.780 -97.400 1.00 95.81 384 ALA A C 1
ATOM 2991 O O . ALA A 1 384 ? 38.709 -8.491 -96.205 1.00 95.81 384 ALA A O 1
ATOM 2992 N N . ARG A 1 385 ? 38.061 -7.951 -98.286 1.00 95.56 385 ARG A N 1
ATOM 2993 C CA . ARG A 1 385 ? 37.488 -6.647 -97.927 1.00 95.56 385 ARG A CA 1
ATOM 2994 C C . ARG A 1 385 ? 36.306 -6.788 -96.972 1.00 95.56 385 ARG A C 1
ATOM 2996 O O . ARG A 1 385 ? 36.223 -6.043 -95.997 1.00 95.56 385 ARG A O 1
ATOM 3003 N N . ASP A 1 386 ? 35.392 -7.711 -97.255 1.00 95.31 386 ASP A N 1
ATOM 3004 C CA . ASP A 1 386 ? 34.205 -7.923 -96.430 1.00 95.31 386 ASP A CA 1
ATOM 3005 C C . ASP A 1 386 ? 34.601 -8.506 -95.057 1.00 95.31 386 ASP A C 1
ATOM 3007 O O . ASP A 1 386 ? 34.100 -8.018 -94.048 1.00 95.31 386 ASP A O 1
ATOM 3011 N N . ALA A 1 387 ? 35.602 -9.398 -94.985 1.00 95.00 387 ALA A N 1
ATOM 3012 C CA . ALA A 1 387 ? 36.173 -9.884 -93.721 1.00 95.00 387 ALA A CA 1
ATOM 3013 C C . ALA A 1 387 ? 36.865 -8.774 -92.899 1.00 95.00 387 ALA A C 1
ATOM 3015 O O . ALA A 1 387 ? 36.696 -8.689 -91.682 1.00 95.00 387 ALA A O 1
ATOM 3016 N N . ALA A 1 388 ? 37.615 -7.879 -93.551 1.00 94.38 388 ALA A N 1
ATOM 3017 C CA . ALA A 1 388 ? 38.215 -6.708 -92.906 1.00 94.38 388 ALA A CA 1
ATOM 3018 C C . ALA A 1 388 ? 37.145 -5.729 -92.386 1.00 94.38 388 ALA A C 1
ATOM 3020 O O . ALA A 1 388 ? 37.259 -5.196 -91.279 1.00 94.38 388 ALA A O 1
ATOM 3021 N N . LYS A 1 389 ? 36.075 -5.523 -93.164 1.00 95.62 389 LYS A N 1
ATOM 3022 C CA . LYS A 1 389 ? 34.927 -4.700 -92.768 1.00 95.62 389 LYS A CA 1
ATOM 3023 C C . LYS A 1 389 ? 34.182 -5.321 -91.585 1.00 95.62 389 LYS A C 1
ATOM 3025 O O . LYS A 1 389 ? 33.838 -4.603 -90.650 1.00 95.62 389 LYS A O 1
ATOM 3030 N N . GLU A 1 390 ? 33.973 -6.634 -91.604 1.00 95.62 390 GLU A N 1
ATOM 3031 C CA . GLU A 1 390 ? 33.335 -7.392 -90.524 1.00 95.62 390 GLU A CA 1
ATOM 3032 C C . GLU A 1 390 ? 34.159 -7.346 -89.228 1.00 95.62 390 GLU A C 1
ATOM 3034 O O . GLU A 1 390 ? 33.603 -7.175 -88.147 1.00 95.62 390 GLU A O 1
ATOM 3039 N N . ALA A 1 391 ? 35.494 -7.354 -89.318 1.00 93.81 391 ALA A N 1
ATOM 3040 C CA . ALA A 1 391 ? 36.383 -7.138 -88.170 1.00 93.81 391 ALA A CA 1
ATOM 3041 C C . ALA A 1 391 ? 36.390 -5.685 -87.635 1.00 93.81 391 ALA A C 1
ATOM 3043 O O . ALA A 1 391 ? 37.102 -5.369 -86.669 1.00 93.81 391 ALA A O 1
ATOM 3044 N N . GLY A 1 392 ? 35.609 -4.790 -88.247 1.00 93.94 392 GLY A N 1
ATOM 3045 C CA . GLY A 1 392 ? 35.472 -3.390 -87.857 1.00 93.94 392 GLY A CA 1
ATOM 3046 C C . GLY A 1 392 ? 36.669 -2.520 -88.240 1.00 93.94 392 GLY A C 1
ATOM 3047 O O . GLY A 1 392 ? 36.913 -1.508 -87.584 1.00 93.94 392 GLY A O 1
ATOM 3048 N N . ILE A 1 393 ? 37.442 -2.906 -89.259 1.00 94.81 393 ILE A N 1
ATOM 3049 C CA . ILE A 1 393 ? 38.570 -2.102 -89.738 1.00 94.81 393 ILE A CA 1
ATOM 3050 C C . ILE A 1 393 ? 38.023 -0.889 -90.513 1.00 94.81 393 ILE A C 1
ATOM 3052 O O . ILE A 1 393 ? 37.175 -1.056 -91.395 1.00 94.81 393 ILE A O 1
ATOM 3056 N N . PRO A 1 394 ? 38.485 0.345 -90.232 1.00 95.31 394 PRO A N 1
ATOM 3057 C CA . PRO A 1 394 ? 38.041 1.530 -90.955 1.00 95.31 394 PRO A CA 1
ATOM 3058 C C . PRO A 1 394 ? 38.246 1.402 -92.468 1.00 95.31 394 PRO A C 1
ATOM 3060 O O . PRO A 1 394 ? 39.342 1.083 -92.930 1.00 95.31 394 PRO A O 1
ATOM 3063 N N . MET A 1 395 ? 37.222 1.756 -93.252 1.00 95.62 395 MET A N 1
ATOM 3064 C CA . MET A 1 395 ? 37.251 1.633 -94.719 1.00 95.62 395 MET A CA 1
ATOM 3065 C C . MET A 1 395 ? 38.447 2.356 -95.362 1.00 95.62 395 MET A C 1
ATOM 3067 O O . MET A 1 395 ? 38.979 1.899 -96.368 1.00 95.62 395 MET A O 1
ATOM 3071 N N . LYS A 1 396 ? 38.924 3.453 -94.755 1.00 96.19 396 LYS A N 1
ATOM 3072 C CA . LYS A 1 396 ? 40.130 4.171 -95.200 1.00 96.19 396 LYS A CA 1
ATOM 3073 C C . LYS A 1 396 ? 41.390 3.295 -95.155 1.00 96.19 396 LYS A C 1
ATOM 3075 O O . LYS A 1 396 ? 42.198 3.359 -96.076 1.00 96.19 396 LYS A O 1
ATOM 3080 N N . LEU A 1 397 ? 41.556 2.481 -94.108 1.00 96.50 397 LEU A N 1
ATOM 3081 C CA . LEU A 1 397 ? 42.698 1.567 -93.976 1.00 96.50 397 LEU A CA 1
ATOM 3082 C C . LEU A 1 397 ? 42.592 0.406 -94.960 1.00 96.50 397 LEU A C 1
ATOM 3084 O O . LEU A 1 397 ? 43.581 0.067 -95.602 1.00 96.50 397 LEU A O 1
ATOM 3088 N N . ILE A 1 398 ? 41.383 -0.130 -95.137 1.00 96.31 398 ILE A N 1
ATOM 3089 C CA . ILE A 1 398 ? 41.108 -1.173 -96.131 1.00 96.31 398 ILE A CA 1
ATOM 3090 C C . ILE A 1 398 ? 41.435 -0.662 -97.542 1.00 96.31 398 ILE A C 1
ATOM 3092 O O . ILE A 1 398 ? 42.149 -1.325 -98.285 1.00 96.31 398 ILE A O 1
ATOM 3096 N N . GLY A 1 399 ? 40.975 0.544 -97.893 1.00 94.56 399 GLY A N 1
ATOM 3097 C CA . GLY A 1 399 ? 41.271 1.174 -99.182 1.00 94.56 399 GLY A CA 1
ATOM 3098 C C . GLY A 1 399 ? 42.765 1.434 -99.393 1.00 94.56 399 GLY A C 1
ATOM 3099 O O . GLY A 1 399 ? 43.273 1.220 -100.490 1.00 94.56 399 GLY A O 1
ATOM 3100 N N . LYS A 1 400 ? 43.492 1.826 -98.337 1.00 95.50 400 LYS A N 1
ATOM 3101 C CA . LYS A 1 400 ? 44.952 1.991 -98.388 1.00 95.50 400 LYS A CA 1
ATOM 3102 C C . LYS A 1 400 ? 45.671 0.662 -98.643 1.00 95.50 400 LYS A C 1
ATOM 3104 O O . LYS A 1 400 ? 46.556 0.620 -99.491 1.00 95.50 400 LYS A O 1
ATOM 3109 N N . ALA A 1 401 ? 45.294 -0.407 -97.940 1.00 95.56 401 ALA A N 1
ATOM 3110 C CA . ALA A 1 401 ? 45.847 -1.747 -98.154 1.00 95.56 401 ALA A CA 1
ATOM 3111 C C . ALA A 1 401 ? 45.546 -2.273 -99.568 1.00 95.56 401 ALA A C 1
ATOM 3113 O O . ALA A 1 401 ? 46.433 -2.780 -100.248 1.00 95.56 401 ALA A O 1
ATOM 3114 N N . TYR A 1 402 ? 44.323 -2.054 -100.056 1.00 95.00 402 TYR A N 1
ATOM 3115 C CA . TYR A 1 402 ? 43.922 -2.399 -101.419 1.00 95.00 402 TYR A CA 1
ATOM 3116 C C . TYR A 1 402 ? 44.771 -1.686 -102.486 1.00 95.00 402 TYR A C 1
ATOM 3118 O O . TYR A 1 402 ? 45.302 -2.331 -103.387 1.00 95.00 402 TYR A O 1
ATOM 3126 N N . ALA A 1 403 ? 44.949 -0.366 -102.363 1.00 93.75 403 ALA A N 1
ATOM 3127 C CA . ALA A 1 403 ? 45.773 0.414 -103.288 1.00 93.75 403 ALA A CA 1
ATOM 3128 C C . ALA A 1 403 ? 47.247 -0.027 -103.270 1.00 93.75 403 ALA A C 1
ATOM 3130 O O . ALA A 1 403 ? 47.884 -0.092 -104.319 1.00 93.75 403 ALA A O 1
ATOM 3131 N N . LEU A 1 404 ? 47.779 -0.371 -102.089 1.00 94.25 404 LEU A N 1
ATOM 3132 C CA . LEU A 1 404 ? 49.124 -0.939 -101.964 1.00 94.25 404 LEU A CA 1
ATOM 3133 C C . LEU A 1 404 ? 49.263 -2.255 -102.740 1.00 94.25 404 LEU A C 1
ATOM 3135 O O . LEU A 1 404 ? 50.285 -2.451 -103.386 1.00 94.25 404 LEU A O 1
ATOM 3139 N N . GLY A 1 405 ? 48.248 -3.123 -102.707 1.00 92.12 405 GLY A N 1
ATOM 3140 C CA . GLY A 1 405 ? 48.257 -4.385 -103.449 1.00 92.12 405 GLY A CA 1
ATOM 3141 C C . GLY A 1 405 ? 48.153 -4.201 -104.964 1.00 92.12 405 GLY A C 1
ATOM 3142 O O . GLY A 1 405 ? 48.886 -4.848 -105.702 1.00 92.12 405 GLY A O 1
ATOM 3143 N N . GLN A 1 406 ? 47.321 -3.268 -105.446 1.00 91.00 406 GLN A N 1
ATOM 3144 C CA . GLN A 1 406 ? 47.224 -2.976 -106.886 1.00 91.00 406 GLN A CA 1
ATOM 3145 C C . GLN A 1 406 ? 48.545 -2.472 -107.479 1.00 91.00 406 GLN A C 1
ATOM 3147 O O . GLN A 1 406 ? 48.913 -2.879 -108.576 1.00 91.00 406 GLN A O 1
ATOM 3152 N N . ASN A 1 407 ? 49.279 -1.641 -106.734 1.00 88.81 407 ASN A N 1
ATOM 3153 C CA . ASN A 1 407 ? 50.591 -1.146 -107.158 1.00 88.81 407 ASN A CA 1
ATOM 3154 C C . ASN A 1 407 ? 51.668 -2.243 -107.223 1.00 88.81 407 ASN A C 1
ATOM 3156 O O . ASN A 1 407 ? 52.715 -2.012 -107.812 1.00 88.81 407 ASN A O 1
ATOM 3160 N N . GLN A 1 408 ? 51.455 -3.398 -106.580 1.00 85.88 408 GLN A N 1
ATOM 3161 C CA . GLN A 1 408 ? 52.361 -4.551 -106.663 1.00 85.88 408 GLN A CA 1
ATOM 3162 C C . GLN A 1 408 ? 52.034 -5.478 -107.845 1.00 85.88 408 GLN A C 1
ATOM 3164 O O . GLN A 1 408 ? 52.854 -6.328 -108.178 1.00 85.88 408 GLN A O 1
ATOM 3169 N N . ALA A 1 409 ? 50.844 -5.345 -108.445 1.00 75.31 409 ALA A N 1
ATOM 3170 C CA . ALA A 1 409 ? 50.391 -6.154 -109.580 1.00 75.31 409 ALA A CA 1
ATOM 3171 C C . ALA A 1 409 ? 50.747 -5.546 -110.946 1.00 75.31 409 ALA A C 1
ATOM 3173 O O . ALA A 1 409 ? 50.817 -6.270 -111.939 1.00 75.31 409 ALA A O 1
ATOM 3174 N N . THR A 1 410 ? 50.930 -4.224 -110.994 1.00 67.00 410 THR A N 1
ATOM 3175 C CA . THR A 1 410 ? 51.560 -3.497 -112.108 1.00 67.00 410 THR A CA 1
ATOM 3176 C C . THR A 1 410 ? 53.067 -3.620 -112.041 1.00 67.00 410 THR A C 1
ATOM 3178 O O . THR A 1 410 ? 53.675 -3.870 -113.104 1.00 67.00 410 THR A O 1
#

Secondary structure (DSSP, 8-state):
-BTTSEEEPSSSSSEEESB---TTS--B----SSSPP--S--SPPSSSSPEEEEE-SSSPEEEESSSSTTSPEEEEE-TT-EEEEEEE-TTS-EEEPTTSTT-S-EE-SEETTTEE-EEEHHHHHHHHHHHHHHHHHHHHHGGGSSS--HHHHHHHHHHHHHTT--HHHHHHHHHHHHHHHHHHHHHHHHHHHHHHHHHHHHHHH--S---HHHHHHHHHHHHHTT--HHHHHHHHHHHHHHHHHHHHHHHHHHHHHHHHHHHHHTTT-HHHHHHHHHHHHHTT-HHHHHHHHHHHHHHHHHHHHHHHHHHHHHHHHTTT-HHHHHHHHHHHHHTT-HHHHHHHHHHHHHHHHHHHHHHHHHHHHHHHHHHHHHH--HHHHHHHHHHHHHTT--HHHHHHHHHHHHHHH-

Organism: NCBI:txid73915

Sequence (410 aa):
QTFDGFVKLLDEPGFILRDAGDDQGLSRVLEPVGEPLPLVISELATRSGPQKFVVTRQGRGVVRVLPDEAAAALAFKHAGDHVYMETQTYNGWLRVSPDDPSNGGWMLPHDPEDGQLLRCIVLEERQEQKRKLRLARDVLETLQGRNPDTGKVRVALALAKEAGMERDELRAAEASFEQLVRREAREQELQRLRQAQEEVKAMVEGEGPQEARALQAAISRAKAAGVEKDELSAAEERLQALKKEEEAERKLLAKRKHLQHRIQTSAGNPRLLRGCIHDGTVAEFFEEVTLAESMLEKAIEHENEAAKNNLRFRIQNSSGNEKELLACKAEAGAAGFFDVVDLAEHAIRDAAEATKSRADRHDILLKQVTAAAASGEYAEIKKARDAAKEAGIPMKLIGKAYALGQNQAT

Radius of gyration: 66.9 Å; chains: 1; bounding box: 112×62×184 Å

pLDDT: mean 93.06, std 6.38, range [55.03, 98.12]

Foldseek 3Di:
DWLQAWDDDPPDPDTDHQAPDDPVRPGRPDDDDDDQQDEPRPHRDPDADWFKKFFADQDWWFFFADQDPPGDTQDTDHGGDIFTFTDADSVQWTWTDCPPPSNIGITHQADPVGGGGIDGPRVVLLVVLVVLLVLLVVLLVCLPPPQRDLVSNVVSLVSCVVSPPDPVVSVVSVVSSVVNVVVVVVVVLVVQLVVLLVLLVCLLPPPDPRDLVSLVVSLVSNVVSVNDPVSCVSSVVVSVVNVVVVVVVVVLVVLLVVLLVQLVVCQLPLVSLVVSLVVCVVSVVVVSNVSSVVSNVVSVVVVLVVVLVVLVVQLVVCQLPLVSLVVSLVVCVVSVVVVSNVSSVVSNVVSVVVVVVLVVVLVVLLLQLLQQLLVVDPVSNVVSLVVNVVSVNPVVSSVVSSVNSVVNND